Protein 4IAP (pdb70)

Structure (mmCIF, N/CA/C/O backbone):
data_4IAP
#
_entry.id   4IAP
#
_cell.length_a   98.033
_cell.length_b   91.307
_cell.length_c   84.130
_cell.angle_alpha   90.00
_cell.angle_beta   81.42
_cell.angle_gamma   90.00
#
_symmetry.space_group_name_H-M   'C 1 2 1'
#
loop_
_entity.id
_entity.type
_entity.pdbx_description
1 polymer 'Oxysterol-binding protein homolog 3,Endolysin,Oxysterol-binding protein homolog 3'
2 non-polymer 'SULFATE ION'
3 water water
#
loop_
_atom_site.group_PDB
_atom_site.id
_atom_site.type_symbol
_atom_site.label_atom_id
_atom_site.label_alt_id
_atom_site.label_comp_id
_atom_site.label_asym_id
_atom_site.label_entity_id
_atom_site.label_seq_id
_atom_site.pdbx_PDB_ins_code
_atom_site.Cartn_x
_atom_site.Cartn_y
_atom_site.Cartn_z
_atom_site.occupancy
_atom_site.B_iso_or_equiv
_atom_site.auth_seq_id
_atom_site.auth_comp_id
_atom_site.auth_asym_id
_atom_site.auth_atom_id
_atom_site.pdbx_PDB_model_num
ATOM 1 N N . GLY A 1 5 ? 26.687 9.747 41.943 1.00 49.13 221 GLY A N 1
ATOM 2 C CA . GLY A 1 5 ? 26.381 8.282 41.963 1.00 47.49 221 GLY A CA 1
ATOM 3 C C . GLY A 1 5 ? 26.058 7.786 40.567 1.00 46.28 221 GLY A C 1
ATOM 4 O O . GLY A 1 5 ? 24.897 7.766 40.156 1.00 46.96 221 GLY A O 1
ATOM 5 N N . ARG A 1 6 ? 27.088 7.377 39.836 1.00 43.47 222 ARG A N 1
ATOM 6 C CA . ARG A 1 6 ? 26.912 6.907 38.466 1.00 42.09 222 ARG A CA 1
ATOM 7 C C . ARG A 1 6 ? 26.653 5.406 38.348 1.00 39.39 222 ARG A C 1
ATOM 8 O O . ARG A 1 6 ? 25.964 4.957 37.434 1.00 38.58 222 ARG A O 1
ATOM 16 N N . TYR A 1 7 ? 27.196 4.637 39.279 1.00 37.07 223 TYR A N 1
ATOM 17 C CA . TYR A 1 7 ? 27.071 3.187 39.239 1.00 35.95 223 TYR A CA 1
ATOM 18 C C . TYR A 1 7 ? 26.320 2.538 40.390 1.00 35.61 223 TYR A C 1
ATOM 19 O O . TYR A 1 7 ? 26.544 2.868 41.549 1.00 33.62 223 TYR A O 1
ATOM 28 N N . LEU A 1 8 ? 25.425 1.612 40.065 1.00 35.63 224 LEU A N 1
ATOM 29 C CA . LEU A 1 8 ? 24.753 0.835 41.100 1.00 33.61 224 LEU A CA 1
ATOM 30 C C . LEU A 1 8 ? 25.625 -0.413 41.051 1.00 32.57 224 LEU A C 1
ATOM 31 O O . LEU A 1 8 ? 25.843 -0.970 39.979 1.00 33.55 224 LEU A O 1
ATOM 36 N N . GLN A 1 9 ? 26.146 -0.844 42.186 1.00 30.90 225 GLN A N 1
ATOM 37 C CA . GLN A 1 9 ? 27.005 -2.009 42.185 1.00 29.50 225 GLN A CA 1
ATOM 38 C C . GLN A 1 9 ? 26.758 -2.918 43.379 1.00 29.43 225 GLN A C 1
ATOM 39 O O . GLN A 1 9 ? 26.246 -2.492 44.414 1.00 27.98 225 GLN A O 1
ATOM 45 N N . GLY A 1 10 ? 27.140 -4.179 43.224 1.00 29.02 226 GLY A N 1
ATOM 46 C CA . GLY A 1 10 ? 26.955 -5.141 44.292 1.00 28.09 226 GLY A CA 1
ATOM 47 C C 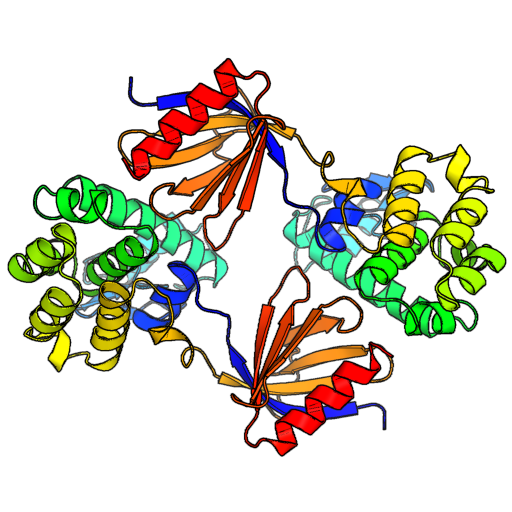. GLY A 1 10 ? 26.999 -6.564 43.773 1.00 25.65 226 GLY A C 1
ATOM 48 O O . GLY A 1 10 ? 27.014 -6.794 42.569 1.00 25.01 226 GLY A O 1
ATOM 49 N N . TYR A 1 11 ? 27.018 -7.510 44.702 1.00 26.96 227 TYR A N 1
ATOM 50 C CA . TYR A 1 11 ? 27.054 -8.933 44.404 1.00 26.75 227 TYR A CA 1
ATOM 51 C C . TYR A 1 11 ? 25.665 -9.492 44.077 1.00 27.79 227 TYR A C 1
ATOM 52 O O . TYR A 1 11 ? 24.660 -9.053 44.631 1.00 24.83 227 TYR A O 1
ATOM 61 N N . LEU A 1 12 ? 25.636 -10.462 43.166 1.00 27.53 228 LEU A N 1
ATOM 62 C CA . LEU A 1 12 ? 24.415 -11.162 42.760 1.00 25.48 228 LEU A CA 1
ATOM 63 C C . LEU A 1 12 ? 24.867 -12.540 42.285 1.00 25.00 228 LEU A C 1
ATOM 64 O O . LEU A 1 12 ? 26.024 -12.721 41.893 1.00 23.09 228 LEU A O 1
ATOM 69 N N . LEU A 1 13 ? 23.959 -13.508 42.345 1.00 23.44 229 LEU A N 1
ATOM 70 C CA . LEU A 1 13 ? 24.247 -14.856 41.888 1.00 21.54 229 LEU A CA 1
ATOM 71 C C . LEU A 1 13 ? 23.874 -14.884 40.401 1.00 21.29 229 LEU A C 1
ATOM 72 O O . LEU A 1 13 ? 22.874 -14.287 39.993 1.00 19.29 229 LEU A O 1
ATOM 77 N N . LYS A 1 14 ? 24.674 -15.567 39.589 1.00 19.93 230 LYS A N 1
ATOM 78 C CA . LYS A 1 14 ? 24.407 -15.631 38.158 1.00 19.68 230 LYS A CA 1
ATOM 79 C C . LYS A 1 14 ? 24.531 -17.054 37.639 1.00 21.82 230 LYS A C 1
ATOM 80 O O . LYS A 1 14 ? 25.331 -17.844 38.137 1.00 22.16 230 LYS A O 1
ATOM 86 N N . LYS A 1 15 ? 23.739 -17.383 36.627 1.00 22.33 231 LYS A N 1
ATOM 87 C CA . LYS A 1 15 ? 23.779 -18.730 36.070 1.00 24.18 231 LYS A CA 1
ATOM 88 C C . LYS A 1 15 ? 23.293 -18.668 34.649 1.00 24.96 231 LYS A C 1
ATOM 89 O O . LYS A 1 15 ? 22.714 -17.667 34.233 1.00 25.29 231 LYS A O 1
ATOM 95 N N . ARG A 1 16 ? 23.530 -19.739 33.902 1.00 29.06 232 ARG A N 1
ATOM 96 C CA . ARG A 1 16 ? 23.008 -19.815 32.548 1.00 31.19 232 ARG A CA 1
ATOM 97 C C . ARG A 1 16 ? 21.844 -20.799 32.650 1.00 30.53 232 ARG A C 1
ATOM 98 O O . ARG A 1 16 ? 21.924 -21.801 33.361 1.00 30.15 232 ARG A O 1
ATOM 106 N N . ARG A 1 17 ? 20.755 -20.488 31.965 1.00 29.34 233 ARG A N 1
ATOM 107 C CA . ARG A 1 17 ? 19.565 -21.325 31.978 1.00 31.03 233 ARG A CA 1
ATOM 108 C C . ARG A 1 17 ? 19.896 -22.754 31.540 1.00 28.58 233 ARG A C 1
ATOM 109 O O . ARG A 1 17 ? 20.524 -22.962 30.507 1.00 26.64 233 ARG A O 1
ATOM 117 N N . VAL A 1 18 ? 19.487 -23.735 32.334 1.00 27.42 1000 VAL A N 1
ATOM 118 C CA . VAL A 1 18 ? 19.762 -25.122 31.997 1.00 27.94 1000 VAL A CA 1
ATOM 119 C C . VAL A 1 18 ? 18.626 -25.695 31.156 1.00 27.86 1000 VAL A C 1
ATOM 120 O O . VAL A 1 18 ? 17.618 -26.159 31.687 1.00 29.67 1000 VAL A O 1
ATOM 124 N N . ASP A 1 19 ? 18.790 -25.636 29.839 1.00 28.22 1001 ASP A N 1
ATOM 125 C CA . ASP A 1 19 ? 17.771 -26.136 28.923 1.00 29.35 1001 ASP A CA 1
ATOM 126 C C . ASP A 1 19 ? 18.306 -26.904 27.715 1.00 28.55 1001 ASP A C 1
ATOM 127 O O . ASP A 1 19 ? 17.703 -26.881 26.642 1.00 27.79 1001 ASP A O 1
ATOM 132 N N . ASN A 1 20 ? 19.456 -27.546 27.883 1.00 27.14 1002 ASN A N 1
ATOM 133 C CA . ASN A 1 20 ? 20.020 -28.390 26.838 1.00 28.01 1002 ASN A CA 1
ATOM 134 C C . ASN A 1 20 ? 21.001 -29.335 27.508 1.00 27.91 1002 ASN A C 1
ATOM 135 O O . ASN A 1 20 ? 21.379 -29.121 28.658 1.00 27.89 1002 ASN A O 1
ATOM 140 N N . ILE A 1 21 ? 21.392 -30.387 26.804 1.00 27.89 1003 ILE A N 1
ATOM 141 C CA . ILE A 1 21 ? 22.272 -31.395 27.372 1.00 28.12 1003 ILE A CA 1
ATOM 142 C C . ILE A 1 21 ? 23.643 -30.890 27.833 1.00 27.05 1003 ILE A C 1
ATOM 143 O O . ILE A 1 21 ? 24.211 -31.420 28.790 1.00 27.25 1003 ILE A O 1
ATOM 148 N N . PHE A 1 22 ? 24.175 -29.865 27.179 1.00 27.69 1004 PHE A N 1
ATOM 149 C CA . PHE A 1 22 ? 25.471 -29.321 27.589 1.00 27.40 1004 PHE A CA 1
ATOM 150 C C . PHE A 1 22 ? 25.391 -28.679 28.983 1.00 26.46 1004 PHE A C 1
ATOM 151 O O . PHE A 1 22 ? 26.200 -29.002 29.870 1.00 27.01 1004 PHE A O 1
ATOM 159 N N . GLU A 1 23 ? 24.423 -27.781 29.185 1.00 23.62 1005 GLU A N 1
ATOM 160 C CA . GLU A 1 23 ? 24.273 -27.125 30.486 1.00 23.21 1005 GLU A CA 1
ATOM 161 C C . GLU A 1 23 ? 23.943 -28.148 31.575 1.00 23.42 1005 GLU A C 1
ATOM 162 O O . GLU A 1 23 ? 24.340 -27.987 32.724 1.00 21.16 1005 GLU A O 1
ATOM 168 N N . MET A 1 24 ? 23.224 -29.206 31.204 1.00 23.87 1006 MET A N 1
ATOM 169 C CA . MET A 1 24 ? 22.850 -30.251 32.156 1.00 24.14 1006 MET A CA 1
ATOM 170 C C . MET A 1 24 ? 24.083 -30.997 32.671 1.00 24.10 1006 MET A C 1
ATOM 171 O O . MET A 1 24 ? 24.318 -31.073 33.879 1.00 24.40 1006 MET A O 1
ATOM 176 N N . LEU A 1 25 ? 24.875 -31.540 31.751 1.00 25.99 1007 LEU A N 1
ATOM 177 C CA . LEU A 1 25 ? 26.079 -32.290 32.115 1.00 24.20 1007 LEU A CA 1
ATOM 178 C C . LEU A 1 25 ? 27.117 -31.382 32.749 1.00 26.48 1007 LEU A C 1
ATOM 179 O O . LEU A 1 25 ? 27.935 -31.828 33.555 1.00 27.77 1007 LEU A O 1
ATOM 184 N N . ARG A 1 26 ? 27.080 -30.105 32.387 1.00 26.63 1008 ARG A N 1
ATOM 185 C CA . ARG A 1 26 ? 28.005 -29.131 32.949 1.00 28.77 1008 ARG A CA 1
ATOM 186 C C . ARG A 1 26 ? 27.658 -29.039 34.432 1.00 26.16 1008 ARG A C 1
ATOM 187 O O . ARG A 1 26 ? 28.534 -28.949 35.280 1.00 26.80 1008 ARG A O 1
ATOM 195 N N . ILE A 1 27 ? 26.370 -29.085 34.746 1.00 24.25 1009 ILE A N 1
ATOM 196 C CA . ILE A 1 27 ? 25.964 -29.046 36.139 1.00 24.03 1009 ILE A CA 1
ATOM 197 C C . ILE A 1 27 ? 26.252 -30.398 36.806 1.00 25.21 1009 ILE A C 1
ATOM 198 O O . ILE A 1 27 ? 26.897 -30.461 37.848 1.00 24.08 1009 ILE A O 1
ATOM 203 N N . ASP A 1 28 ? 25.777 -31.480 36.193 1.00 24.22 1010 ASP A N 1
ATOM 204 C CA . ASP A 1 28 ? 25.948 -32.813 36.761 1.00 27.14 1010 ASP A CA 1
ATOM 205 C C . ASP A 1 28 ? 27.337 -33.478 36.768 1.00 31.09 1010 ASP A C 1
ATOM 206 O O . ASP A 1 28 ? 27.752 -34.061 37.779 1.00 29.89 1010 ASP A O 1
ATOM 211 N N . GLU A 1 29 ? 28.053 -33.397 35.655 1.00 33.31 1011 GLU A N 1
ATOM 212 C CA . GLU A 1 29 ? 29.366 -34.026 35.554 1.00 36.77 1011 GLU A CA 1
ATOM 213 C C . GLU A 1 29 ? 30.443 -33.027 35.951 1.00 37.62 1011 GLU A C 1
ATOM 214 O O . GLU A 1 29 ? 31.307 -33.320 36.772 1.00 39.22 1011 GLU A O 1
ATOM 220 N N . GLY A 1 30 ? 30.368 -31.832 35.384 1.00 38.41 1012 GLY A N 1
ATOM 221 C CA . GLY A 1 30 ? 31.349 -30.816 35.699 1.00 40.53 1012 GLY A CA 1
ATOM 222 C C . GLY A 1 30 ? 32.183 -30.525 34.472 1.00 41.72 1012 GLY A C 1
ATOM 223 O O . GLY A 1 30 ? 32.390 -31.396 33.629 1.00 43.79 1012 GLY A O 1
ATOM 224 N N . LEU A 1 31 ? 32.659 -29.295 34.365 1.00 42.26 1013 LEU A N 1
ATOM 225 C CA . LEU A 1 31 ? 33.462 -28.896 33.226 1.00 42.65 1013 LEU A CA 1
ATOM 226 C C . LEU A 1 31 ? 34.802 -28.396 33.747 1.00 43.09 1013 LEU A C 1
ATOM 227 O O . LEU A 1 31 ? 34.851 -27.384 34.434 1.00 43.89 1013 LEU A O 1
ATOM 232 N N . ARG A 1 32 ? 35.881 -29.114 33.446 1.00 43.88 1014 ARG A N 1
ATOM 233 C CA . ARG A 1 32 ? 37.211 -28.703 33.905 1.00 45.47 1014 ARG A CA 1
ATOM 234 C C . ARG A 1 32 ? 38.060 -28.228 32.734 1.00 45.81 1014 ARG A C 1
ATOM 235 O O . ARG A 1 32 ? 38.059 -28.855 31.672 1.00 44.99 1014 ARG A O 1
ATOM 243 N N . LEU A 1 33 ? 38.783 -27.124 32.933 1.00 48.49 1015 LEU A N 1
ATOM 244 C CA . LEU A 1 33 ? 39.639 -26.548 31.888 1.00 49.80 1015 LEU A CA 1
ATOM 245 C C . LEU A 1 33 ? 41.097 -27.009 31.938 1.00 51.20 1015 LEU A C 1
ATOM 246 O O . LEU A 1 33 ? 41.809 -26.935 30.940 1.00 50.42 1015 LEU A O 1
ATOM 251 N N . LYS A 1 34 ? 41.546 -27.468 33.100 1.00 53.57 1016 LYS A N 1
ATOM 252 C CA . LYS A 1 34 ? 42.919 -27.938 33.247 1.00 55.06 1016 LYS A CA 1
ATOM 253 C C . LYS A 1 34 ? 42.897 -29.455 33.256 1.00 55.29 1016 LYS A C 1
ATOM 254 O O . LYS A 1 34 ? 41.996 -30.064 33.841 1.00 55.41 1016 LYS A O 1
ATOM 260 N N . ILE A 1 35 ? 43.877 -30.069 32.598 1.00 54.56 1017 ILE A N 1
ATOM 261 C CA . ILE A 1 35 ? 43.928 -31.523 32.551 1.00 53.75 1017 ILE A CA 1
ATOM 262 C C . ILE A 1 35 ? 43.938 -32.031 33.977 1.00 52.91 1017 ILE A C 1
ATOM 263 O O . ILE A 1 35 ? 44.766 -31.613 34.785 1.00 53.66 1017 ILE A O 1
ATOM 268 N N . TYR A 1 36 ? 43.007 -32.924 34.281 1.00 51.16 1018 TYR A N 1
ATOM 269 C CA . TYR A 1 36 ? 42.905 -33.490 35.612 1.00 50.22 1018 TYR A CA 1
ATOM 270 C C . TYR A 1 36 ? 42.855 -35.000 35.514 1.00 51.82 1018 TYR A C 1
ATOM 271 O O . TYR A 1 36 ? 42.253 -35.551 34.594 1.00 52.21 1018 TYR A O 1
ATOM 280 N N . LYS A 1 37 ? 43.498 -35.667 36.463 1.00 52.21 1019 LYS A N 1
ATOM 281 C CA . LYS A 1 37 ? 43.478 -37.119 36.498 1.00 53.08 1019 LYS A CA 1
ATOM 282 C C . LYS A 1 37 ? 42.051 -37.492 36.918 1.00 51.56 1019 LYS A C 1
ATOM 283 O O . LYS A 1 37 ? 41.594 -37.056 37.973 1.00 50.73 1019 LYS A O 1
ATOM 289 N N . ASN A 1 38 ? 41.340 -38.263 36.098 1.00 51.29 1020 ASN A N 1
ATOM 290 C CA . ASN A 1 38 ? 39.978 -38.666 36.465 1.00 50.53 1020 ASN A CA 1
ATOM 291 C C . ASN A 1 38 ? 40.044 -39.668 37.607 1.00 52.34 1020 ASN A C 1
ATOM 292 O O . ASN A 1 38 ? 41.099 -39.839 38.222 1.00 50.90 1020 ASN A O 1
ATOM 297 N N . THR A 1 39 ? 38.924 -40.333 37.882 1.00 54.90 1021 THR A N 1
ATOM 298 C CA . THR A 1 39 ? 38.849 -41.311 38.962 1.00 55.37 1021 THR A CA 1
ATOM 299 C C . THR A 1 39 ? 39.823 -42.488 38.799 1.00 56.76 1021 THR A C 1
ATOM 300 O O . THR A 1 39 ? 40.343 -43.017 39.790 1.00 56.63 1021 THR A O 1
ATOM 304 N N . GLU A 1 40 ? 40.073 -42.891 37.554 1.00 55.70 1022 GLU A N 1
ATOM 305 C CA . GLU A 1 40 ? 41.000 -43.982 37.275 1.00 55.75 1022 GLU A CA 1
ATOM 306 C C . GLU A 1 40 ? 42.434 -43.465 37.049 1.00 56.88 1022 GLU A C 1
ATOM 307 O O . GLU A 1 40 ? 43.305 -44.196 36.571 1.00 57.43 1022 GLU A O 1
ATOM 313 N N . GLY A 1 41 ? 42.672 -42.203 37.396 1.00 56.88 1023 GLY A N 1
ATOM 314 C CA . GLY A 1 41 ? 43.999 -41.623 37.249 1.00 57.39 1023 GLY A CA 1
ATOM 315 C C . GLY A 1 41 ? 44.487 -41.377 35.830 1.00 57.97 1023 GLY A C 1
ATOM 316 O O . GLY A 1 41 ? 45.688 -41.210 35.613 1.00 57.25 1023 GLY A O 1
ATOM 317 N N . TYR A 1 42 ? 43.569 -41.362 34.865 1.00 58.47 1024 TYR A N 1
ATOM 318 C CA . TYR A 1 42 ? 43.924 -41.122 33.471 1.00 57.82 1024 TYR A CA 1
ATOM 319 C C . TYR A 1 42 ? 43.635 -39.670 33.147 1.00 57.44 1024 TYR A C 1
ATOM 320 O O . TYR A 1 42 ? 42.567 -39.158 33.486 1.00 56.55 1024 TYR A O 1
ATOM 329 N N . TYR A 1 43 ? 44.578 -39.008 32.487 1.00 55.96 1025 TYR A N 1
ATOM 330 C CA . TYR A 1 43 ? 44.390 -37.614 32.124 1.00 55.88 1025 TYR A CA 1
ATOM 331 C C . TYR A 1 43 ? 43.047 -37.424 31.408 1.00 54.85 1025 TYR A C 1
ATOM 332 O O . TYR A 1 43 ? 42.767 -38.077 30.399 1.00 56.45 1025 TYR A O 1
ATOM 341 N N . THR A 1 44 ? 42.225 -36.530 31.952 1.00 51.75 1026 THR A N 1
ATOM 342 C CA . THR A 1 44 ? 40.899 -36.219 31.418 1.00 47.50 1026 THR A CA 1
ATOM 343 C C . THR A 1 44 ? 40.733 -34.700 31.383 1.00 43.89 1026 THR A C 1
ATOM 344 O O . THR A 1 44 ? 41.547 -33.973 31.956 1.00 41.24 1026 THR A O 1
ATOM 348 N N . ILE A 1 45 ? 39.696 -34.216 30.705 1.00 39.34 1027 ILE A N 1
ATOM 349 C CA . ILE A 1 45 ? 39.463 -32.776 30.651 1.00 37.20 1027 ILE A CA 1
ATOM 350 C C . ILE A 1 45 ? 38.056 -32.464 30.159 1.00 34.64 1027 ILE A C 1
ATOM 351 O O . ILE A 1 45 ? 37.366 -33.341 29.645 1.00 35.07 1027 ILE A O 1
ATOM 356 N N . GLY A 1 46 ? 37.644 -31.211 30.321 1.00 31.71 1028 GLY A N 1
ATOM 357 C CA . GLY A 1 46 ? 36.315 -30.813 29.901 1.00 29.96 1028 GLY A CA 1
ATOM 358 C C . GLY A 1 46 ? 35.274 -31.545 30.725 1.00 27.61 1028 GLY A C 1
ATOM 359 O O . GLY A 1 46 ? 35.372 -31.611 31.949 1.00 26.17 1028 GLY A O 1
ATOM 360 N N . ILE A 1 47 ? 34.292 -32.125 30.049 1.00 28.42 1029 ILE A N 1
ATOM 361 C CA . ILE A 1 47 ? 33.229 -32.852 30.727 1.00 29.68 1029 ILE A CA 1
ATOM 362 C C . ILE A 1 47 ? 33.427 -34.358 30.588 1.00 30.39 1029 ILE A C 1
ATOM 363 O O . ILE A 1 47 ? 32.819 -35.002 29.731 1.00 30.71 1029 ILE A O 1
ATOM 368 N N . GLY A 1 48 ? 34.287 -34.910 31.436 1.00 31.45 1030 GLY A N 1
ATOM 369 C CA . GLY A 1 48 ? 34.571 -36.334 31.386 1.00 33.18 1030 GLY A CA 1
ATOM 370 C C . GLY A 1 48 ? 35.206 -36.787 30.079 1.00 35.69 1030 GLY A C 1
ATOM 371 O O . GLY A 1 48 ? 34.942 -37.904 29.611 1.00 35.24 1030 GLY A O 1
ATOM 372 N N . HIS A 1 49 ? 36.034 -35.940 29.468 1.00 36.27 1031 HIS A N 1
ATOM 373 C CA . HIS A 1 49 ? 36.668 -36.330 28.209 1.00 37.68 1031 HIS A CA 1
ATOM 374 C C . HIS A 1 49 ? 37.990 -37.050 28.431 1.00 38.09 1031 HIS A C 1
ATOM 375 O O . HIS A 1 49 ? 38.998 -36.437 28.793 1.00 36.03 1031 HIS A O 1
ATOM 382 N N . LEU A 1 50 ? 37.974 -38.356 28.204 1.00 40.11 1032 LEU A N 1
ATOM 383 C CA . LEU A 1 50 ? 39.156 -39.188 28.374 1.00 43.78 1032 LEU A CA 1
ATOM 384 C C . LEU A 1 50 ? 40.222 -38.886 27.319 1.00 45.63 1032 LEU A C 1
ATOM 385 O O . LEU A 1 50 ? 39.970 -39.014 26.121 1.00 45.58 1032 LEU A O 1
ATOM 390 N N . LEU A 1 51 ? 41.408 -38.478 27.768 1.00 47.86 1033 LEU A N 1
ATOM 391 C CA . LEU A 1 51 ? 42.499 -38.177 26.851 1.00 51.65 1033 LEU A CA 1
ATOM 392 C C . LEU A 1 51 ? 43.273 -39.445 26.505 1.00 54.87 1033 LEU A C 1
ATOM 393 O O . LEU A 1 51 ? 43.525 -39.727 25.334 1.00 55.92 1033 LEU A O 1
ATOM 398 N N . THR A 1 52 ? 43.639 -40.208 27.529 1.00 58.00 1034 THR A N 1
ATOM 399 C CA . THR A 1 52 ? 44.381 -41.443 27.334 1.00 61.60 1034 THR A CA 1
ATOM 400 C C . THR A 1 52 ? 44.622 -42.128 28.677 1.00 64.32 1034 THR A C 1
ATOM 401 O O . THR A 1 52 ? 43.898 -41.885 29.646 1.00 65.85 1034 THR A O 1
ATOM 405 N N . LYS A 1 53 ? 45.639 -42.981 28.733 1.00 65.09 1035 LYS A N 1
ATOM 406 C CA . LYS A 1 53 ? 45.957 -43.695 29.959 1.00 66.41 1035 LYS A CA 1
ATOM 407 C C . LYS A 1 53 ? 47.444 -43.637 30.319 1.00 67.90 1035 LYS A C 1
ATOM 408 O O . LYS A 1 53 ? 47.826 -43.962 31.445 1.00 66.27 1035 LYS A O 1
ATOM 414 N N . SER A 1 54 ? 48.278 -43.213 29.368 1.00 70.83 1036 SER A N 1
ATOM 415 C CA . SER A 1 54 ? 49.724 -43.110 29.597 1.00 73.12 1036 SER A CA 1
ATOM 416 C C . SER A 1 54 ? 50.038 -42.063 30.669 1.00 74.65 1036 SER A C 1
ATOM 417 O O . SER A 1 54 ? 49.551 -40.932 30.612 1.00 74.45 1036 SER A O 1
ATOM 420 N N . PRO A 1 55 ? 50.866 -42.430 31.659 1.00 75.65 1037 PRO A N 1
ATOM 421 C CA . PRO A 1 55 ? 51.244 -41.522 32.745 1.00 76.61 1037 PRO A CA 1
ATOM 422 C C . PRO A 1 55 ? 52.115 -40.344 32.308 1.00 77.17 1037 PRO A C 1
ATOM 423 O O . PRO A 1 55 ? 52.760 -39.700 33.136 1.00 76.96 1037 PRO A O 1
ATOM 427 N N . SER A 1 56 ? 52.131 -40.063 31.009 1.00 77.78 1038 SER A N 1
ATOM 428 C CA . SER A 1 56 ? 52.922 -38.955 30.489 1.00 79.18 1038 SER A CA 1
ATOM 429 C C . SER A 1 56 ? 52.048 -37.732 30.235 1.00 79.46 1038 SER A C 1
ATOM 430 O O . SER A 1 56 ? 51.222 -37.727 29.323 1.00 78.60 1038 SER A O 1
ATOM 433 N N . LEU A 1 57 ? 52.240 -36.701 31.054 1.00 80.78 1039 LEU A N 1
ATOM 434 C CA . LEU A 1 57 ? 51.486 -35.454 30.940 1.00 82.93 1039 LEU A CA 1
ATOM 435 C C . LEU A 1 57 ? 51.692 -34.863 29.548 1.00 84.17 1039 LEU A C 1
ATOM 436 O O . LEU A 1 57 ? 50.808 -34.196 29.001 1.00 84.09 1039 LEU A O 1
ATOM 441 N N . ASN A 1 58 ? 52.870 -35.114 28.984 1.00 85.64 1040 ASN A N 1
ATOM 442 C CA . ASN A 1 58 ? 53.213 -34.617 27.657 1.00 86.27 1040 ASN A CA 1
ATOM 443 C C . ASN A 1 58 ? 52.424 -35.378 26.596 1.00 86.14 1040 ASN A C 1
ATOM 444 O O . ASN A 1 58 ? 52.063 -34.823 25.557 1.00 85.71 1040 ASN A O 1
ATOM 449 N N . ALA A 1 59 ? 52.162 -36.654 26.869 1.00 86.65 1041 ALA A N 1
ATOM 450 C CA . ALA A 1 59 ? 51.401 -37.503 25.957 1.00 86.83 1041 ALA A CA 1
ATOM 451 C C . ALA A 1 59 ? 49.965 -36.998 25.948 1.00 86.64 1041 ALA A C 1
ATOM 452 O O . ALA A 1 59 ? 49.368 -36.789 24.890 1.00 85.96 1041 ALA A O 1
ATOM 454 N N . ALA A 1 60 ? 49.424 -36.802 27.146 1.00 86.62 1042 ALA A N 1
ATOM 455 C CA . ALA A 1 60 ? 48.067 -36.308 27.311 1.00 85.88 1042 ALA A CA 1
ATOM 456 C C . ALA A 1 60 ? 47.950 -34.931 26.672 1.00 85.91 1042 ALA A C 1
ATOM 457 O O . ALA A 1 60 ? 46.980 -34.647 25.971 1.00 86.14 1042 ALA A O 1
ATOM 459 N N . LYS A 1 61 ? 48.948 -34.084 26.912 1.00 85.71 1043 LYS A N 1
ATOM 460 C CA . LYS A 1 61 ? 48.963 -32.730 26.365 1.00 86.32 1043 LYS A CA 1
ATOM 461 C C . LYS A 1 61 ? 49.004 -32.745 24.838 1.00 86.57 1043 LYS A C 1
ATOM 462 O O . LYS A 1 61 ? 48.502 -31.827 24.184 1.00 86.17 1043 LYS A O 1
ATOM 468 N N . SER A 1 62 ? 49.615 -33.783 24.276 1.00 86.94 1044 SER A N 1
ATOM 469 C CA . SER A 1 62 ? 49.709 -33.916 22.827 1.00 86.98 1044 SER A CA 1
ATOM 470 C C . SER A 1 62 ? 48.430 -34.541 22.277 1.00 86.48 1044 SER A C 1
ATOM 471 O O . SER A 1 62 ? 47.922 -34.112 21.239 1.00 86.23 1044 SER A O 1
ATOM 474 N N . GLU A 1 63 ? 47.912 -35.554 22.968 1.00 85.63 1045 GLU A N 1
ATOM 475 C CA . GLU A 1 63 ? 46.670 -36.187 22.538 1.00 84.46 1045 GLU A CA 1
ATOM 476 C C . GLU A 1 63 ? 45.599 -35.106 22.618 1.00 83.22 1045 GLU A C 1
ATOM 477 O O . GLU A 1 63 ? 44.632 -35.107 21.851 1.00 83.35 1045 GLU A O 1
ATOM 483 N N . LEU A 1 64 ? 45.792 -34.180 23.557 1.00 81.14 1046 LEU A N 1
ATOM 484 C CA . LEU A 1 64 ? 44.881 -33.059 23.749 1.00 79.25 1046 LEU A CA 1
ATOM 485 C C . LEU A 1 64 ? 45.202 -32.023 22.678 1.00 78.66 1046 LEU A C 1
ATOM 486 O O . LEU A 1 64 ? 44.314 -31.324 22.182 1.00 78.84 1046 LEU A O 1
ATOM 491 N N . ASP A 1 65 ? 46.484 -31.934 22.328 1.00 78.13 1047 ASP A N 1
ATOM 492 C CA . ASP A 1 65 ? 46.942 -31.002 21.305 1.00 77.55 1047 ASP A CA 1
ATOM 493 C C . ASP A 1 65 ? 46.503 -31.475 19.926 1.00 77.11 1047 ASP A C 1
ATOM 494 O O . ASP A 1 65 ? 46.336 -30.671 19.013 1.00 77.26 1047 ASP A O 1
ATOM 499 N N . LYS A 1 66 ? 46.319 -32.782 19.778 1.00 77.02 1048 LYS A N 1
ATOM 500 C CA . LYS A 1 66 ? 45.885 -33.345 18.505 1.00 77.52 1048 LYS A CA 1
ATOM 501 C C . LYS A 1 66 ? 44.363 -33.259 18.475 1.00 77.15 1048 LYS A C 1
ATOM 502 O O . LYS A 1 66 ? 43.748 -33.240 17.408 1.00 77.22 1048 LYS A O 1
ATOM 508 N N . ALA A 1 67 ? 43.764 -33.205 19.661 1.00 76.55 1049 ALA A N 1
ATOM 509 C CA . ALA A 1 67 ? 42.318 -33.102 19.785 1.00 76.06 1049 ALA A CA 1
ATOM 510 C C . ALA A 1 67 ? 41.901 -31.723 19.289 1.00 75.73 1049 ALA A C 1
ATOM 511 O O . ALA A 1 67 ? 41.062 -31.601 18.397 1.00 75.09 1049 ALA A O 1
ATOM 513 N N . ILE A 1 68 ? 42.489 -30.683 19.873 1.00 75.63 1050 ILE A N 1
ATOM 514 C CA . ILE A 1 68 ? 42.186 -29.318 19.453 1.00 77.06 1050 ILE A CA 1
ATOM 515 C C . ILE A 1 68 ? 43.284 -28.884 18.480 1.00 77.51 1050 ILE A C 1
ATOM 516 O O . ILE A 1 68 ? 44.437 -29.288 18.619 1.00 77.46 1050 ILE A O 1
ATOM 521 N N . GLY A 1 69 ? 42.928 -28.063 17.497 1.00 78.03 1051 GLY A N 1
ATOM 522 C CA . GLY A 1 69 ? 43.914 -27.622 16.523 1.00 78.78 1051 GLY A CA 1
ATOM 523 C C . GLY A 1 69 ? 44.883 -26.566 17.025 1.00 79.01 1051 GLY A C 1
ATOM 524 O O . GLY A 1 69 ? 45.011 -25.501 16.418 1.00 79.38 1051 GLY A O 1
ATOM 525 N N . ARG A 1 70 ? 45.572 -26.854 18.126 1.00 78.76 1052 ARG A N 1
ATOM 526 C CA . ARG A 1 70 ? 46.528 -25.908 18.695 1.00 78.41 1052 ARG A CA 1
ATOM 527 C C . ARG A 1 70 ? 47.315 -26.558 19.822 1.00 78.13 1052 ARG A C 1
ATOM 528 O O . ARG A 1 70 ? 47.097 -27.722 20.156 1.00 77.41 1052 ARG A O 1
ATOM 536 N N . ASN A 1 71 ? 48.226 -25.792 20.412 1.00 78.79 1053 ASN A N 1
ATOM 537 C CA . ASN A 1 71 ? 49.026 -26.287 21.523 1.00 79.78 1053 ASN A CA 1
ATOM 538 C C . ASN A 1 71 ? 48.426 -25.763 22.821 1.00 79.21 1053 ASN A C 1
ATOM 539 O O . ASN A 1 71 ? 48.871 -24.758 23.377 1.00 79.36 1053 ASN A O 1
ATOM 544 N N . THR A 1 72 ? 47.395 -26.464 23.281 1.00 78.39 1054 THR A N 1
ATOM 545 C CA . THR A 1 72 ? 46.665 -26.134 24.499 1.00 76.50 1054 THR A CA 1
ATOM 546 C C . THR A 1 72 ? 47.573 -25.943 25.706 1.00 75.10 1054 THR A C 1
ATOM 547 O O . THR A 1 72 ? 47.401 -25.002 26.483 1.00 74.96 1054 THR A O 1
ATOM 551 N N . ASN A 1 73 ? 48.530 -26.851 25.860 1.00 72.92 1055 ASN A N 1
ATOM 552 C CA . ASN A 1 73 ? 49.464 -26.807 26.974 1.00 71.36 1055 ASN A CA 1
ATOM 553 C C . ASN A 1 73 ? 48.765 -27.272 28.250 1.00 69.23 1055 ASN A C 1
ATOM 554 O O . ASN A 1 73 ? 48.923 -26.671 29.314 1.00 68.56 1055 ASN A O 1
ATOM 559 N N . GLY A 1 74 ? 47.988 -28.345 28.135 1.00 66.23 1056 GLY A N 1
ATOM 560 C CA . GLY A 1 74 ? 47.286 -28.879 29.290 1.00 61.98 1056 GLY A CA 1
ATOM 561 C C . GLY A 1 74 ? 46.119 -28.038 29.778 1.00 59.09 1056 GLY A C 1
ATOM 562 O O . GLY A 1 74 ? 45.532 -28.334 30.815 1.00 58.60 1056 GLY A O 1
ATOM 563 N N . VAL A 1 75 ? 45.783 -26.988 29.036 1.00 56.13 1057 VAL A N 1
ATOM 564 C CA . VAL A 1 75 ? 44.680 -26.107 29.406 1.00 53.48 1057 VAL A CA 1
ATOM 565 C C . VAL A 1 75 ? 43.832 -25.819 28.175 1.00 52.49 1057 VAL A C 1
ATOM 566 O O . VAL A 1 75 ? 44.363 -25.658 27.076 1.00 51.47 1057 VAL A O 1
ATOM 570 N N . ILE A 1 76 ? 42.515 -25.756 28.354 1.00 50.47 1058 ILE A N 1
ATOM 571 C CA . ILE A 1 76 ? 41.630 -25.476 27.236 1.00 48.78 1058 ILE A CA 1
ATOM 572 C C . ILE A 1 76 ? 40.593 -24.416 27.568 1.00 48.85 1058 ILE A C 1
ATOM 573 O O . ILE A 1 76 ? 40.512 -23.944 28.698 1.00 49.99 1058 ILE A O 1
ATOM 578 N N . THR A 1 77 ? 39.805 -24.048 26.567 1.00 49.13 1059 THR A N 1
ATOM 579 C CA . THR A 1 77 ? 38.755 -23.052 26.726 1.00 50.81 1059 THR A CA 1
ATOM 580 C C . THR A 1 77 ? 37.420 -23.756 26.950 1.00 50.62 1059 THR A C 1
ATOM 581 O O . THR A 1 77 ? 37.292 -24.960 26.695 1.00 48.44 1059 THR A O 1
ATOM 585 N N . LYS A 1 78 ? 36.432 -22.999 27.420 1.00 49.47 1060 LYS A N 1
ATOM 586 C CA . LYS A 1 78 ? 35.103 -23.535 27.662 1.00 49.90 1060 LYS A CA 1
ATOM 587 C C . LYS A 1 78 ? 34.489 -23.900 26.318 1.00 50.80 1060 LYS A C 1
ATOM 588 O O . LYS A 1 78 ? 33.828 -24.934 26.191 1.00 50.59 1060 LYS A O 1
ATOM 594 N N . ASP A 1 79 ? 34.722 -23.058 25.312 1.00 51.12 1061 ASP A N 1
ATOM 595 C CA . ASP A 1 79 ? 34.192 -23.318 23.979 1.00 51.72 1061 ASP A CA 1
ATOM 596 C C . ASP A 1 79 ? 34.847 -24.583 23.441 1.00 50.67 1061 ASP A C 1
ATOM 597 O O . ASP A 1 79 ? 34.248 -25.320 22.652 1.00 51.93 1061 ASP A O 1
ATOM 602 N N . GLU A 1 80 ? 36.075 -24.835 23.881 1.00 48.12 1062 GLU A N 1
ATOM 603 C CA . GLU A 1 80 ? 36.808 -26.019 23.452 1.00 47.96 1062 GLU A CA 1
ATOM 604 C C . GLU A 1 80 ? 36.252 -27.258 24.156 1.00 45.08 1062 GLU A C 1
ATOM 605 O O . GLU A 1 80 ? 36.041 -28.295 23.531 1.00 43.82 1062 GLU A O 1
ATOM 611 N N . ALA A 1 81 ? 36.019 -27.144 25.460 1.00 42.16 1063 ALA A N 1
ATOM 612 C CA . ALA A 1 81 ? 35.472 -28.250 26.234 1.00 39.75 1063 ALA A CA 1
ATOM 613 C C . ALA A 1 81 ? 34.144 -28.692 25.604 1.00 39.49 1063 ALA A C 1
ATOM 614 O O . ALA A 1 81 ? 33.865 -29.888 25.472 1.00 36.98 1063 ALA A O 1
ATOM 616 N N . GLU A 1 82 ? 33.338 -27.715 25.198 1.00 39.50 1064 GLU A N 1
ATOM 617 C CA . GLU A 1 82 ? 32.054 -28.000 24.570 1.00 40.71 1064 GLU A CA 1
ATOM 618 C C . GLU A 1 82 ? 32.256 -28.852 23.311 1.00 40.37 1064 GLU A C 1
ATOM 619 O O . GLU A 1 82 ? 31.575 -29.862 23.119 1.00 42.12 1064 GLU A O 1
ATOM 625 N N . LYS A 1 83 ? 33.202 -28.450 22.467 1.00 40.34 1065 LYS A N 1
ATOM 626 C CA . LYS A 1 83 ? 33.496 -29.184 21.235 1.00 40.13 1065 LYS A CA 1
ATOM 627 C C . LYS A 1 83 ? 33.825 -30.644 21.550 1.00 37.95 1065 LYS A C 1
ATOM 628 O O . LYS A 1 83 ? 33.415 -31.550 20.827 1.00 37.12 1065 LYS A O 1
ATOM 634 N N . LEU A 1 84 ? 34.573 -30.871 22.626 1.00 36.62 1066 LEU A N 1
ATOM 635 C CA . LEU A 1 84 ? 34.909 -32.231 23.031 1.00 35.59 1066 LEU A CA 1
ATOM 636 C C . LEU A 1 84 ? 33.623 -32.886 23.552 1.00 34.93 1066 LEU A C 1
ATOM 637 O O . LEU A 1 84 ? 33.405 -34.090 23.381 1.00 33.40 1066 LEU A O 1
ATOM 642 N N . PHE A 1 85 ? 32.764 -32.077 24.168 1.00 34.80 1067 PHE A N 1
ATOM 643 C CA . PHE A 1 85 ? 31.499 -32.576 24.686 1.00 34.25 1067 PHE A CA 1
ATOM 644 C C . PHE A 1 85 ? 30.635 -33.059 23.531 1.00 34.96 1067 PHE A C 1
ATOM 645 O O . PHE A 1 85 ? 30.137 -34.187 23.561 1.00 32.93 1067 PHE A O 1
ATOM 653 N N . ASN A 1 86 ? 30.452 -32.216 22.514 1.00 35.38 1068 ASN A N 1
ATOM 654 C CA . ASN A 1 86 ? 29.620 -32.605 21.376 1.00 35.82 1068 ASN A CA 1
ATOM 655 C C . ASN A 1 86 ? 30.113 -33.874 20.705 1.00 36.87 1068 ASN A C 1
ATOM 656 O O . ASN A 1 86 ? 29.320 -34.689 20.229 1.00 37.62 1068 ASN A O 1
ATOM 661 N N . GLN A 1 87 ? 31.423 -34.051 20.659 1.00 36.29 1069 GLN A N 1
ATOM 662 C CA . GLN A 1 87 ? 31.954 -35.263 20.064 1.00 38.72 1069 GLN A CA 1
ATOM 663 C C . GLN A 1 87 ? 31.583 -36.439 20.969 1.00 36.55 1069 GLN A C 1
ATOM 664 O O . GLN A 1 87 ? 31.125 -37.472 20.493 1.00 37.78 1069 GLN A O 1
ATOM 670 N N . ASP A 1 88 ? 31.762 -36.276 22.276 1.00 35.91 1070 ASP A N 1
ATOM 671 C CA . ASP A 1 88 ? 31.432 -37.352 23.201 1.00 35.65 1070 ASP A CA 1
ATOM 672 C C . ASP A 1 88 ? 29.944 -37.707 23.203 1.00 35.74 1070 ASP A C 1
ATOM 673 O O . ASP A 1 88 ? 29.581 -38.858 23.453 1.00 35.01 1070 ASP A O 1
ATOM 678 N N . VAL A 1 89 ? 29.088 -36.727 22.920 1.00 35.12 1071 VAL A N 1
ATOM 679 C CA . VAL A 1 89 ? 27.647 -36.967 22.882 1.00 37.02 1071 VAL A CA 1
ATOM 680 C C . VAL A 1 89 ? 27.323 -37.833 21.674 1.00 40.03 1071 VAL A C 1
ATOM 681 O O . VAL A 1 89 ? 26.549 -38.783 21.769 1.00 42.35 1071 VAL A O 1
ATOM 685 N N . ASP A 1 90 ? 27.919 -37.499 20.534 1.00 41.46 1072 ASP A N 1
ATOM 686 C CA . ASP A 1 90 ? 27.699 -38.260 19.317 1.00 41.82 1072 ASP A CA 1
ATOM 687 C C . ASP A 1 90 ? 28.196 -39.688 19.490 1.00 40.67 1072 ASP A C 1
ATOM 688 O O . ASP A 1 90 ? 27.570 -40.630 19.003 1.00 40.87 1072 ASP A O 1
ATOM 693 N N . ALA A 1 91 ? 29.319 -39.856 20.179 1.00 39.02 1073 ALA A N 1
ATOM 694 C CA . ALA A 1 91 ? 29.841 -41.199 20.419 1.00 39.59 1073 ALA A CA 1
ATOM 695 C C . ALA A 1 91 ? 28.868 -41.935 21.347 1.00 38.43 1073 ALA A C 1
ATOM 696 O O . ALA A 1 91 ? 28.582 -43.119 21.154 1.00 39.82 1073 ALA A O 1
ATOM 698 N N . ALA A 1 92 ? 28.351 -41.223 22.344 1.00 37.92 1074 ALA A N 1
ATOM 699 C CA . ALA A 1 92 ? 27.400 -41.806 23.298 1.00 38.05 1074 ALA A CA 1
ATOM 700 C C . ALA A 1 92 ? 26.105 -42.228 22.602 1.00 37.63 1074 ALA A C 1
ATOM 701 O O . ALA A 1 92 ? 25.590 -43.326 22.846 1.00 36.36 1074 ALA A O 1
ATOM 703 N N . VAL A 1 93 ? 25.583 -41.355 21.742 1.00 35.27 1075 VAL A N 1
ATOM 704 C CA . VAL A 1 93 ? 24.354 -41.642 21.010 1.00 35.00 1075 VAL A CA 1
ATOM 705 C C . VAL A 1 93 ? 24.523 -42.853 20.102 1.00 35.68 1075 VAL A C 1
ATOM 706 O O . VAL A 1 93 ? 23.673 -43.743 20.085 1.00 34.50 1075 VAL A O 1
ATOM 710 N N . ARG A 1 94 ? 25.621 -42.886 19.349 1.00 37.46 1076 ARG A N 1
ATOM 711 C CA . ARG A 1 94 ? 25.896 -44.004 18.451 1.00 38.38 1076 ARG A CA 1
ATOM 712 C C . ARG A 1 94 ? 26.044 -45.298 19.252 1.00 38.21 1076 ARG A C 1
ATOM 713 O O . ARG A 1 94 ? 25.516 -46.339 18.861 1.00 37.31 1076 ARG A O 1
ATOM 721 N N . GLY A 1 95 ? 26.751 -45.227 20.380 1.00 36.41 1077 GLY A N 1
ATOM 722 C CA . GLY A 1 95 ? 26.920 -46.407 21.209 1.00 35.64 1077 GLY A CA 1
ATOM 723 C C . GLY A 1 95 ? 25.556 -46.927 21.624 1.00 36.66 1077 GLY A C 1
ATOM 724 O O . GLY A 1 95 ? 25.284 -48.128 21.551 1.00 38.57 1077 GLY A O 1
ATOM 725 N N . ILE A 1 96 ? 24.695 -46.006 22.050 1.00 34.50 1078 ILE A N 1
ATOM 726 C CA . ILE A 1 96 ? 23.336 -46.328 22.470 1.00 32.14 1078 ILE A CA 1
ATOM 727 C C . ILE A 1 96 ? 22.529 -46.970 21.337 1.00 33.59 1078 ILE A C 1
ATOM 728 O O . ILE A 1 96 ? 21.852 -47.974 21.547 1.00 33.11 1078 ILE A O 1
ATOM 733 N N . LEU A 1 97 ? 22.598 -46.395 20.140 1.00 34.61 1079 LEU A N 1
ATOM 734 C CA . LEU A 1 97 ? 21.847 -46.930 19.010 1.00 37.23 1079 LEU A CA 1
ATOM 735 C C . LEU A 1 97 ? 22.375 -48.282 18.518 1.00 38.19 1079 LEU A C 1
ATOM 736 O O . LEU A 1 97 ? 21.690 -48.984 17.781 1.00 39.64 1079 LEU A O 1
ATOM 741 N N . ARG A 1 98 ? 23.586 -48.642 18.931 1.00 40.68 1080 ARG A N 1
ATOM 742 C CA . ARG A 1 98 ? 24.193 -49.911 18.535 1.00 42.98 1080 ARG A CA 1
ATOM 743 C C . ARG A 1 98 ? 24.026 -50.958 19.630 1.00 43.19 1080 ARG A C 1
ATOM 744 O O . ARG A 1 98 ? 24.406 -52.117 19.448 1.00 44.40 1080 ARG A O 1
ATOM 752 N N . ASN A 1 99 ? 23.467 -50.538 20.766 1.00 41.86 1081 ASN A N 1
ATOM 753 C CA . ASN A 1 99 ? 23.249 -51.428 21.906 1.00 40.16 1081 ASN A CA 1
ATOM 754 C C . ASN A 1 99 ? 21.798 -51.893 21.864 1.00 41.83 1081 ASN A C 1
ATOM 755 O O . ASN A 1 99 ? 20.869 -51.093 22.030 1.00 39.85 1081 ASN A O 1
ATOM 760 N N . ALA A 1 100 ? 21.610 -53.190 21.635 1.00 42.31 1082 ALA A N 1
ATOM 761 C CA . ALA A 1 100 ? 20.275 -53.771 21.527 1.00 43.13 1082 ALA A CA 1
ATOM 762 C C . ALA A 1 100 ? 19.369 -53.502 22.719 1.00 42.90 1082 ALA A C 1
ATOM 763 O O . ALA A 1 100 ? 18.147 -53.524 22.584 1.00 43.46 1082 ALA A O 1
ATOM 765 N N . LYS A 1 101 ? 19.958 -53.245 23.883 1.00 42.85 1083 LYS A N 1
ATOM 766 C CA . LYS A 1 101 ? 19.159 -52.996 25.076 1.00 42.46 1083 LYS A CA 1
ATOM 767 C C . LYS A 1 101 ? 18.750 -51.536 25.211 1.00 40.77 1083 LYS A C 1
ATOM 768 O O . LYS A 1 101 ? 17.674 -51.226 25.723 1.00 41.63 1083 LYS A O 1
ATOM 774 N N . LEU A 1 102 ? 19.592 -50.631 24.734 1.00 38.19 1084 LEU A N 1
ATOM 775 C CA . LEU A 1 102 ? 19.283 -49.213 24.865 1.00 35.95 1084 LEU A CA 1
ATOM 776 C C . LEU A 1 102 ? 18.562 -48.575 23.680 1.00 35.48 1084 LEU A C 1
ATOM 777 O O . LEU A 1 102 ? 17.811 -47.619 23.852 1.00 35.35 1084 LEU A O 1
ATOM 782 N N . LYS A 1 103 ? 18.771 -49.108 22.483 1.00 36.27 1085 LYS A N 1
ATOM 783 C CA . LYS A 1 103 ? 18.149 -48.540 21.296 1.00 36.88 1085 LYS A CA 1
ATOM 784 C C . LYS A 1 103 ? 16.641 -48.388 21.405 1.00 37.49 1085 LYS A C 1
ATOM 785 O O . LYS A 1 103 ? 1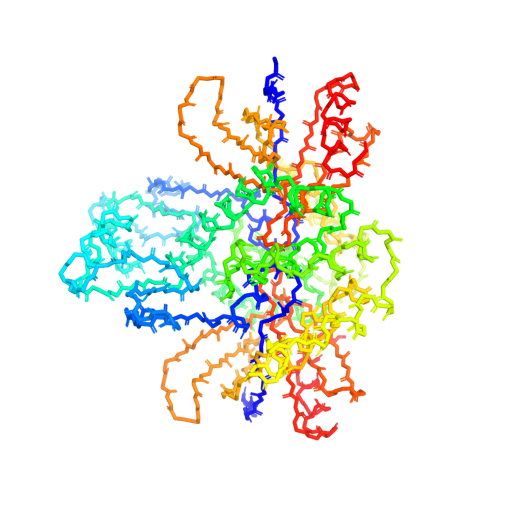6.101 -47.302 21.167 1.00 38.04 1085 LYS A O 1
ATOM 791 N N . PRO A 1 104 ? 15.939 -49.475 21.767 1.00 37.30 1086 PRO A N 1
ATOM 792 C CA . PRO A 1 104 ? 14.481 -49.426 21.891 1.00 36.88 1086 PRO A CA 1
ATOM 793 C C . PRO A 1 104 ? 14.005 -48.258 22.747 1.00 36.35 1086 PRO A C 1
ATOM 794 O O . PRO A 1 104 ? 13.157 -47.473 22.328 1.00 36.89 1086 PRO A O 1
ATOM 798 N N . VAL A 1 105 ? 14.555 -48.142 23.948 1.00 34.33 1087 VAL A N 1
ATOM 799 C CA . VAL A 1 105 ? 14.140 -47.076 24.841 1.00 34.51 1087 VAL A CA 1
ATOM 800 C C . VAL A 1 105 ? 14.493 -45.704 24.298 1.00 33.46 1087 VAL A C 1
ATOM 801 O O . VAL A 1 105 ? 13.698 -44.775 24.379 1.00 34.66 1087 VAL A O 1
ATOM 805 N N . TYR A 1 106 ? 15.682 -45.579 23.733 1.00 32.92 1088 TYR A N 1
ATOM 806 C CA . TYR A 1 106 ? 16.103 -44.307 23.183 1.00 33.24 1088 TYR A CA 1
ATOM 807 C C . TYR A 1 106 ? 15.205 -43.881 22.016 1.00 34.23 1088 TYR A C 1
ATOM 808 O O . TYR A 1 106 ? 14.924 -42.694 21.847 1.00 33.30 1088 TYR A O 1
ATOM 817 N N . ASP A 1 107 ? 14.757 -44.841 21.208 1.00 34.45 1089 ASP A N 1
ATOM 818 C CA . ASP A 1 107 ? 13.893 -44.507 20.077 1.00 35.25 1089 ASP A CA 1
ATOM 819 C C . ASP A 1 107 ? 12.523 -44.024 20.555 1.00 34.29 1089 ASP A C 1
ATOM 820 O O . ASP A 1 107 ? 11.884 -43.206 19.896 1.00 33.39 1089 ASP A O 1
ATOM 825 N N . SER A 1 108 ? 12.078 -44.514 21.706 1.00 33.75 1090 SER A N 1
ATOM 826 C CA . SER A 1 108 ? 10.769 -44.121 22.232 1.00 35.83 1090 SER A CA 1
ATOM 827 C C . SER A 1 108 ? 10.752 -42.812 23.028 1.00 35.69 1090 SER A C 1
ATOM 828 O O . SER A 1 108 ? 9.710 -42.159 23.127 1.00 36.00 1090 SER A O 1
ATOM 831 N N . LEU A 1 109 ? 11.895 -42.421 23.586 1.00 34.16 1091 LEU A N 1
ATOM 832 C CA . LEU A 1 109 ? 11.963 -41.199 24.397 1.00 34.96 1091 LEU A CA 1
ATOM 833 C C . LEU A 1 109 ? 11.918 -39.877 23.638 1.00 33.60 1091 LEU A C 1
ATOM 834 O O . LEU A 1 109 ? 12.177 -39.815 22.441 1.00 35.27 1091 LEU A O 1
ATOM 839 N N . ASP A 1 110 ? 11.581 -38.818 24.361 1.00 32.51 1092 ASP A N 1
ATOM 840 C CA . ASP A 1 110 ? 11.541 -37.474 23.799 1.00 30.49 1092 ASP A CA 1
ATOM 841 C C . ASP A 1 110 ? 12.950 -36.874 23.997 1.00 28.06 1092 ASP A C 1
ATOM 842 O O . ASP A 1 110 ? 13.771 -37.438 24.726 1.00 27.18 1092 ASP A O 1
ATOM 847 N N . ALA A 1 111 ? 13.226 -35.753 23.340 1.00 26.71 1093 ALA A N 1
ATOM 848 C CA . ALA A 1 111 ? 14.528 -35.084 23.416 1.00 26.15 1093 ALA A CA 1
ATOM 849 C C . ALA A 1 111 ? 15.055 -34.878 24.835 1.00 26.62 1093 ALA A C 1
ATOM 850 O O . ALA A 1 111 ? 16.205 -35.207 25.132 1.00 28.42 1093 ALA A O 1
ATOM 852 N N . VAL A 1 112 ? 14.215 -34.340 25.711 1.00 25.13 1094 VAL A N 1
ATOM 853 C CA . VAL A 1 112 ? 14.619 -34.082 27.093 1.00 24.97 1094 VAL A CA 1
ATOM 854 C C . VAL A 1 112 ? 14.937 -35.335 27.892 1.00 25.35 1094 VAL A C 1
ATOM 855 O O . VAL A 1 112 ? 15.926 -35.383 28.622 1.00 27.01 1094 VAL A O 1
ATOM 859 N N . ARG A 1 113 ? 14.088 -36.346 27.784 1.00 25.84 1095 ARG A N 1
ATOM 860 C CA . ARG A 1 113 ? 14.342 -37.574 28.510 1.00 24.17 1095 ARG A CA 1
ATOM 861 C C . ARG A 1 113 ? 15.555 -38.282 27.893 1.00 22.02 1095 ARG A C 1
ATOM 862 O O . ARG A 1 113 ? 16.275 -39.004 28.579 1.00 23.18 1095 ARG A O 1
ATOM 870 N N . ARG A 1 114 ? 15.794 -38.060 26.605 1.00 23.13 1096 ARG A N 1
ATOM 871 C CA . ARG A 1 114 ? 16.945 -38.668 25.935 1.00 23.41 1096 ARG A CA 1
ATOM 872 C C . ARG A 1 114 ? 18.249 -38.107 26.520 1.00 24.24 1096 ARG A C 1
ATOM 873 O O . ARG A 1 114 ? 19.260 -38.820 26.648 1.00 24.81 1096 ARG A O 1
ATOM 881 N N . ALA A 1 115 ? 18.226 -36.829 26.874 1.00 23.20 1097 ALA A N 1
ATOM 882 C CA . ALA A 1 115 ? 19.399 -36.185 27.452 1.00 25.34 1097 ALA A CA 1
ATOM 883 C C . ALA A 1 115 ? 19.638 -36.797 28.821 1.00 25.27 1097 ALA A C 1
ATOM 884 O O . ALA A 1 115 ? 20.776 -36.921 29.275 1.00 25.28 1097 ALA A O 1
ATOM 886 N N . ALA A 1 116 ? 18.552 -37.181 29.479 1.00 24.71 1098 ALA A N 1
ATOM 887 C CA . ALA A 1 116 ? 18.658 -37.778 30.799 1.00 22.95 1098 ALA A CA 1
ATOM 888 C C . ALA A 1 116 ? 19.338 -39.142 30.693 1.00 23.35 1098 ALA A C 1
ATOM 889 O O . ALA A 1 116 ? 20.119 -39.516 31.566 1.00 22.23 1098 ALA A O 1
ATOM 891 N N . LEU A 1 117 ? 19.038 -39.881 29.624 1.00 24.40 1099 LEU A N 1
ATOM 892 C CA . LEU A 1 117 ? 19.631 -41.211 29.412 1.00 24.76 1099 LEU A CA 1
ATOM 893 C C . LEU A 1 117 ? 21.131 -41.084 29.147 1.00 24.58 1099 LEU A C 1
ATOM 894 O O . LEU A 1 117 ? 21.942 -41.806 29.730 1.00 27.16 1099 LEU A O 1
ATOM 899 N N . ILE A 1 118 ? 21.485 -40.160 28.260 1.00 23.75 1100 ILE A N 1
ATOM 900 C CA . ILE A 1 118 ? 22.877 -39.883 27.911 1.00 23.46 1100 ILE A CA 1
ATOM 901 C C . ILE A 1 118 ? 23.630 -39.471 29.179 1.00 24.75 1100 ILE A C 1
ATOM 902 O O . ILE A 1 118 ? 24.775 -39.892 29.414 1.00 24.47 1100 ILE A O 1
ATOM 907 N N . ASN A 1 119 ? 22.973 -38.653 30.000 1.00 21.84 1101 ASN A N 1
ATOM 908 C CA . ASN A 1 119 ? 23.559 -38.195 31.255 1.00 20.19 1101 ASN A CA 1
ATOM 909 C C . ASN A 1 119 ? 23.977 -39.439 32.039 1.00 22.31 1101 ASN A C 1
ATOM 910 O O . ASN A 1 119 ? 25.106 -39.538 32.519 1.00 22.48 1101 ASN A O 1
ATOM 915 N N . MET A 1 120 ? 23.070 -40.406 32.140 1.00 22.49 1102 MET A N 1
ATOM 916 C CA . MET A 1 120 ? 23.360 -41.643 32.859 1.00 23.53 1102 MET A CA 1
ATOM 917 C C . MET A 1 120 ? 24.529 -42.398 32.227 1.00 23.89 1102 MET A C 1
ATOM 918 O O . MET A 1 120 ? 25.351 -42.993 32.930 1.00 23.00 1102 MET A O 1
ATOM 923 N N . VAL A 1 121 ? 24.597 -42.385 30.899 1.00 24.22 1103 VAL A N 1
ATOM 924 C CA . VAL A 1 121 ? 25.680 -43.072 30.199 1.00 26.64 1103 VAL A CA 1
ATOM 925 C C . VAL A 1 121 ? 27.028 -42.450 30.574 1.00 27.83 1103 VAL A C 1
ATOM 926 O O . VAL A 1 121 ? 27.960 -43.169 30.933 1.00 27.78 1103 VAL A O 1
ATOM 930 N N . PHE A 1 122 ? 27.114 -41.121 30.498 1.00 28.54 1104 PHE A N 1
ATOM 931 C CA . PHE A 1 122 ? 28.331 -40.373 30.851 1.00 27.76 1104 PHE A CA 1
ATOM 932 C C . PHE A 1 122 ? 28.805 -40.769 32.243 1.00 28.80 1104 PHE A C 1
ATOM 933 O O . PHE A 1 122 ? 29.993 -41.013 32.472 1.00 28.75 1104 PHE A O 1
ATOM 941 N N . GLN A 1 123 ? 27.870 -40.840 33.181 1.00 28.45 1105 GLN A N 1
ATOM 942 C CA . GLN A 1 123 ? 28.237 -41.162 34.550 1.00 27.23 1105 GLN A CA 1
ATOM 943 C C . GLN A 1 123 ? 28.610 -42.606 34.864 1.00 28.56 1105 GLN A C 1
ATOM 944 O O . GLN A 1 123 ? 29.536 -42.856 35.643 1.00 25.33 1105 GLN A O 1
ATOM 950 N N . MET A 1 124 ? 27.901 -43.564 34.278 1.00 29.23 1106 MET A N 1
ATOM 951 C CA . MET A 1 124 ? 28.171 -44.950 34.626 1.00 30.51 1106 MET A CA 1
ATOM 952 C C . MET A 1 124 ? 28.509 -45.877 33.473 1.00 30.58 1106 MET A C 1
ATOM 953 O O . MET A 1 124 ? 28.684 -47.076 33.672 1.00 32.24 1106 MET A O 1
ATOM 958 N N . GLY A 1 125 ? 28.611 -45.326 32.270 1.00 30.11 1107 GLY A N 1
ATOM 959 C CA . GLY A 1 125 ? 28.951 -46.152 31.126 1.00 29.90 1107 GLY A CA 1
ATOM 960 C C . GLY A 1 125 ? 27.756 -46.877 30.555 1.00 31.31 1107 GLY A C 1
ATOM 961 O O . GLY A 1 125 ? 26.803 -47.194 31.272 1.00 31.04 1107 GLY A O 1
ATOM 962 N N . GLU A 1 126 ? 27.815 -47.143 29.255 1.00 32.65 1108 GLU A N 1
ATOM 963 C CA . GLU A 1 126 ? 26.732 -47.809 28.537 1.00 33.66 1108 GLU A CA 1
ATOM 964 C C . GLU A 1 126 ? 26.266 -49.129 29.160 1.00 33.02 1108 GLU A C 1
ATOM 965 O O . GLU A 1 126 ? 25.067 -49.330 29.370 1.00 33.02 1108 GLU A O 1
ATOM 971 N N . THR A 1 127 ? 27.197 -50.021 29.482 1.00 32.88 1109 THR A N 1
ATOM 972 C CA . THR A 1 127 ? 26.807 -51.301 30.070 1.00 32.96 1109 THR A CA 1
ATOM 973 C C . THR A 1 127 ? 26.167 -51.103 31.447 1.00 31.73 1109 THR A C 1
ATOM 974 O O . THR A 1 127 ? 25.296 -51.872 31.858 1.00 33.47 1109 THR A O 1
ATOM 978 N N . GLY A 1 128 ? 26.596 -50.068 32.159 1.00 30.20 1110 GLY A N 1
ATOM 979 C CA . GLY A 1 128 ? 26.027 -49.792 33.464 1.00 29.36 1110 GLY A CA 1
ATOM 980 C C . GLY A 1 128 ? 24.563 -49.387 33.336 1.00 28.10 1110 GLY A C 1
ATOM 981 O O . GLY A 1 128 ? 23.708 -49.830 34.121 1.00 28.45 1110 GLY A O 1
ATOM 982 N N . VAL A 1 129 ? 24.271 -48.546 32.350 1.00 24.14 1111 VAL A N 1
ATOM 983 C CA . VAL A 1 129 ? 22.907 -48.096 32.127 1.00 25.79 1111 VAL A CA 1
ATOM 984 C C . VAL A 1 129 ? 22.025 -49.263 31.674 1.00 27.17 1111 VAL A C 1
ATOM 985 O O . VAL A 1 129 ? 20.852 -49.318 32.011 1.00 25.57 1111 VAL A O 1
ATOM 989 N N . ALA A 1 130 ? 22.600 -50.205 30.929 1.00 28.77 1112 ALA A N 1
ATOM 990 C CA . ALA A 1 130 ? 21.848 -51.368 30.457 1.00 30.22 1112 ALA A CA 1
ATOM 991 C C . ALA A 1 130 ? 21.460 -52.294 31.615 1.00 31.18 1112 ALA A C 1
ATOM 992 O O . ALA A 1 130 ? 20.701 -53.245 31.435 1.00 34.23 1112 ALA A O 1
ATOM 994 N N . GLY A 1 131 ? 21.974 -52.013 32.807 1.00 31.51 1113 GLY A N 1
ATOM 995 C CA . GLY A 1 131 ? 21.645 -52.838 33.959 1.00 30.87 1113 GLY A CA 1
ATOM 996 C C . GLY A 1 131 ? 20.329 -52.441 34.617 1.00 31.17 1113 GLY A C 1
ATOM 997 O O . GLY A 1 131 ? 19.837 -53.135 35.503 1.00 31.11 1113 GLY A O 1
ATOM 998 N N . PHE A 1 132 ? 19.758 -51.317 34.198 1.00 29.76 1114 PHE A N 1
ATOM 999 C CA . PHE A 1 132 ? 18.486 -50.856 34.758 1.00 30.75 1114 PHE A CA 1
ATOM 1000 C C . PHE A 1 132 ? 17.339 -51.379 33.891 1.00 32.05 1114 PHE A C 1
ATOM 1001 O O . PHE A 1 132 ? 16.359 -50.678 33.662 1.00 31.18 1114 PHE A O 1
ATOM 1009 N N . THR A 1 133 ? 17.464 -52.617 33.418 1.00 35.37 1115 THR A N 1
ATOM 1010 C CA . THR A 1 133 ? 16.458 -53.211 32.535 1.00 36.66 1115 THR A CA 1
ATOM 1011 C C . THR A 1 133 ? 14.992 -52.923 32.885 1.00 35.80 1115 THR A C 1
ATOM 1012 O O . THR A 1 133 ? 14.227 -52.491 32.022 1.00 37.20 1115 THR A O 1
ATOM 1016 N N . ASN A 1 134 ? 14.594 -53.142 34.134 1.00 35.27 1116 ASN A N 1
ATOM 1017 C CA . ASN A 1 134 ? 13.212 -52.879 34.525 1.00 35.86 1116 ASN A CA 1
ATOM 1018 C C . ASN A 1 134 ? 12.824 -51.399 34.388 1.00 33.71 1116 ASN A C 1
ATOM 1019 O O . ASN A 1 134 ? 11.721 -51.083 33.945 1.00 31.60 1116 ASN A O 1
ATOM 1024 N N . SER A 1 135 ? 13.727 -50.491 34.746 1.00 31.28 1117 SER A N 1
ATOM 1025 C CA . SER A 1 135 ? 13.431 -49.069 34.610 1.00 28.63 1117 SER A CA 1
ATOM 1026 C C . SER A 1 135 ? 13.340 -48.710 33.129 1.00 28.19 1117 SER A C 1
ATOM 1027 O O . SER A 1 135 ? 12.437 -47.979 32.709 1.00 28.10 1117 SER A O 1
ATOM 1030 N N . LEU A 1 136 ? 14.268 -49.239 32.337 1.00 29.48 1118 LEU A N 1
ATOM 1031 C CA . LEU A 1 136 ? 14.282 -48.981 30.898 1.00 31.12 1118 LEU A CA 1
ATOM 1032 C C . LEU A 1 136 ? 12.969 -49.411 30.248 1.00 31.02 1118 LEU A C 1
ATOM 1033 O O . LEU A 1 136 ? 12.412 -48.692 29.422 1.00 31.77 1118 LEU A O 1
ATOM 1038 N N . ARG A 1 137 ? 12.470 -50.579 30.629 1.00 31.76 1119 ARG A N 1
ATOM 1039 C CA . ARG A 1 137 ? 11.217 -51.068 30.073 1.00 33.78 1119 ARG A CA 1
ATOM 1040 C C . ARG A 1 137 ? 10.103 -50.091 30.428 1.00 32.30 1119 ARG A C 1
ATOM 1041 O O . ARG A 1 137 ? 9.283 -49.730 29.584 1.00 33.35 1119 ARG A O 1
ATOM 1049 N N . MET A 1 138 ? 10.077 -49.656 31.680 1.00 28.92 1120 MET A N 1
ATOM 1050 C CA . MET A 1 138 ? 9.059 -48.713 32.099 1.00 30.02 1120 MET A CA 1
ATOM 1051 C C . MET A 1 138 ? 9.124 -47.389 31.338 1.00 30.25 1120 MET A C 1
ATOM 1052 O O . MET A 1 138 ? 8.089 -46.848 30.966 1.00 30.94 1120 MET A O 1
ATOM 1057 N N . LEU A 1 139 ? 10.326 -46.869 31.103 1.00 28.64 1121 LEU A N 1
ATOM 1058 C CA . LEU A 1 139 ? 10.466 -45.620 30.363 1.00 30.39 1121 LEU A CA 1
ATOM 1059 C C . LEU A 1 139 ? 9.993 -45.831 28.928 1.00 32.23 1121 LEU A C 1
ATOM 1060 O O . LEU A 1 139 ? 9.368 -44.958 28.328 1.00 33.83 1121 LEU A O 1
ATOM 1065 N N . GLN A 1 140 ? 10.292 -46.996 28.374 1.00 34.59 1122 GLN A N 1
ATOM 1066 C CA . GLN A 1 140 ? 9.872 -47.279 27.010 1.00 37.72 1122 GLN A CA 1
ATOM 1067 C C . GLN A 1 140 ? 8.353 -47.311 26.915 1.00 38.21 1122 GLN A C 1
ATOM 1068 O O . GLN A 1 140 ? 7.778 -46.906 25.903 1.00 37.23 1122 GLN A O 1
ATOM 1074 N N . GLN A 1 141 ? 7.711 -47.793 27.979 1.00 38.78 1123 GLN A N 1
ATOM 1075 C CA . GLN A 1 141 ? 6.255 -47.885 28.024 1.00 38.58 1123 GLN A CA 1
ATOM 1076 C C . GLN A 1 141 ? 5.665 -46.590 28.541 1.00 38.62 1123 GLN A C 1
ATOM 1077 O O . GLN A 1 141 ? 4.466 -46.494 28.788 1.00 38.75 1123 GLN A O 1
ATOM 1083 N N . LYS A 1 142 ? 6.524 -45.593 28.717 1.00 37.68 1124 LYS A N 1
ATOM 1084 C CA . LYS A 1 142 ? 6.090 -44.284 29.188 1.00 37.07 1124 LYS A CA 1
ATOM 1085 C C . LYS A 1 142 ? 5.418 -44.277 30.560 1.00 35.55 1124 LYS A C 1
ATOM 1086 O O . LYS A 1 142 ? 4.532 -43.459 30.829 1.00 35.40 1124 LYS A O 1
ATOM 1092 N N . ARG A 1 143 ? 5.827 -45.194 31.427 1.00 33.04 1125 ARG A N 1
ATOM 1093 C CA . ARG A 1 143 ? 5.292 -45.217 32.777 1.00 32.59 1125 ARG A CA 1
ATOM 1094 C C . ARG A 1 143 ? 6.316 -44.403 33.573 1.00 29.98 1125 ARG A C 1
ATOM 1095 O O . ARG A 1 143 ? 7.183 -44.943 34.265 1.00 30.35 1125 ARG A O 1
ATOM 1103 N N . TRP A 1 144 ? 6.204 -43.086 33.439 1.00 26.36 1126 TRP A N 1
ATOM 1104 C CA . TRP A 1 144 ? 7.125 -42.135 34.066 1.00 27.00 1126 TRP A CA 1
ATOM 1105 C C . TRP A 1 144 ? 7.288 -42.240 35.582 1.00 26.18 1126 TRP A C 1
ATOM 1106 O O . TRP A 1 144 ? 8.412 -42.322 36.084 1.00 24.96 1126 TRP A O 1
ATOM 1117 N N . ASP A 1 145 ? 6.173 -42.229 36.306 1.00 25.48 1127 ASP A N 1
ATOM 1118 C CA . ASP A 1 145 ? 6.193 -42.299 37.766 1.00 25.07 1127 ASP A CA 1
ATOM 1119 C C . ASP A 1 145 ? 6.762 -43.614 38.295 1.00 25.26 1127 ASP A C 1
ATOM 1120 O O . ASP A 1 145 ? 7.470 -43.643 39.305 1.00 24.55 1127 ASP A O 1
ATOM 1125 N N . GLU A 1 146 ? 6.449 -44.702 37.610 1.00 25.06 1128 GLU A N 1
ATOM 1126 C CA . GLU A 1 146 ? 6.911 -46.006 38.034 1.00 25.11 1128 GLU A CA 1
ATOM 1127 C C . GLU A 1 146 ? 8.390 -46.186 37.697 1.00 24.97 1128 GLU A C 1
ATOM 1128 O O . GLU A 1 146 ? 9.144 -46.774 38.467 1.00 24.03 1128 GLU A O 1
ATOM 1134 N N . ALA A 1 147 ? 8.806 -45.670 36.549 1.00 24.91 1129 ALA A N 1
ATOM 1135 C CA . ALA A 1 147 ? 10.212 -45.756 36.162 1.00 25.36 1129 ALA A CA 1
ATOM 1136 C C . ALA A 1 147 ? 11.039 -45.021 37.218 1.00 24.83 1129 ALA A C 1
ATOM 1137 O O . ALA A 1 147 ? 12.111 -45.483 37.635 1.00 24.51 1129 ALA A O 1
ATOM 1139 N N . ALA A 1 148 ? 10.522 -43.880 37.664 1.00 23.00 1130 ALA A N 1
ATOM 1140 C CA . ALA A 1 148 ? 11.215 -43.086 38.664 1.00 23.22 1130 ALA A CA 1
ATOM 1141 C C . ALA A 1 148 ? 11.412 -43.827 39.981 1.00 23.67 1130 ALA A C 1
ATOM 1142 O O . ALA A 1 148 ? 12.495 -43.750 40.549 1.00 23.64 1130 ALA A O 1
ATOM 1144 N N . VAL A 1 149 ? 10.398 -44.537 40.491 1.00 23.18 1131 VAL A N 1
ATOM 1145 C CA . VAL A 1 149 ? 10.625 -45.232 41.760 1.00 23.99 1131 VAL A CA 1
ATOM 1146 C C . VAL A 1 149 ? 11.633 -46.391 41.599 1.00 23.83 1131 VAL A C 1
ATOM 1147 O O . VAL A 1 149 ? 12.405 -46.662 42.516 1.00 24.53 1131 VAL A O 1
ATOM 1151 N N . ASN A 1 150 ? 11.625 -47.069 40.451 1.00 21.14 1132 ASN A N 1
ATOM 1152 C CA . ASN A 1 150 ? 12.552 -48.164 40.230 1.00 25.69 1132 ASN A CA 1
ATOM 1153 C C . ASN A 1 150 ? 13.990 -47.668 40.039 1.00 25.05 1132 ASN A C 1
ATOM 1154 O O . ASN A 1 150 ? 14.923 -48.235 40.615 1.00 23.07 1132 ASN A O 1
ATOM 1159 N N . LEU A 1 151 ? 14.166 -46.613 39.246 1.00 23.44 1133 LEU A N 1
ATOM 1160 C CA . LEU A 1 151 ? 15.491 -46.038 39.031 1.00 23.24 1133 LEU A CA 1
ATOM 1161 C C . LEU A 1 151 ? 16.139 -45.703 40.373 1.00 21.29 1133 LEU A C 1
ATOM 1162 O O . LEU A 1 151 ? 17.362 -45.728 40.500 1.00 22.54 1133 LEU A O 1
ATOM 1167 N N . ALA A 1 152 ? 15.316 -45.389 41.368 1.00 19.52 1134 ALA A N 1
ATOM 1168 C CA . ALA A 1 152 ? 15.812 -45.046 42.700 1.00 20.40 1134 ALA A CA 1
ATOM 1169 C C . ALA A 1 152 ? 16.252 -46.263 43.520 1.00 23.05 1134 ALA A C 1
ATOM 1170 O O . ALA A 1 152 ? 16.905 -46.109 44.555 1.00 22.74 1134 ALA A O 1
ATOM 1172 N N . LYS A 1 153 ? 15.894 -47.466 43.068 1.00 23.61 1135 LYS A N 1
ATOM 1173 C CA . LYS A 1 153 ? 16.276 -48.690 43.779 1.00 26.07 1135 LYS A CA 1
ATOM 1174 C C . LYS A 1 153 ? 17.616 -49.145 43.211 1.00 24.89 1135 LYS A C 1
ATOM 117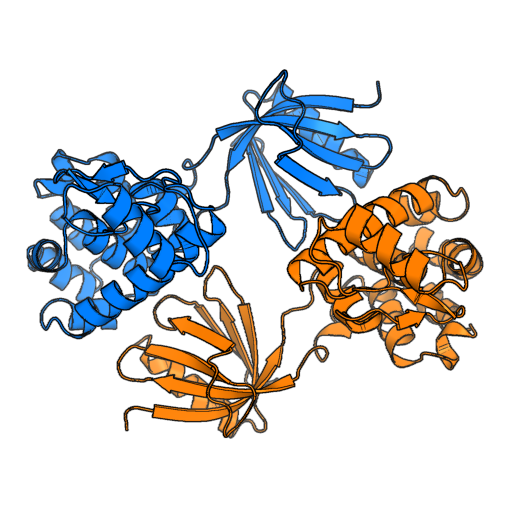5 O O . LYS A 1 153 ? 17.686 -50.117 42.457 1.00 25.32 1135 LYS A O 1
ATOM 1181 N N . SER A 1 154 ? 18.680 -48.443 43.581 1.00 25.28 1136 SER A N 1
ATOM 1182 C CA . SER A 1 154 ? 20.000 -48.744 43.049 1.00 23.64 1136 SER A CA 1
ATOM 1183 C C . SER A 1 154 ? 21.090 -48.048 43.842 1.00 26.11 1136 SER A C 1
ATOM 1184 O O . SER A 1 154 ? 20.824 -47.099 44.578 1.00 26.39 1136 SER A O 1
ATOM 1187 N N . ARG A 1 155 ? 22.322 -48.527 43.678 1.00 26.53 1137 ARG A N 1
ATOM 1188 C CA . ARG A 1 155 ? 23.483 -47.956 44.346 1.00 25.89 1137 ARG A CA 1
ATOM 1189 C C . ARG A 1 155 ? 23.611 -46.488 43.920 1.00 25.28 1137 ARG A C 1
ATOM 1190 O O . ARG A 1 155 ? 23.756 -45.582 44.756 1.00 25.13 1137 ARG A O 1
ATOM 1198 N N . TRP A 1 156 ? 23.549 -46.275 42.611 1.00 22.61 1138 TRP A N 1
ATOM 1199 C CA . TRP A 1 156 ? 23.637 -44.943 42.004 1.00 23.81 1138 TRP A CA 1
ATOM 1200 C C . TRP A 1 156 ? 22.877 -43.906 42.815 1.00 23.71 1138 TRP A C 1
ATOM 1201 O O . TRP A 1 156 ? 23.437 -42.887 43.230 1.00 25.57 1138 TRP A O 1
ATOM 1212 N N . TYR A 1 157 ? 21.595 -44.183 43.044 1.00 24.84 1139 TYR A N 1
ATOM 1213 C CA . TYR A 1 157 ? 20.719 -43.293 43.792 1.00 24.36 1139 TYR A CA 1
ATOM 1214 C C . TYR A 1 157 ? 21.224 -43.039 45.210 1.00 24.80 1139 TYR A C 1
ATOM 1215 O O . TYR A 1 157 ? 21.015 -41.962 45.759 1.00 22.83 1139 TYR A O 1
ATOM 1224 N N . ASN A 1 158 ? 21.879 -44.029 45.812 1.00 24.71 1140 ASN A N 1
ATOM 1225 C CA . ASN A 1 158 ? 22.386 -43.851 47.173 1.00 25.92 1140 ASN A CA 1
ATOM 1226 C C . ASN A 1 158 ? 23.791 -43.228 47.201 1.00 27.10 1140 ASN A C 1
ATOM 1227 O O . ASN A 1 158 ? 24.145 -42.536 48.155 1.00 29.95 1140 ASN A O 1
ATOM 1232 N N . GLN A 1 159 ? 24.587 -43.457 46.156 1.00 26.21 1141 GLN A N 1
ATOM 1233 C CA . GLN A 1 159 ? 25.957 -42.934 46.112 1.00 26.88 1141 GLN A CA 1
ATOM 1234 C C . GLN A 1 159 ? 26.046 -41.481 45.624 1.00 25.78 1141 GLN A C 1
ATOM 1235 O O . GLN A 1 159 ? 26.797 -40.679 46.182 1.00 24.36 1141 GLN A O 1
ATOM 1241 N N . THR A 1 160 ? 25.302 -41.151 44.569 1.00 24.90 1142 THR A N 1
ATOM 1242 C CA . THR A 1 160 ? 25.247 -39.776 44.053 1.00 25.10 1142 THR A CA 1
ATOM 1243 C C . THR A 1 160 ? 23.764 -39.395 44.070 1.00 23.54 1142 THR A C 1
ATOM 1244 O O . THR A 1 160 ? 23.127 -39.316 43.025 1.00 25.32 1142 THR A O 1
ATOM 1248 N N . PRO A 1 161 ? 23.206 -39.150 45.267 1.00 23.26 1143 PRO A N 1
ATOM 1249 C CA . PRO A 1 161 ? 21.803 -38.782 45.514 1.00 22.75 1143 PRO A CA 1
ATOM 1250 C C . PRO A 1 161 ? 21.298 -37.578 44.730 1.00 22.45 1143 PRO A C 1
ATOM 1251 O O . PRO A 1 161 ? 20.302 -37.659 44.007 1.00 22.39 1143 PRO A O 1
ATOM 1255 N N . ASN A 1 162 ? 21.978 -36.451 44.896 1.00 21.09 1144 ASN A N 1
ATOM 1256 C CA . ASN A 1 162 ? 21.557 -35.231 44.234 1.00 22.32 1144 ASN A CA 1
ATOM 1257 C C . ASN A 1 162 ? 21.545 -35.301 42.725 1.00 22.26 1144 ASN A C 1
ATOM 1258 O O . ASN A 1 162 ? 20.600 -34.830 42.097 1.00 22.14 1144 ASN A O 1
ATOM 1263 N N . ARG A 1 163 ? 22.585 -35.878 42.135 1.00 21.65 1145 ARG A N 1
ATOM 1264 C CA . ARG A 1 163 ? 22.623 -35.986 40.687 1.00 22.45 1145 ARG A CA 1
ATOM 1265 C C . ARG A 1 163 ? 21.517 -36.953 40.280 1.00 22.21 1145 ARG A C 1
ATOM 1266 O O . ARG A 1 163 ? 20.743 -36.675 39.362 1.00 21.90 1145 ARG A O 1
ATOM 1274 N N . ALA A 1 164 ? 21.439 -38.084 40.974 1.00 20.19 1146 ALA A N 1
ATOM 1275 C CA . ALA A 1 164 ? 20.416 -39.084 40.671 1.00 21.67 1146 ALA A CA 1
ATOM 1276 C C . ALA A 1 164 ? 18.998 -38.509 40.726 1.00 21.71 1146 ALA A C 1
ATOM 1277 O O . ALA A 1 164 ? 18.189 -38.765 39.832 1.00 21.55 1146 ALA A O 1
ATOM 1279 N N . LYS A 1 165 ? 18.696 -37.729 41.762 1.00 20.65 1147 LYS A N 1
ATOM 1280 C CA . LYS A 1 165 ? 17.361 -37.150 41.883 1.00 21.60 1147 LYS A CA 1
ATOM 1281 C C . LYS A 1 165 ? 17.042 -36.197 40.760 1.00 20.96 1147 LYS A C 1
ATOM 1282 O O . LYS A 1 165 ? 15.903 -36.150 40.316 1.00 21.08 1147 LYS A O 1
ATOM 1288 N N . ARG A 1 166 ? 18.043 -35.452 40.286 1.00 19.92 1148 ARG A N 1
ATOM 1289 C CA . ARG A 1 166 ? 17.824 -34.513 39.190 1.00 20.02 1148 ARG A CA 1
ATOM 1290 C C . ARG A 1 166 ? 17.566 -35.254 37.866 1.00 20.59 1148 ARG A C 1
ATOM 1291 O O . ARG A 1 166 ? 16.716 -34.846 37.076 1.00 21.64 1148 ARG A O 1
ATOM 1299 N N . VAL A 1 167 ? 18.296 -36.340 37.625 1.00 18.99 1149 VAL A N 1
ATOM 1300 C CA . VAL A 1 167 ? 18.107 -37.124 36.409 1.00 17.74 1149 VAL A CA 1
ATOM 1301 C C . VAL A 1 167 ? 16.730 -37.799 36.422 1.00 17.70 1149 VAL A C 1
ATOM 1302 O O . VAL A 1 167 ? 16.001 -37.778 35.427 1.00 20.53 1149 VAL A O 1
ATOM 1306 N N . ILE A 1 168 ? 16.391 -38.393 37.554 1.00 17.61 1150 ILE A N 1
ATOM 1307 C CA . ILE A 1 168 ? 15.115 -39.071 37.741 1.00 20.87 1150 ILE A CA 1
ATOM 1308 C C . ILE A 1 168 ? 13.947 -38.087 37.586 1.00 19.63 1150 ILE A C 1
ATOM 1309 O O . ILE A 1 168 ? 12.948 -38.405 36.955 1.00 22.36 1150 ILE A O 1
ATOM 1314 N N . THR A 1 169 ? 14.073 -36.889 38.145 1.00 18.69 1151 THR A N 1
ATOM 1315 C CA . THR A 1 169 ? 13.007 -35.890 38.013 1.00 20.65 1151 THR A CA 1
ATOM 1316 C C . THR A 1 169 ? 12.826 -35.518 36.542 1.00 21.68 1151 THR A C 1
ATOM 1317 O O . THR A 1 169 ? 11.707 -35.261 36.078 1.00 21.57 1151 THR A O 1
ATOM 1321 N N . THR A 1 170 ? 13.940 -35.497 35.814 1.00 22.34 1152 THR A N 1
ATOM 1322 C CA . THR A 1 170 ? 13.925 -35.177 34.397 1.00 21.45 1152 THR A CA 1
ATOM 1323 C C . THR A 1 170 ? 13.180 -36.293 33.652 1.00 22.66 1152 THR A C 1
ATOM 1324 O O . THR A 1 170 ? 12.424 -36.024 32.721 1.00 23.62 1152 THR A O 1
ATOM 1328 N N . PHE A 1 171 ? 13.390 -37.542 34.065 1.00 23.82 1153 PHE A N 1
ATOM 1329 C CA . PHE A 1 171 ? 12.698 -38.679 33.441 1.00 24.52 1153 PHE A CA 1
ATOM 1330 C C . PHE A 1 171 ? 11.204 -38.644 33.780 1.00 26.07 1153 PHE A C 1
ATOM 1331 O O . PHE A 1 171 ? 10.365 -38.965 32.946 1.00 26.90 1153 PHE A O 1
ATOM 1339 N N . ARG A 1 172 ? 10.879 -38.272 35.014 1.00 26.77 1154 ARG A N 1
ATOM 1340 C CA . ARG A 1 172 ? 9.483 -38.230 35.440 1.00 28.99 1154 ARG A CA 1
ATOM 1341 C C . ARG A 1 172 ? 8.655 -37.183 34.705 1.00 27.43 1154 ARG A C 1
ATOM 1342 O O . ARG A 1 172 ? 7.612 -37.503 34.134 1.00 27.19 1154 ARG A O 1
ATOM 1350 N N . THR A 1 173 ? 9.140 -35.943 34.709 1.00 26.19 1155 THR A N 1
ATOM 1351 C CA . THR A 1 173 ? 8.434 -34.807 34.108 1.00 24.23 1155 THR A CA 1
ATOM 1352 C C . THR A 1 173 ? 8.736 -34.457 32.658 1.00 25.37 1155 THR A C 1
ATOM 1353 O O . THR A 1 173 ? 7.931 -33.804 32.003 1.00 27.30 1155 THR A O 1
ATOM 1357 N N . GLY A 1 174 ? 9.898 -34.845 32.156 1.00 25.14 1156 GLY A N 1
ATOM 1358 C CA . GLY A 1 174 ? 10.224 -34.483 30.793 1.00 26.35 1156 GLY A CA 1
ATOM 1359 C C . GLY A 1 174 ? 10.572 -33.005 30.681 1.00 27.14 1156 GLY A C 1
ATOM 1360 O O . GLY A 1 174 ? 10.597 -32.450 29.579 1.00 26.33 1156 GLY A O 1
ATOM 1361 N N . THR A 1 175 ? 10.834 -32.361 31.821 1.00 27.56 1157 THR A N 1
ATOM 1362 C CA . THR A 1 175 ? 11.205 -30.944 31.841 1.00 28.59 1157 THR A CA 1
ATOM 1363 C C . THR A 1 175 ? 12.613 -30.787 32.422 1.00 28.96 1157 THR A C 1
ATOM 1364 O O . THR A 1 175 ? 13.218 -31.760 32.863 1.00 29.31 1157 THR A O 1
ATOM 1368 N N . TRP A 1 176 ? 13.128 -29.559 32.412 1.00 29.21 1158 TRP A N 1
ATOM 1369 C CA . TRP A 1 176 ? 14.458 -29.265 32.949 1.00 26.85 1158 TRP A CA 1
ATOM 1370 C C . TRP A 1 176 ? 14.299 -28.620 34.331 1.00 27.92 1158 TRP A C 1
ATOM 1371 O O . TRP A 1 176 ? 15.211 -27.958 34.828 1.00 27.40 1158 TRP A O 1
ATOM 1382 N N . ASP A 1 177 ? 13.138 -28.823 34.944 1.00 24.98 1159 ASP A N 1
ATOM 1383 C CA . ASP A 1 177 ? 12.832 -28.239 36.236 1.00 26.42 1159 ASP A CA 1
ATOM 1384 C C . ASP A 1 177 ? 13.760 -28.590 37.379 1.00 26.05 1159 ASP A C 1
ATOM 1385 O O . ASP A 1 177 ? 13.928 -27.793 38.296 1.00 25.27 1159 ASP A O 1
ATOM 1390 N N . ALA A 1 178 ? 14.359 -29.774 37.348 1.00 25.42 1160 ALA A N 1
ATOM 1391 C CA . ALA A 1 178 ? 15.250 -30.160 38.441 1.00 22.49 1160 ALA A CA 1
ATOM 1392 C C . ALA A 1 178 ? 16.511 -29.293 38.489 1.00 22.16 1160 ALA A C 1
ATOM 1393 O O . ALA A 1 178 ? 17.224 -29.273 39.498 1.00 20.73 1160 ALA A O 1
ATOM 1395 N N . TYR A 1 179 ? 16.778 -28.562 37.413 1.00 19.49 1161 TYR A N 1
ATOM 1396 C CA . TYR A 1 179 ? 17.977 -27.728 37.362 1.00 22.16 1161 TYR A CA 1
ATOM 1397 C C . TYR A 1 179 ? 17.752 -26.225 37.530 1.00 23.36 1161 TYR A C 1
ATOM 1398 O O . TYR A 1 179 ? 18.700 -25.451 37.385 1.00 22.22 1161 TYR A O 1
ATOM 1407 N N . VAL A 1 180 ? 16.529 -25.795 37.844 1.00 24.27 1162 VAL A N 1
ATOM 1408 C CA . VAL A 1 180 ? 16.289 -24.360 37.972 1.00 26.15 1162 VAL A CA 1
ATOM 1409 C C . VAL A 1 180 ? 17.130 -23.695 39.057 1.00 24.10 1162 VAL A C 1
ATOM 1410 O O . VAL A 1 180 ? 17.582 -22.561 38.882 1.00 24.44 1162 VAL A O 1
ATOM 1414 N N . ASP A 1 181 ? 17.365 -24.395 40.159 1.00 22.60 1163 ASP A N 1
ATOM 1415 C CA . ASP A 1 181 ? 18.163 -23.836 41.245 1.00 23.86 1163 ASP A CA 1
ATOM 1416 C C . ASP A 1 181 ? 19.652 -24.175 41.140 1.00 23.65 1163 ASP A C 1
ATOM 1417 O O . ASP A 1 181 ? 20.411 -23.926 42.076 1.00 24.28 1163 ASP A O 1
ATOM 1422 N N . GLN A 1 182 ? 20.072 -24.719 40.002 1.00 21.60 1237 GLN A N 1
ATOM 1423 C CA . GLN A 1 182 ? 21.471 -25.104 39.795 1.00 23.92 1237 GLN A CA 1
ATOM 1424 C C . GLN A 1 182 ? 22.295 -24.147 38.947 1.00 22.54 1237 GLN A C 1
ATOM 1425 O O . GLN A 1 182 ? 21.760 -23.377 38.151 1.00 22.65 1237 GLN A O 1
ATOM 1431 N N . GLY A 1 183 ? 23.607 -24.213 39.126 1.00 24.51 1238 GLY A N 1
ATOM 1432 C CA . GLY A 1 183 ? 24.516 -23.403 38.333 1.00 25.51 1238 GLY A CA 1
ATOM 1433 C C . GLY A 1 183 ? 24.764 -21.966 38.746 1.00 26.07 1238 GLY A C 1
ATOM 1434 O O . GLY A 1 183 ? 25.378 -21.222 37.985 1.00 28.63 1238 GLY A O 1
ATOM 1435 N N . PHE A 1 184 ? 24.303 -21.562 39.925 1.00 25.35 1239 PHE A N 1
ATOM 1436 C CA . PHE A 1 184 ? 24.517 -20.183 40.384 1.00 25.17 1239 PHE A CA 1
ATOM 1437 C C . PHE A 1 184 ? 25.923 -19.942 40.933 1.00 25.94 1239 PHE A C 1
ATOM 1438 O O . PHE A 1 184 ? 26.459 -20.755 41.687 1.00 26.19 1239 PHE A O 1
ATOM 1446 N N . LYS A 1 185 ? 26.515 -18.815 40.555 1.00 26.47 1240 LYS A N 1
ATOM 1447 C CA . LYS A 1 185 ? 27.833 -18.445 41.055 1.00 26.80 1240 LYS A CA 1
ATOM 1448 C C . LYS A 1 185 ? 27.807 -16.976 41.454 1.00 25.57 1240 LYS A C 1
ATOM 1449 O O . LYS A 1 185 ? 27.185 -16.154 40.787 1.00 24.12 1240 LYS A O 1
ATOM 1455 N N . LYS A 1 186 ? 28.460 -16.658 42.563 1.00 25.14 1241 LYS A N 1
ATOM 1456 C CA . LYS A 1 186 ? 28.511 -15.294 43.053 1.00 24.66 1241 LYS A CA 1
ATOM 1457 C C . LYS A 1 186 ? 29.433 -14.440 42.194 1.00 23.84 1241 LYS A C 1
ATOM 1458 O O . LYS A 1 186 ? 30.595 -14.775 42.006 1.00 25.09 1241 LYS A O 1
ATOM 1464 N N . ARG A 1 187 ? 28.900 -13.340 41.671 1.00 20.89 1242 ARG A N 1
ATOM 1465 C CA . ARG A 1 187 ? 29.664 -12.429 40.839 1.00 22.76 1242 ARG A CA 1
ATOM 1466 C C . ARG A 1 187 ? 29.342 -11.000 41.245 1.00 24.22 1242 ARG A C 1
ATOM 1467 O O . ARG A 1 187 ? 28.321 -10.748 41.872 1.00 25.64 1242 ARG A O 1
ATOM 1475 N N . PHE A 1 188 ? 30.211 -10.062 40.880 1.00 26.20 1243 PHE A N 1
ATOM 1476 C CA . PHE A 1 188 ? 30.013 -8.662 41.243 1.00 24.08 1243 PHE A CA 1
ATOM 1477 C C . PHE A 1 188 ? 29.524 -7.864 40.045 1.00 24.03 1243 PHE A C 1
ATOM 1478 O O . PHE A 1 188 ? 30.160 -7.867 38.991 1.00 22.51 1243 PHE A O 1
ATOM 1486 N N . PHE A 1 189 ? 28.394 -7.179 40.211 1.00 25.09 1244 PHE A N 1
ATOM 1487 C CA . PHE A 1 189 ? 27.806 -6.400 39.120 1.00 24.13 1244 PHE A CA 1
ATOM 1488 C C . PHE A 1 189 ? 27.918 -4.897 39.248 1.00 25.27 1244 PHE A C 1
ATOM 1489 O O . PHE A 1 189 ? 27.952 -4.340 40.345 1.00 27.12 1244 PHE A O 1
ATOM 1497 N N . THR A 1 190 ? 27.969 -4.254 38.095 1.00 25.41 1245 THR A N 1
ATOM 1498 C CA . THR A 1 190 ? 28.074 -2.808 37.989 1.00 27.11 1245 THR A CA 1
ATOM 1499 C C . THR A 1 190 ? 27.134 -2.349 36.880 1.00 26.11 1245 THR A C 1
ATOM 1500 O O . THR A 1 190 ? 27.267 -2.785 35.728 1.00 26.47 1245 THR A O 1
ATOM 1504 N N . LEU A 1 191 ? 26.176 -1.498 37.226 1.00 24.13 1246 LEU A N 1
ATOM 1505 C CA . LEU A 1 191 ? 25.249 -0.965 36.236 1.00 26.47 1246 LEU A CA 1
ATOM 1506 C C . LEU A 1 191 ? 25.603 0.500 36.058 1.00 28.09 1246 LEU A C 1
ATOM 1507 O O . LEU A 1 191 ? 25.623 1.257 37.024 1.00 28.83 1246 LEU A O 1
ATOM 1512 N N . ASP A 1 192 ? 25.897 0.892 34.826 1.00 29.84 1247 ASP A N 1
ATOM 1513 C CA . ASP A 1 192 ? 26.239 2.271 34.552 1.00 31.21 1247 ASP A CA 1
ATOM 1514 C C . ASP A 1 192 ? 24.987 3.031 34.147 1.00 33.06 1247 ASP A C 1
ATOM 1515 O O . ASP A 1 192 ? 24.478 2.860 33.036 1.00 32.30 1247 ASP A O 1
ATOM 1520 N N . PHE A 1 193 ? 24.492 3.863 35.058 1.00 32.73 1248 PHE A N 1
ATOM 1521 C CA . PHE A 1 193 ? 23.290 4.654 34.811 1.00 35.23 1248 PHE A CA 1
ATOM 1522 C C . PHE A 1 193 ? 23.437 5.608 33.631 1.00 35.78 1248 PHE A C 1
ATOM 1523 O O . PHE A 1 193 ? 22.457 5.931 32.963 1.00 36.41 1248 PHE A O 1
ATOM 1531 N N . ARG A 1 194 ? 24.657 6.067 33.378 1.00 36.03 1249 ARG A N 1
ATOM 1532 C CA . ARG A 1 194 ? 24.868 7.006 32.292 1.00 37.31 1249 ARG A CA 1
ATOM 1533 C C . ARG A 1 194 ? 24.643 6.415 30.913 1.00 37.32 1249 ARG A C 1
ATOM 1534 O O . ARG A 1 194 ? 23.953 7.013 30.090 1.00 38.71 1249 ARG A O 1
ATOM 1542 N N . TYR A 1 195 ? 25.211 5.246 30.646 1.00 36.55 1250 TYR A N 1
ATOM 1543 C CA . TYR A 1 195 ? 25.035 4.652 29.332 1.00 37.18 1250 TYR A CA 1
ATOM 1544 C C . TYR A 1 195 ? 24.225 3.358 29.303 1.00 36.31 1250 TYR A C 1
ATOM 1545 O O . TYR A 1 195 ? 23.979 2.802 28.234 1.00 35.92 1250 TYR A O 1
ATOM 1554 N N . GLY A 1 196 ? 23.814 2.891 30.482 1.00 34.89 1251 GLY A N 1
ATOM 1555 C CA . GLY A 1 196 ? 22.985 1.697 30.582 1.00 33.17 1251 GLY A CA 1
ATOM 1556 C C . GLY A 1 196 ? 23.605 0.340 30.309 1.00 33.00 1251 GLY A C 1
ATOM 1557 O O . GLY A 1 196 ? 22.917 -0.590 29.885 1.00 33.25 1251 GLY A O 1
ATOM 1558 N N . THR A 1 197 ? 24.898 0.207 30.551 1.00 32.60 1252 THR A N 1
ATOM 1559 C CA . THR A 1 197 ? 25.557 -1.063 30.318 1.00 31.97 1252 THR A CA 1
ATOM 1560 C C . THR A 1 197 ? 25.779 -1.752 31.652 1.00 30.21 1252 THR A C 1
ATOM 1561 O O . THR A 1 197 ? 26.202 -1.117 32.626 1.00 30.14 1252 THR A O 1
ATOM 1565 N N . LEU A 1 198 ? 25.453 -3.043 31.699 1.00 25.52 1253 LEU A N 1
ATOM 1566 C CA . LEU A 1 198 ? 25.610 -3.853 32.907 1.00 24.63 1253 LEU A CA 1
ATOM 1567 C C . LEU A 1 198 ? 26.802 -4.795 32.753 1.00 23.31 1253 LEU A C 1
ATOM 1568 O O . LEU A 1 198 ? 26.827 -5.622 31.845 1.00 21.49 1253 LEU A O 1
ATOM 1573 N N . SER A 1 199 ? 27.772 -4.679 33.656 1.00 22.07 1254 SER A N 1
ATOM 1574 C CA . SER A 1 199 ? 28.971 -5.509 33.614 1.00 23.23 1254 SER A CA 1
ATOM 1575 C C . SER A 1 199 ? 29.116 -6.308 34.902 1.00 22.09 1254 SER A C 1
ATOM 1576 O O . SER A 1 199 ? 28.609 -5.906 35.946 1.00 22.51 1254 SER A O 1
ATOM 1579 N N . TYR A 1 200 ? 29.834 -7.421 34.842 1.00 19.84 1255 TYR A N 1
ATOM 1580 C CA . TYR A 1 200 ? 30.058 -8.198 36.051 1.00 22.13 1255 TYR A CA 1
ATOM 1581 C C . TYR A 1 200 ? 31.511 -8.612 36.115 1.00 22.85 1255 TYR A C 1
ATOM 1582 O O . TYR A 1 200 ? 32.207 -8.657 35.102 1.00 23.34 1255 TYR A O 1
ATOM 1591 N N . TYR A 1 201 ? 31.958 -8.903 37.326 1.00 23.89 1256 TYR A N 1
ATOM 1592 C CA . TYR A 1 201 ? 33.337 -9.263 37.585 1.00 25.03 1256 TYR A CA 1
ATOM 1593 C C . TYR A 1 201 ? 33.352 -10.448 38.538 1.00 27.39 1256 TYR A C 1
ATOM 1594 O O . TYR A 1 201 ? 32.343 -10.747 39.202 1.00 26.72 1256 TYR A O 1
ATOM 1603 N N . LEU A 1 202 ? 34.493 -11.119 38.602 1.00 26.45 1257 LEU A N 1
ATOM 1604 C CA . LEU A 1 202 ? 34.641 -12.274 39.468 1.00 29.01 1257 LEU A CA 1
ATOM 1605 C C . LEU A 1 202 ? 34.377 -11.890 40.917 1.00 29.89 1257 LEU A C 1
ATOM 1606 O O . LEU A 1 202 ? 33.853 -12.689 41.685 1.00 31.99 1257 LEU A O 1
ATOM 1611 N N . ASN A 1 203 ? 34.719 -10.662 41.298 1.00 29.96 1258 ASN A N 1
ATOM 1612 C CA . ASN A 1 203 ? 34.481 -10.245 42.669 1.00 31.28 1258 ASN A CA 1
ATOM 1613 C C . ASN A 1 203 ? 34.562 -8.740 42.905 1.00 32.10 1258 ASN A C 1
ATOM 1614 O O . ASN A 1 203 ? 34.570 -7.939 41.979 1.00 32.40 1258 ASN A O 1
ATOM 1619 N N . ASP A 1 204 ? 34.600 -8.400 44.184 1.00 33.06 1259 ASP A N 1
ATOM 1620 C CA . ASP A 1 204 ? 34.712 -7.043 44.715 1.00 35.27 1259 ASP A CA 1
ATOM 1621 C C . ASP A 1 204 ? 35.848 -6.237 44.086 1.00 34.25 1259 ASP A C 1
ATOM 1622 O O . ASP A 1 204 ? 35.718 -5.047 43.776 1.00 30.78 1259 ASP A O 1
ATOM 1627 N N . HIS A 1 205 ? 36.975 -6.926 43.951 1.00 32.89 1260 HIS A N 1
ATOM 1628 C CA . HIS A 1 205 ? 38.229 -6.345 43.510 1.00 32.81 1260 HIS A CA 1
ATOM 1629 C C . HIS A 1 205 ? 38.717 -6.439 42.069 1.00 32.39 1260 HIS A C 1
ATOM 1630 O O . HIS A 1 205 ? 38.990 -5.410 41.442 1.00 29.79 1260 HIS A O 1
ATOM 1637 N N . ASN A 1 206 ? 38.849 -7.667 41.568 1.00 32.27 1261 ASN A N 1
ATOM 1638 C CA . ASN A 1 206 ? 39.358 -7.932 40.230 1.00 30.12 1261 ASN A CA 1
ATOM 1639 C C . ASN A 1 206 ? 38.892 -6.950 39.164 1.00 30.14 1261 ASN A C 1
ATOM 1640 O O . ASN A 1 206 ? 37.717 -6.594 39.088 1.00 27.49 1261 ASN A O 1
ATOM 1645 N N . GLN A 1 207 ? 39.828 -6.561 38.309 1.00 29.60 1262 GLN A N 1
ATOM 1646 C CA . GLN A 1 207 ? 39.578 -5.600 37.256 1.00 30.60 1262 GLN A CA 1
ATOM 1647 C C . GLN A 1 207 ? 39.002 -6.160 35.961 1.00 31.21 1262 GLN A C 1
ATOM 1648 O O . GLN A 1 207 ? 38.351 -5.437 35.212 1.00 29.62 1262 GLN A O 1
ATOM 1654 N N . THR A 1 208 ? 39.219 -7.441 35.700 1.00 31.80 1263 THR A N 1
ATOM 1655 C CA . THR A 1 208 ? 38.774 -8.018 34.437 1.00 33.43 1263 THR A CA 1
ATOM 1656 C C . THR A 1 208 ? 37.265 -8.189 34.256 1.00 33.36 1263 THR A C 1
ATOM 1657 O O . THR A 1 208 ? 36.621 -8.962 34.972 1.00 32.61 1263 THR A O 1
ATOM 1661 N N . CYS A 1 209 ? 36.712 -7.450 33.294 1.00 32.76 1264 CYS A N 1
ATOM 1662 C CA . CYS A 1 209 ? 35.288 -7.505 32.980 1.00 34.65 1264 CYS A CA 1
ATOM 1663 C C . CYS A 1 209 ? 34.974 -8.868 32.371 1.00 35.52 1264 CYS A C 1
ATOM 1664 O O . CYS A 1 209 ? 35.525 -9.224 31.326 1.00 36.00 1264 CYS A O 1
ATOM 1667 N N . ARG A 1 210 ? 34.088 -9.627 33.014 1.00 33.07 1265 ARG A N 1
ATOM 1668 C CA . ARG A 1 210 ? 33.762 -10.957 32.516 1.00 33.33 1265 ARG A CA 1
ATOM 1669 C C . ARG A 1 210 ? 32.563 -11.037 31.600 1.00 30.82 1265 ARG A C 1
ATOM 1670 O O . ARG A 1 210 ? 32.321 -12.067 30.988 1.00 31.98 1265 ARG A O 1
ATOM 1678 N N . GLY A 1 211 ? 31.817 -9.949 31.492 1.00 28.07 1266 GLY A N 1
ATOM 1679 C CA . GLY A 1 211 ? 30.654 -9.961 30.633 1.00 26.08 1266 GLY A CA 1
ATOM 1680 C C . GLY A 1 211 ? 29.998 -8.612 30.703 1.00 24.47 1266 GLY A C 1
ATOM 1681 O O . GLY A 1 211 ? 30.270 -7.846 31.617 1.00 23.59 1266 GLY A O 1
ATOM 1682 N N . GLU A 1 212 ? 29.111 -8.328 29.761 1.00 26.57 1267 GLU A N 1
ATOM 1683 C CA . GLU A 1 212 ? 28.470 -7.031 29.727 1.00 28.86 1267 GLU A CA 1
ATOM 1684 C C . GLU A 1 212 ? 27.262 -7.016 28.791 1.00 28.41 1267 GLU A C 1
ATOM 1685 O O . GLU A 1 212 ? 27.314 -7.562 27.686 1.00 28.55 1267 GLU A O 1
ATOM 1691 N N . ILE A 1 213 ? 26.177 -6.388 29.235 1.00 25.56 1268 ILE A N 1
ATOM 1692 C CA . ILE A 1 213 ? 24.968 -6.306 28.422 1.00 25.96 1268 ILE A CA 1
ATOM 1693 C C . ILE A 1 213 ? 24.471 -4.870 28.387 1.00 25.55 1268 ILE A C 1
ATOM 1694 O O . ILE A 1 213 ? 24.475 -4.188 29.413 1.00 23.68 1268 ILE A O 1
ATOM 1699 N N . VAL A 1 214 ? 24.040 -4.412 27.216 1.00 24.97 1269 VAL A N 1
ATOM 1700 C CA . VAL A 1 214 ? 23.499 -3.062 27.101 1.00 26.66 1269 VAL A CA 1
ATOM 1701 C C . VAL A 1 214 ? 22.021 -3.218 27.483 1.00 26.44 1269 VAL A C 1
ATOM 1702 O O . VAL A 1 214 ? 21.221 -3.745 26.711 1.00 27.63 1269 VAL A O 1
ATOM 1706 N N . ILE A 1 215 ? 21.661 -2.767 28.676 1.00 25.27 1270 ILE A N 1
ATOM 1707 C CA . ILE A 1 215 ? 20.287 -2.924 29.149 1.00 27.23 1270 ILE A CA 1
ATOM 1708 C C . ILE A 1 215 ? 19.209 -2.324 28.257 1.00 28.27 1270 ILE A C 1
ATOM 1709 O O . ILE A 1 215 ? 18.146 -2.926 28.090 1.00 27.06 1270 ILE A O 1
ATOM 1714 N N . SER A 1 216 ? 19.479 -1.152 27.683 1.00 28.43 1271 SER A N 1
ATOM 1715 C CA . SER A 1 216 ? 18.499 -0.489 26.824 1.00 30.52 1271 SER A CA 1
ATOM 1716 C C . SER A 1 216 ? 18.113 -1.300 25.586 1.00 30.19 1271 SER A C 1
ATOM 1717 O O . SER A 1 216 ? 17.138 -0.971 24.911 1.00 29.18 1271 SER A O 1
ATOM 1720 N N . LEU A 1 217 ? 18.859 -2.360 25.291 1.00 30.07 1272 LEU A N 1
ATOM 1721 C CA . LEU A 1 217 ? 18.558 -3.175 24.108 1.00 31.54 1272 LEU A CA 1
ATOM 1722 C C . LEU A 1 217 ? 18.124 -4.586 24.484 1.00 31.96 1272 LEU A C 1
ATOM 1723 O O . LEU A 1 217 ? 18.018 -5.466 23.638 1.00 34.06 1272 LEU A O 1
ATOM 1728 N N . SER A 1 218 ? 17.841 -4.788 25.761 1.00 33.27 1273 SER A N 1
ATOM 1729 C CA . SER A 1 218 ? 17.442 -6.099 26.233 1.00 33.04 1273 SER A CA 1
ATOM 1730 C C . SER A 1 218 ? 16.026 -6.119 26.787 1.00 32.91 1273 SER A C 1
ATOM 1731 O O . SER A 1 218 ? 15.311 -5.115 26.754 1.00 32.90 1273 SER A O 1
ATOM 1734 N N . SER A 1 219 ? 15.626 -7.290 27.269 1.00 32.75 1274 SER A N 1
ATOM 1735 C CA . SER A 1 219 ? 14.320 -7.487 27.889 1.00 31.32 1274 SER A CA 1
ATOM 1736 C C . SER A 1 219 ? 14.637 -7.850 29.332 1.00 29.59 1274 SER A C 1
ATOM 1737 O O . SER A 1 219 ? 15.457 -8.735 29.593 1.00 29.24 1274 SER A O 1
ATOM 1740 N N . VAL A 1 220 ? 14.004 -7.161 30.266 1.00 28.55 1275 VAL A N 1
ATOM 1741 C CA . VAL A 1 220 ? 14.221 -7.439 31.669 1.00 28.92 1275 VAL A CA 1
ATOM 1742 C C . VAL A 1 220 ? 12.949 -7.993 32.284 1.00 31.19 1275 VAL A C 1
ATOM 1743 O O . VAL A 1 220 ? 11.905 -7.335 32.298 1.00 30.85 1275 VAL A O 1
ATOM 1747 N N . SER A 1 221 ? 13.066 -9.210 32.800 1.00 30.53 1276 SER A N 1
ATOM 1748 C CA . SER A 1 221 ? 11.970 -9.913 33.432 1.00 32.63 1276 SER A CA 1
ATOM 1749 C C . SER A 1 221 ? 12.399 -10.154 34.879 1.00 31.57 1276 SER A C 1
ATOM 1750 O O . SER A 1 221 ? 13.576 -10.430 35.141 1.00 32.85 1276 SER A O 1
ATOM 1753 N N . ALA A 1 222 ? 11.460 -10.051 35.816 1.00 28.64 1277 ALA A N 1
ATOM 1754 C CA . ALA A 1 222 ? 11.789 -10.224 37.228 1.00 27.10 1277 ALA A CA 1
ATOM 1755 C C . ALA A 1 222 ? 10.690 -10.929 38.017 1.00 26.36 1277 ALA A C 1
ATOM 1756 O O . ALA A 1 222 ? 9.509 -10.774 37.719 1.00 24.33 1277 ALA A O 1
ATOM 1758 N N . ASN A 1 223 ? 11.097 -11.695 39.029 1.00 27.02 1278 ASN A N 1
ATOM 1759 C CA . ASN A 1 223 ? 10.173 -12.439 39.893 1.00 29.09 1278 ASN A CA 1
ATOM 1760 C C . ASN A 1 223 ? 10.596 -12.214 41.354 1.00 29.57 1278 ASN A C 1
ATOM 1761 O O . ASN A 1 223 ? 11.633 -12.717 41.790 1.00 27.37 1278 ASN A O 1
ATOM 1766 N N . LYS A 1 224 ? 9.801 -11.449 42.101 1.00 29.31 1279 LYS A N 1
ATOM 1767 C CA . LYS A 1 224 ? 10.115 -11.133 43.495 1.00 30.49 1279 LYS A CA 1
ATOM 1768 C C . LYS A 1 224 ? 10.168 -12.320 44.445 1.00 31.34 1279 LYS A C 1
ATOM 1769 O O . LYS A 1 224 ? 11.047 -12.398 45.303 1.00 31.23 1279 LYS A O 1
ATOM 1775 N N . LYS A 1 225 ? 9.218 -13.232 44.300 1.00 32.09 1280 LYS A N 1
ATOM 1776 C CA . LYS A 1 225 ? 9.152 -14.411 45.143 1.00 32.65 1280 LYS A CA 1
ATOM 1777 C C . LYS A 1 225 ? 10.480 -15.192 45.122 1.00 30.50 1280 LYS A C 1
ATOM 1778 O O . LYS A 1 225 ? 11.021 -15.536 46.170 1.00 30.44 1280 LYS A O 1
ATOM 1784 N N . ASP A 1 226 ? 10.994 -15.466 43.928 1.00 28.06 1281 ASP A N 1
ATOM 1785 C CA . ASP A 1 226 ? 12.250 -16.204 43.756 1.00 27.90 1281 ASP A CA 1
ATOM 1786 C C . ASP A 1 226 ? 13.475 -15.277 43.819 1.00 27.94 1281 ASP A C 1
ATOM 1787 O O . ASP A 1 226 ? 14.617 -15.743 43.802 1.00 24.50 1281 ASP A O 1
ATOM 1792 N N . LYS A 1 227 ? 13.227 -13.969 43.881 1.00 26.52 1282 LYS A N 1
ATOM 1793 C CA . LYS A 1 227 ? 14.297 -12.975 43.912 1.00 28.13 1282 LYS A CA 1
ATOM 1794 C C . LYS A 1 227 ? 15.174 -13.119 42.666 1.00 26.86 1282 LYS A C 1
ATOM 1795 O O . LYS A 1 227 ? 16.393 -12.933 42.720 1.00 26.54 1282 LYS A O 1
ATOM 1801 N N . ILE A 1 228 ? 14.524 -13.453 41.553 1.00 24.08 1283 ILE 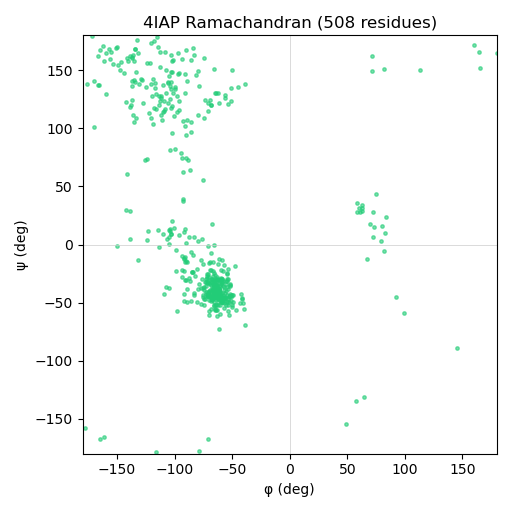A N 1
ATOM 1802 C CA . ILE A 1 228 ? 15.162 -13.649 40.262 1.00 25.04 1283 ILE A CA 1
ATOM 1803 C C . ILE A 1 228 ? 14.955 -12.440 39.347 1.00 26.42 1283 ILE A C 1
ATOM 1804 O O . ILE A 1 228 ? 13.934 -11.745 39.418 1.00 24.81 1283 ILE A O 1
ATOM 1809 N N . ILE A 1 229 ? 15.941 -12.202 38.491 1.00 25.45 1284 ILE A N 1
ATOM 1810 C CA . ILE A 1 229 ? 15.887 -11.130 37.515 1.00 25.70 1284 ILE A CA 1
ATOM 1811 C C . ILE A 1 229 ? 16.541 -11.729 36.278 1.00 26.56 1284 ILE A C 1
ATOM 1812 O O . ILE A 1 229 ? 17.677 -12.197 36.334 1.00 25.33 1284 ILE A O 1
ATOM 1817 N N . ILE A 1 230 ? 15.809 -11.748 35.173 1.00 27.52 1285 ILE A N 1
ATOM 1818 C CA . ILE A 1 230 ? 16.318 -12.314 33.930 1.00 27.67 1285 ILE A CA 1
ATOM 1819 C C . ILE A 1 230 ? 16.519 -11.208 32.896 1.00 28.69 1285 ILE A C 1
ATOM 1820 O O . ILE A 1 230 ? 15.598 -10.430 32.603 1.00 27.99 1285 ILE A O 1
ATOM 1825 N N . ILE A 1 231 ? 17.734 -11.135 32.358 1.00 27.14 1286 ILE A N 1
ATOM 1826 C CA . ILE A 1 231 ? 18.082 -10.122 31.372 1.00 25.62 1286 ILE A CA 1
ATOM 1827 C C . ILE A 1 231 ? 18.414 -10.797 30.056 1.00 25.51 1286 ILE A C 1
ATOM 1828 O O . ILE A 1 231 ? 19.372 -11.554 29.965 1.00 26.34 1286 ILE A O 1
ATOM 1833 N N . ASP A 1 232 ? 17.607 -10.513 29.040 1.00 26.01 1287 ASP A N 1
ATOM 1834 C CA . ASP A 1 232 ? 17.767 -11.109 27.720 1.00 26.29 1287 ASP A CA 1
ATOM 1835 C C . ASP A 1 232 ? 18.202 -10.058 26.704 1.00 27.95 1287 ASP A C 1
ATOM 1836 O O . ASP A 1 232 ? 17.428 -9.160 26.353 1.00 26.95 1287 ASP A O 1
ATOM 1841 N N . SER A 1 233 ? 19.437 -10.178 26.227 1.00 30.33 1288 SER A N 1
ATOM 1842 C CA . SER A 1 233 ? 19.974 -9.237 25.245 1.00 32.30 1288 SER A CA 1
ATOM 1843 C C . SER A 1 233 ? 19.693 -9.701 23.824 1.00 33.63 1288 SER A C 1
ATOM 1844 O O . SER A 1 233 ? 20.085 -9.049 22.864 1.00 37.27 1288 SER A O 1
ATOM 1847 N N . GLY A 1 234 ? 19.008 -10.826 23.685 1.00 34.23 1289 GLY A N 1
ATOM 1848 C CA . GLY A 1 234 ? 18.734 -11.338 22.359 1.00 34.59 1289 GLY A CA 1
ATOM 1849 C C . GLY A 1 234 ? 19.760 -12.415 22.085 1.00 36.78 1289 GLY A C 1
ATOM 1850 O O . GLY A 1 234 ? 19.406 -13.571 21.850 1.00 39.70 1289 GLY A O 1
ATOM 1851 N N . MET A 1 235 ? 21.038 -12.060 22.137 1.00 36.25 1290 MET A N 1
ATOM 1852 C CA . MET A 1 235 ? 22.075 -13.051 21.891 1.00 39.44 1290 MET A CA 1
ATOM 1853 C C . MET A 1 235 ? 22.719 -13.595 23.171 1.00 39.56 1290 MET A C 1
ATOM 1854 O O . MET A 1 235 ? 23.766 -14.240 23.121 1.00 40.05 1290 MET A O 1
ATOM 1859 N N . GLU A 1 236 ? 22.084 -13.344 24.311 1.00 37.78 1291 GLU A N 1
ATOM 1860 C CA . GLU A 1 236 ? 22.604 -13.806 25.592 1.00 36.23 1291 GLU A CA 1
ATOM 1861 C C . GLU A 1 236 ? 21.553 -13.598 26.686 1.00 32.69 1291 GLU A C 1
ATOM 1862 O O . GLU A 1 236 ? 20.850 -12.588 26.699 1.00 32.03 1291 GLU A O 1
ATOM 1868 N N . VAL A 1 237 ? 21.439 -14.555 27.599 1.00 31.07 1292 VAL A N 1
ATOM 1869 C CA . VAL A 1 237 ? 20.470 -14.454 28.685 1.00 27.48 1292 VAL A CA 1
ATOM 1870 C C . VAL A 1 237 ? 21.124 -14.671 30.045 1.00 26.43 1292 VAL A C 1
ATOM 1871 O O . VAL A 1 237 ? 21.734 -15.704 30.278 1.00 25.18 1292 VAL A O 1
ATOM 1875 N N . TRP A 1 238 ? 21.005 -13.687 30.932 1.00 23.84 1293 TRP A N 1
ATOM 1876 C CA . TRP A 1 238 ? 21.575 -13.801 32.271 1.00 24.41 1293 TRP A CA 1
ATOM 1877 C C . TRP A 1 238 ? 20.439 -13.987 33.254 1.00 25.28 1293 TRP A C 1
ATOM 1878 O O . TRP A 1 238 ? 19.457 -13.243 33.234 1.00 23.07 1293 TRP A O 1
ATOM 1889 N N . VAL A 1 239 ? 20.575 -14.994 34.105 1.00 24.45 1294 VAL A N 1
ATOM 1890 C CA . VAL A 1 239 ? 19.582 -15.265 35.123 1.00 23.90 1294 VAL A CA 1
ATOM 1891 C C . VAL A 1 239 ? 20.290 -14.889 36.413 1.00 22.92 1294 VAL A C 1
ATOM 1892 O O . VAL A 1 239 ? 21.279 -15.528 36.782 1.00 22.80 1294 VAL A O 1
ATOM 1896 N N . LEU A 1 240 ? 19.796 -13.848 37.077 1.00 22.08 1295 LEU A N 1
ATOM 1897 C CA . LEU A 1 240 ? 20.395 -13.363 38.316 1.00 23.77 1295 LEU A CA 1
ATOM 1898 C C . LEU A 1 240 ? 19.493 -13.569 39.521 1.00 25.62 1295 LEU A C 1
ATOM 1899 O O . LEU A 1 240 ? 18.263 -13.591 39.403 1.00 27.04 1295 LEU A O 1
ATOM 1904 N N . LYS A 1 241 ? 20.107 -13.699 40.692 1.00 27.26 1296 LYS A N 1
ATOM 1905 C CA . LYS A 1 241 ? 19.352 -13.892 41.917 1.00 27.94 1296 LYS A CA 1
ATOM 1906 C C . LYS A 1 241 ? 19.925 -13.043 43.043 1.00 28.33 1296 LYS A C 1
ATOM 1907 O O . LYS A 1 241 ? 21.109 -13.136 43.347 1.00 27.61 1296 LYS A O 1
ATOM 1913 N N . ALA A 1 242 ? 19.073 -12.215 43.647 1.00 29.13 1297 ALA A N 1
ATOM 1914 C CA . ALA A 1 242 ? 19.464 -11.350 44.758 1.00 30.46 1297 ALA A CA 1
ATOM 1915 C C . ALA A 1 242 ? 19.414 -12.118 46.082 1.00 32.25 1297 ALA A C 1
ATOM 1916 O O . ALA A 1 242 ? 18.790 -13.173 46.171 1.00 33.13 1297 ALA A O 1
ATOM 1918 N N . THR A 1 243 ? 20.066 -11.584 47.109 1.00 36.60 1298 THR A N 1
ATOM 1919 C CA . THR A 1 243 ? 20.115 -12.239 48.416 1.00 40.17 1298 THR A CA 1
ATOM 1920 C C . THR A 1 243 ? 18.980 -11.816 49.340 1.00 42.64 1298 THR A C 1
ATOM 1921 O O . THR A 1 243 ? 18.719 -12.476 50.344 1.00 46.95 1298 THR A O 1
ATOM 1925 N N . THR A 1 244 ? 18.301 -10.726 49.002 1.00 43.41 1299 THR A N 1
ATOM 1926 C CA . THR A 1 244 ? 17.198 -10.216 49.819 1.00 44.40 1299 THR A CA 1
ATOM 1927 C C . THR A 1 244 ? 16.180 -9.473 48.964 1.00 44.68 1299 THR A C 1
ATOM 1928 O O . THR A 1 244 ? 16.442 -9.187 47.792 1.00 44.86 1299 THR A O 1
ATOM 1932 N N . LYS A 1 245 ? 15.024 -9.159 49.544 1.00 44.51 1300 LYS A N 1
ATOM 1933 C CA . LYS A 1 245 ? 13.991 -8.426 48.813 1.00 45.88 1300 LYS A CA 1
ATOM 1934 C C . LYS A 1 245 ? 14.398 -6.968 48.590 1.00 45.46 1300 LYS A C 1
ATOM 1935 O O . LYS A 1 245 ? 14.025 -6.367 47.588 1.00 46.50 1300 LYS A O 1
ATOM 1941 N N . GLU A 1 246 ? 15.155 -6.399 49.523 1.00 44.98 1301 GLU A N 1
ATOM 1942 C CA . GLU A 1 246 ? 15.605 -5.012 49.392 1.00 45.43 1301 GLU A CA 1
ATOM 1943 C C . GLU A 1 246 ? 16.607 -4.906 48.253 1.00 43.13 1301 GLU A C 1
ATOM 1944 O O . GLU A 1 246 ? 16.524 -4.011 47.411 1.00 40.34 1301 GLU A O 1
ATOM 1950 N N . ASN A 1 247 ? 17.562 -5.828 48.258 1.00 40.60 1302 ASN A N 1
ATOM 1951 C CA . ASN A 1 247 ? 18.602 -5.893 47.247 1.00 39.64 1302 ASN A CA 1
ATOM 1952 C C . ASN A 1 247 ? 17.939 -6.105 45.885 1.00 37.74 1302 ASN A C 1
ATOM 1953 O O . ASN A 1 247 ? 18.233 -5.394 44.926 1.00 35.49 1302 ASN A O 1
ATOM 1958 N N . TRP A 1 248 ? 17.019 -7.066 45.822 1.00 33.73 1303 TRP A N 1
ATOM 1959 C CA . TRP A 1 248 ? 16.301 -7.371 44.594 1.00 30.44 1303 TRP A CA 1
ATOM 1960 C C . TRP A 1 248 ? 15.558 -6.158 44.030 1.00 31.27 1303 TRP A C 1
ATOM 1961 O O . TRP A 1 248 ? 15.619 -5.892 42.825 1.00 28.34 1303 TRP A O 1
ATOM 1972 N N . GLN A 1 249 ? 14.848 -5.438 44.901 1.00 30.85 1304 GLN A N 1
ATOM 1973 C CA . GLN A 1 249 ? 14.079 -4.263 44.484 1.00 31.25 1304 GLN A CA 1
ATOM 1974 C C . GLN A 1 249 ? 14.992 -3.156 43.957 1.00 31.13 1304 GLN A C 1
ATOM 1975 O O . GLN A 1 249 ? 14.665 -2.468 42.982 1.00 30.17 1304 GLN A O 1
ATOM 1981 N N . SER A 1 250 ? 16.137 -2.980 44.603 1.00 30.76 1305 SER A N 1
ATOM 1982 C CA . SER A 1 250 ? 17.081 -1.955 44.175 1.00 33.00 1305 SER A CA 1
ATOM 1983 C C . SER A 1 250 ? 17.537 -2.179 42.719 1.00 31.75 1305 SER A C 1
ATOM 1984 O O . SER A 1 250 ? 17.563 -1.244 41.922 1.00 31.50 1305 SER A O 1
ATOM 1987 N N . TRP A 1 251 ? 17.883 -3.415 42.368 1.00 29.03 1306 TRP A N 1
ATOM 1988 C CA . TRP A 1 251 ? 18.313 -3.691 40.999 1.00 29.60 1306 TRP A CA 1
ATOM 1989 C C . TRP A 1 251 ? 17.176 -3.608 39.989 1.00 28.96 1306 TRP A C 1
ATOM 1990 O O . TRP A 1 251 ? 17.373 -3.090 38.894 1.00 29.60 1306 TRP A O 1
ATOM 2001 N N . VAL A 1 252 ? 15.995 -4.114 40.342 1.00 27.30 1307 VAL A N 1
ATOM 2002 C CA . VAL A 1 252 ? 14.871 -4.058 39.419 1.00 31.09 1307 VAL A CA 1
ATOM 2003 C C . VAL A 1 252 ? 14.489 -2.610 39.111 1.00 30.58 1307 VAL A C 1
ATOM 2004 O O . VAL A 1 252 ? 14.217 -2.281 37.960 1.00 31.31 1307 VAL A O 1
ATOM 2008 N N . ASP A 1 253 ? 14.467 -1.749 40.125 1.00 31.70 1308 ASP A N 1
ATOM 2009 C CA . ASP A 1 253 ? 14.143 -0.335 39.904 1.00 32.89 1308 ASP A CA 1
ATOM 2010 C C . ASP A 1 253 ? 15.223 0.331 39.039 1.00 33.26 1308 ASP A C 1
ATOM 2011 O O . ASP A 1 253 ? 14.916 1.125 38.143 1.00 32.87 1308 ASP A O 1
ATOM 2016 N N . ALA A 1 254 ? 16.489 0.009 39.303 1.00 32.78 1309 ALA A N 1
ATOM 2017 C CA . ALA A 1 254 ? 17.583 0.591 38.524 1.00 32.28 1309 ALA A CA 1
ATOM 2018 C C . ALA A 1 254 ? 17.549 0.136 37.064 1.00 33.40 1309 ALA A C 1
ATOM 2019 O O . ALA A 1 254 ? 17.780 0.926 36.161 1.00 33.54 1309 ALA A O 1
ATOM 2021 N N . LEU A 1 255 ? 17.275 -1.138 36.822 1.00 35.23 1310 LEU A N 1
ATOM 2022 C CA . LEU A 1 255 ? 17.217 -1.618 35.446 1.00 36.13 1310 LEU A CA 1
ATOM 2023 C C . LEU A 1 255 ? 15.969 -1.083 34.759 1.00 37.58 1310 LEU A C 1
ATOM 2024 O O . LEU A 1 255 ? 15.954 -0.894 33.543 1.00 38.52 1310 LEU A O 1
ATOM 2029 N N . GLN A 1 256 ? 14.926 -0.829 35.542 1.00 37.53 1311 GLN A N 1
ATOM 2030 C CA . GLN A 1 256 ? 13.675 -0.324 34.993 1.00 39.13 1311 GLN A CA 1
ATOM 2031 C C . GLN A 1 256 ? 13.819 1.107 34.478 1.00 39.28 1311 GLN A C 1
ATOM 2032 O O . GLN A 1 256 ? 13.035 1.558 33.645 1.00 39.69 1311 GLN A O 1
ATOM 2038 N N . THR A 1 257 ? 14.820 1.822 34.974 1.00 39.38 1312 THR A N 1
ATOM 2039 C CA . THR A 1 257 ? 15.035 3.189 34.532 1.00 41.67 1312 THR A CA 1
ATOM 2040 C C . THR A 1 257 ? 15.377 3.236 33.036 1.00 43.03 1312 THR A C 1
ATOM 2041 O O . THR A 1 257 ? 15.087 4.227 32.366 1.00 42.10 1312 THR A O 1
ATOM 2045 N N . CYS A 1 258 ? 15.979 2.167 32.513 1.00 43.10 1313 CYS A N 1
ATOM 2046 C CA . CYS A 1 258 ? 16.335 2.119 31.096 1.00 44.86 1313 CYS A CA 1
ATOM 2047 C C . CYS A 1 258 ? 15.110 2.118 30.175 1.00 46.75 1313 CYS A C 1
ATOM 2048 O O . CYS A 1 258 ? 15.245 2.100 28.955 1.00 46.26 1313 CYS A O 1
ATOM 2051 N N . PHE A 1 259 ? 13.916 2.146 30.760 1.00 49.62 1314 PHE A N 1
ATOM 2052 C CA . PHE A 1 259 ? 12.682 2.170 29.978 1.00 53.68 1314 PHE A CA 1
ATOM 2053 C C . PHE A 1 25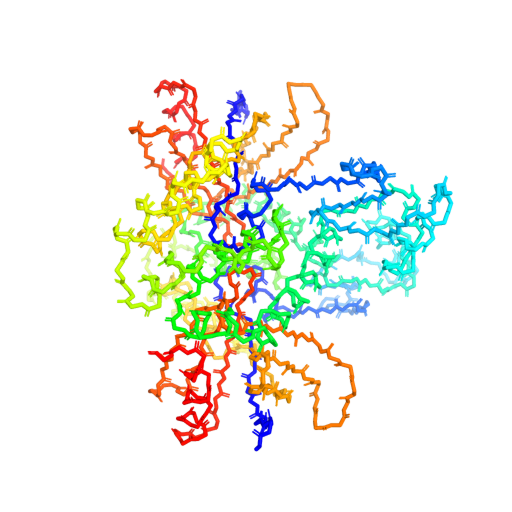9 ? 11.694 3.150 30.617 1.00 57.02 1314 PHE A C 1
ATOM 2054 O O . PHE A 1 259 ? 10.547 3.268 30.179 1.00 57.63 1314 PHE A O 1
ATOM 2062 N N . ASP A 1 260 ? 12.168 3.844 31.653 1.00 60.96 1315 ASP A N 1
ATOM 2063 C CA . ASP A 1 260 ? 11.405 4.826 32.435 1.00 63.65 1315 ASP A CA 1
ATOM 2064 C C . ASP A 1 260 ? 10.897 4.211 33.741 1.00 64.71 1315 ASP A C 1
ATOM 2065 O O . ASP A 1 260 ? 11.344 4.661 34.823 1.00 64.37 1315 ASP A O 1
ATOM 2071 N N . GLY B 1 5 ? 17.840 -47.534 2.826 1.00 52.30 221 GLY B N 1
ATOM 2072 C CA . GLY B 1 5 ? 18.283 -46.152 2.483 1.00 53.98 221 GLY B CA 1
ATOM 2073 C C . GLY B 1 5 ? 18.757 -45.405 3.716 1.00 54.76 221 GLY B C 1
ATOM 2074 O O . GLY B 1 5 ? 17.946 -44.848 4.460 1.00 53.84 221 GLY B O 1
ATOM 2075 N N . ARG B 1 6 ? 20.072 -45.388 3.929 1.00 54.02 222 ARG B N 1
ATOM 2076 C CA . ARG B 1 6 ? 20.654 -44.725 5.089 1.00 54.44 222 ARG B CA 1
ATOM 2077 C C . ARG B 1 6 ? 20.588 -43.204 5.045 1.00 54.47 222 ARG B C 1
ATOM 2078 O O . ARG B 1 6 ? 20.593 -42.550 6.088 1.00 54.96 222 ARG B O 1
ATOM 2086 N N . TYR B 1 7 ? 20.515 -42.639 3.847 1.00 53.73 223 TYR B N 1
ATOM 2087 C CA . TYR B 1 7 ? 20.494 -41.191 3.715 1.00 53.22 223 TYR B CA 1
ATOM 2088 C C . TYR B 1 7 ? 19.321 -40.580 2.957 1.00 53.44 223 TYR B C 1
ATOM 2089 O O . TYR B 1 7 ? 18.667 -41.224 2.132 1.00 53.87 223 TYR B O 1
ATOM 2098 N N . LEU B 1 8 ? 19.074 -39.314 3.274 1.00 52.62 224 LEU B N 1
ATOM 2099 C CA . LEU B 1 8 ? 18.060 -38.493 2.630 1.00 50.31 224 LEU B CA 1
ATOM 2100 C C . LEU B 1 8 ? 18.810 -37.180 2.498 1.00 49.78 224 LEU B C 1
ATOM 2101 O O . LEU B 1 8 ? 19.228 -36.598 3.498 1.00 50.18 224 LEU B O 1
ATOM 2106 N N . GLN B 1 9 ? 19.006 -36.736 1.265 1.00 49.72 225 GLN B N 1
ATOM 2107 C CA . GLN B 1 9 ? 19.734 -35.505 1.002 1.00 50.02 225 GLN B CA 1
ATOM 2108 C C . GLN B 1 9 ? 19.051 -34.662 -0.064 1.00 50.80 225 GLN B C 1
ATOM 2109 O O . GLN B 1 9 ? 18.231 -35.155 -0.838 1.00 52.23 225 GLN B O 1
ATOM 2115 N N . GLY B 1 10 ? 19.405 -33.385 -0.095 1.00 51.31 226 GLY B N 1
ATOM 2116 C CA . GLY B 1 10 ? 18.829 -32.467 -1.055 1.00 50.27 226 GLY B CA 1
ATOM 2117 C C . GLY B 1 10 ? 19.110 -31.043 -0.615 1.00 51.06 226 GLY B C 1
ATOM 2118 O O . GLY B 1 10 ? 19.505 -30.798 0.530 1.00 51.94 226 GLY B O 1
ATOM 2119 N N . TYR B 1 11 ? 18.912 -30.101 -1.526 1.00 49.02 227 TYR B N 1
ATOM 2120 C CA . TYR B 1 11 ? 19.140 -28.699 -1.232 1.00 47.65 227 TYR B CA 1
ATOM 2121 C C . TYR B 1 11 ? 17.972 -28.092 -0.468 1.00 47.04 227 TYR B C 1
ATOM 2122 O O . TYR B 1 11 ? 16.827 -28.515 -0.621 1.00 47.14 227 TYR B O 1
ATOM 2131 N N . LEU B 1 12 ? 18.286 -27.103 0.366 1.00 45.97 228 LEU B N 1
ATOM 2132 C CA . LEU B 1 12 ? 17.299 -26.367 1.157 1.00 43.65 228 LEU B CA 1
ATOM 2133 C C . LEU B 1 12 ? 17.921 -25.021 1.477 1.00 41.80 228 LEU B C 1
ATOM 2134 O O . LEU B 1 12 ? 19.145 -24.869 1.414 1.00 40.51 228 LEU B O 1
ATOM 2139 N N . LEU B 1 13 ? 17.080 -24.045 1.805 1.00 40.77 229 LEU B N 1
ATOM 2140 C CA . LEU B 1 13 ? 17.562 -22.715 2.158 1.00 41.33 229 LEU B CA 1
ATOM 2141 C C . LEU B 1 13 ? 17.766 -22.673 3.671 1.00 41.22 229 LEU B C 1
ATOM 2142 O O . LEU B 1 13 ? 16.879 -23.061 4.430 1.00 39.17 229 LEU B O 1
ATOM 2147 N N . LYS B 1 14 ? 18.934 -22.206 4.103 1.00 42.98 230 LYS B N 1
ATOM 2148 C CA . LYS B 1 14 ? 19.244 -22.110 5.526 1.00 43.13 230 LYS B CA 1
ATOM 2149 C C . LYS B 1 14 ? 19.559 -20.678 5.929 1.00 44.31 230 LYS B C 1
ATOM 2150 O O . LYS B 1 14 ? 20.269 -19.968 5.212 1.00 45.42 230 LYS B O 1
ATOM 2156 N N . LYS B 1 15 ? 19.036 -20.261 7.080 1.00 44.31 231 LYS B N 1
ATOM 2157 C CA . LYS B 1 15 ? 19.274 -18.910 7.591 1.00 44.77 231 LYS B CA 1
ATOM 2158 C C . LYS B 1 15 ? 19.328 -18.907 9.111 1.00 45.65 231 LYS B C 1
ATOM 2159 O O . LYS B 1 15 ? 18.791 -19.800 9.763 1.00 46.05 231 LYS B O 1
ATOM 2165 N N . ARG B 1 16 ? 19.980 -17.891 9.665 1.00 47.98 232 ARG B N 1
ATOM 2166 C CA . ARG B 1 16 ? 20.084 -17.719 11.111 1.00 48.74 232 ARG B CA 1
ATOM 2167 C C . ARG B 1 16 ? 18.960 -16.742 11.475 1.00 47.43 232 ARG B C 1
ATOM 2168 O O . ARG B 1 16 ? 18.891 -15.651 10.920 1.00 47.81 232 ARG B O 1
ATOM 2176 N N . ARG B 1 17 ? 18.071 -17.142 12.383 1.00 45.32 233 ARG B N 1
ATOM 2177 C CA . ARG B 1 17 ? 16.942 -16.299 12.791 1.00 43.82 233 ARG B CA 1
ATOM 2178 C C . ARG B 1 17 ? 17.329 -14.878 13.193 1.00 41.83 233 ARG B C 1
ATOM 2179 O O . ARG B 1 17 ? 18.277 -14.677 13.949 1.00 38.83 233 ARG B O 1
ATOM 2187 N N . VAL B 1 18 ? 16.568 -13.899 12.702 1.00 40.46 1000 VAL B N 1
ATOM 2188 C CA . VAL B 1 18 ? 16.840 -12.491 12.982 1.00 39.57 1000 VAL B CA 1
ATOM 2189 C C . VAL B 1 18 ? 15.928 -11.886 14.043 1.00 39.32 1000 VAL B C 1
ATOM 2190 O O . VAL B 1 18 ? 14.820 -11.439 13.744 1.00 37.59 1000 VAL B O 1
ATOM 2194 N N . ASP B 1 19 ? 16.407 -11.863 15.283 1.00 39.36 1001 ASP B N 1
ATOM 2195 C CA . ASP B 1 19 ? 15.631 -11.307 16.383 1.00 40.04 1001 ASP B CA 1
ATOM 2196 C C . ASP B 1 19 ? 16.479 -10.529 17.389 1.00 39.43 1001 ASP B C 1
ATOM 2197 O O . ASP B 1 19 ? 16.165 -10.486 18.575 1.00 40.31 1001 ASP B O 1
ATOM 2202 N N . ASN B 1 20 ? 17.571 -9.944 16.910 1.00 38.02 1002 ASN B N 1
ATOM 2203 C CA . ASN B 1 20 ? 18.420 -9.107 17.741 1.00 36.93 1002 ASN B CA 1
ATOM 2204 C C . ASN B 1 20 ? 19.276 -8.232 16.830 1.00 37.05 1002 ASN B C 1
ATOM 2205 O O . ASN B 1 20 ? 19.478 -8.553 15.659 1.00 37.86 1002 ASN B O 1
ATOM 2210 N N . ILE B 1 21 ? 19.752 -7.118 17.372 1.00 36.92 1003 ILE B N 1
ATOM 2211 C CA . ILE B 1 21 ? 20.534 -6.139 16.630 1.00 36.94 1003 ILE B CA 1
ATOM 2212 C C . ILE B 1 21 ? 21.746 -6.670 15.863 1.00 38.30 1003 ILE B C 1
ATOM 2213 O O . ILE B 1 21 ? 22.078 -6.155 14.788 1.00 39.14 1003 ILE B O 1
ATOM 2218 N N . PHE B 1 22 ? 22.409 -7.691 16.396 1.00 37.73 1004 PHE B N 1
ATOM 2219 C CA . PHE B 1 22 ? 23.567 -8.261 15.706 1.00 37.23 1004 PHE B CA 1
ATOM 2220 C C . PHE B 1 22 ? 23.140 -8.925 14.394 1.00 35.92 1004 PHE B C 1
ATOM 2221 O O . PHE B 1 22 ? 23.723 -8.673 13.345 1.00 33.61 1004 PHE B O 1
ATOM 2229 N N . GLU B 1 23 ? 22.119 -9.777 14.459 1.00 36.23 1005 GLU B N 1
ATOM 2230 C CA . GLU B 1 23 ? 21.633 -10.473 13.270 1.00 35.75 1005 GLU B CA 1
ATOM 2231 C C . GLU B 1 23 ? 21.059 -9.472 12.274 1.00 38.19 1005 GLU B C 1
ATOM 2232 O O . GLU B 1 23 ? 21.143 -9.665 11.055 1.00 37.15 1005 GLU B O 1
ATOM 2238 N N . MET B 1 24 ? 20.482 -8.395 12.801 1.00 38.01 1006 MET B N 1
ATOM 2239 C CA . MET B 1 24 ? 19.891 -7.360 11.964 1.00 38.23 1006 MET B CA 1
ATOM 2240 C C . MET B 1 24 ? 20.957 -6.646 11.126 1.00 37.94 1006 MET B C 1
ATOM 2241 O O . MET B 1 24 ? 20.864 -6.594 9.898 1.00 37.08 1006 MET B O 1
ATOM 2246 N N . LEU B 1 25 ? 21.963 -6.095 11.794 1.00 39.24 1007 LEU B N 1
ATOM 2247 C CA . LEU B 1 25 ? 23.042 -5.392 11.101 1.00 40.07 1007 LEU B CA 1
ATOM 2248 C C . LEU B 1 25 ? 23.888 -6.320 10.247 1.00 41.81 1007 LEU B C 1
ATOM 2249 O O . LEU B 1 25 ? 24.550 -5.869 9.315 1.00 42.40 1007 LEU B O 1
ATOM 2254 N N . ARG B 1 26 ? 23.881 -7.613 10.564 1.00 43.65 1008 ARG B N 1
ATOM 2255 C CA . ARG B 1 26 ? 24.654 -8.563 9.773 1.00 46.13 1008 ARG B CA 1
ATOM 2256 C C . ARG B 1 26 ? 24.000 -8.607 8.394 1.00 45.38 1008 ARG B C 1
ATOM 2257 O O . ARG B 1 26 ? 24.678 -8.753 7.384 1.00 46.89 1008 ARG B O 1
ATOM 2265 N N . ILE B 1 27 ? 22.678 -8.462 8.367 1.00 44.20 1009 ILE B N 1
ATOM 2266 C CA . ILE B 1 27 ? 21.920 -8.471 7.125 1.00 43.71 1009 ILE B CA 1
ATOM 2267 C C . ILE B 1 27 ? 21.952 -7.138 6.376 1.00 46.43 1009 ILE B C 1
ATOM 2268 O O . ILE B 1 27 ? 22.221 -7.107 5.176 1.00 47.55 1009 ILE B O 1
ATOM 2273 N N . ASP B 1 28 ? 21.671 -6.040 7.073 1.00 47.68 1010 ASP B N 1
ATOM 2274 C CA . ASP B 1 28 ? 21.655 -4.729 6.431 1.00 49.45 1010 ASP B CA 1
ATOM 2275 C C . ASP B 1 28 ? 23.029 -4.129 6.101 1.00 51.70 1010 ASP B C 1
ATOM 2276 O O . ASP B 1 28 ? 23.241 -3.636 4.990 1.00 52.69 1010 ASP B O 1
ATOM 2281 N N . GLU B 1 29 ? 23.951 -4.163 7.057 1.00 52.79 1011 GLU B N 1
ATOM 2282 C CA . GLU B 1 29 ? 25.287 -3.615 6.842 1.00 55.03 1011 GLU B CA 1
ATOM 2283 C C . GLU B 1 29 ? 26.234 -4.683 6.297 1.00 55.54 1011 GLU B C 1
ATOM 2284 O O . GLU B 1 29 ? 27.323 -4.371 5.814 1.00 55.53 1011 GLU B O 1
ATOM 2290 N N . GLY B 1 30 ? 25.816 -5.942 6.377 1.00 55.24 1012 GLY B N 1
ATOM 2291 C CA . GLY B 1 30 ? 26.643 -7.028 5.885 1.00 55.75 1012 GLY B CA 1
ATOM 2292 C C . GLY B 1 30 ? 27.865 -7.291 6.746 1.00 57.20 1012 GLY B C 1
ATOM 2293 O O . GLY B 1 30 ? 28.417 -6.371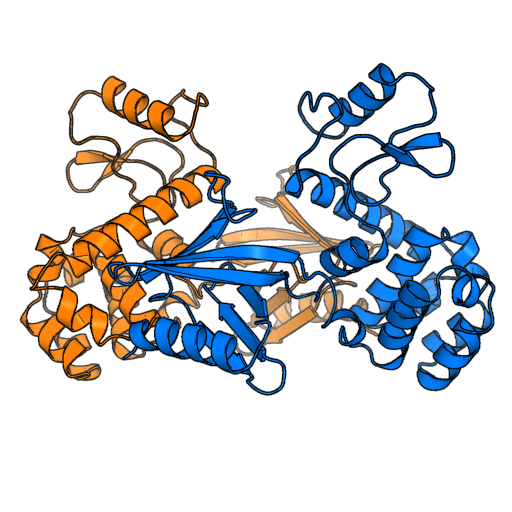 7.354 1.00 57.77 1012 GLY B O 1
ATOM 2294 N N . LEU B 1 31 ? 28.297 -8.548 6.794 1.00 56.99 1013 LEU B N 1
ATOM 2295 C CA . LEU B 1 31 ? 29.458 -8.923 7.594 1.00 58.77 1013 LEU B CA 1
ATOM 2296 C C . LEU B 1 31 ? 30.643 -9.325 6.702 1.00 60.09 1013 LEU B C 1
ATOM 2297 O O . LEU B 1 31 ? 30.644 -10.399 6.094 1.00 59.59 1013 LEU B O 1
ATOM 2302 N N . ARG B 1 32 ? 31.647 -8.451 6.640 1.00 61.63 1014 ARG B N 1
ATOM 2303 C CA . ARG B 1 32 ? 32.847 -8.679 5.833 1.00 63.11 1014 ARG B CA 1
ATOM 2304 C C . ARG B 1 32 ? 34.052 -9.051 6.705 1.00 63.20 1014 ARG B C 1
ATOM 2305 O O . ARG B 1 32 ? 34.252 -8.483 7.779 1.00 62.76 1014 ARG B O 1
ATOM 2313 N N . LEU B 1 33 ? 34.858 -9.999 6.235 1.00 63.30 1015 LEU B N 1
ATOM 2314 C CA . LEU B 1 33 ? 36.037 -10.430 6.979 1.00 63.66 1015 LEU B CA 1
ATOM 2315 C C . LEU B 1 33 ? 37.326 -9.778 6.481 1.00 64.30 1015 LEU B C 1
ATOM 2316 O O . LEU B 1 33 ? 38.309 -9.703 7.220 1.00 65.45 1015 LEU B O 1
ATOM 2321 N N . LYS B 1 34 ? 37.323 -9.310 5.233 1.00 63.72 1016 LYS B N 1
ATOM 2322 C CA . LYS B 1 34 ? 38.491 -8.643 4.654 1.00 63.18 1016 LYS B CA 1
ATOM 2323 C C . LYS B 1 34 ? 38.270 -7.133 4.586 1.00 62.92 1016 LYS B C 1
ATOM 2324 O O . LYS B 1 34 ? 37.153 -6.671 4.346 1.00 63.52 1016 LYS B O 1
ATOM 2330 N N . ILE B 1 35 ? 39.337 -6.367 4.790 1.00 62.15 1017 ILE B N 1
ATOM 2331 C CA . ILE B 1 35 ? 39.261 -4.909 4.747 1.00 61.57 1017 ILE B CA 1
ATOM 2332 C C . ILE B 1 35 ? 38.557 -4.447 3.472 1.00 60.73 1017 ILE B C 1
ATOM 2333 O O . ILE B 1 35 ? 38.615 -5.121 2.444 1.00 61.11 1017 ILE B O 1
ATOM 2338 N N . TYR B 1 36 ? 37.886 -3.302 3.547 1.00 59.35 1018 TYR B N 1
ATOM 2339 C CA . TYR B 1 36 ? 37.190 -2.735 2.391 1.00 58.17 1018 TYR B CA 1
ATOM 2340 C C . TYR B 1 36 ? 36.900 -1.256 2.644 1.00 57.08 1018 TYR B C 1
ATOM 2341 O O . TYR B 1 36 ? 37.111 -0.760 3.750 1.00 56.88 1018 TYR B O 1
ATOM 2350 N N . LYS B 1 37 ? 36.443 -0.547 1.617 1.00 55.54 1019 LYS B N 1
ATOM 2351 C CA . LYS B 1 37 ? 36.142 0.873 1.760 1.00 54.34 1019 LYS B CA 1
ATOM 2352 C C . LYS B 1 37 ? 34.649 1.123 1.906 1.00 52.88 1019 LYS B C 1
ATOM 2353 O O . LYS B 1 37 ? 33.852 0.623 1.111 1.00 52.82 1019 LYS B O 1
ATOM 2359 N N . ASN B 1 38 ? 34.266 1.900 2.916 1.00 50.70 1020 ASN B N 1
ATOM 2360 C CA . ASN B 1 38 ? 32.853 2.195 3.109 1.00 50.12 1020 ASN B CA 1
ATOM 2361 C C . ASN B 1 38 ? 32.380 3.271 2.140 1.00 49.60 1020 ASN B C 1
ATOM 2362 O O . ASN B 1 38 ? 33.140 3.756 1.295 1.00 48.37 1020 ASN B O 1
ATOM 2367 N N . THR B 1 39 ? 31.114 3.637 2.282 1.00 49.72 1021 THR B N 1
ATOM 2368 C CA . THR B 1 39 ? 30.475 4.632 1.440 1.00 49.63 1021 THR B CA 1
ATOM 2369 C C . THR B 1 39 ? 31.184 5.990 1.445 1.00 49.08 1021 THR B C 1
ATOM 2370 O O . THR B 1 39 ? 30.944 6.811 0.561 1.00 48.71 1021 THR B O 1
ATOM 2374 N N . GLU B 1 40 ? 32.045 6.233 2.434 1.00 48.42 1022 GLU B N 1
ATOM 2375 C CA . GLU B 1 40 ? 32.793 7.494 2.491 1.00 47.92 1022 GLU B CA 1
ATOM 2376 C C . GLU B 1 40 ? 34.247 7.288 2.038 1.00 47.16 1022 GLU B C 1
ATOM 2377 O O . GLU B 1 40 ? 35.078 8.181 2.183 1.00 46.36 1022 GLU B O 1
ATOM 2383 N N . GLY B 1 41 ? 34.546 6.105 1.505 1.00 47.08 1023 GLY B N 1
ATOM 2384 C CA . GLY B 1 41 ? 35.888 5.815 1.024 1.00 49.27 1023 GLY B CA 1
ATOM 2385 C C . GLY B 1 41 ? 36.953 5.439 2.047 1.00 50.62 1023 GLY B C 1
ATOM 2386 O O . GLY B 1 41 ? 38.105 5.243 1.676 1.00 51.31 1023 GLY B O 1
ATOM 2387 N N . TYR B 1 42 ? 36.583 5.331 3.321 1.00 50.91 1024 TYR B N 1
ATOM 2388 C CA . TYR B 1 42 ? 37.539 4.980 4.378 1.00 51.36 1024 TYR B CA 1
ATOM 2389 C C . TYR B 1 42 ? 37.593 3.470 4.602 1.00 50.39 1024 TYR B C 1
ATOM 2390 O O . TYR B 1 42 ? 36.574 2.785 4.473 1.00 50.05 1024 TYR B O 1
ATOM 2399 N N . TYR B 1 43 ? 38.770 2.952 4.952 1.00 49.94 1025 TYR B N 1
ATOM 2400 C CA . TYR B 1 43 ? 38.922 1.513 5.191 1.00 50.15 1025 TYR B CA 1
ATOM 2401 C C . TYR B 1 43 ? 38.064 1.026 6.362 1.00 48.94 1025 TYR B C 1
ATOM 2402 O O . TYR B 1 43 ? 38.094 1.596 7.453 1.00 47.98 1025 TYR B O 1
ATOM 2411 N N . THR B 1 44 ? 37.318 -0.047 6.121 1.00 48.24 1026 THR B N 1
ATOM 2412 C CA . THR B 1 44 ? 36.411 -0.614 7.109 1.00 47.88 1026 THR B CA 1
ATOM 2413 C C . THR B 1 44 ? 36.464 -2.143 7.105 1.00 47.12 1026 THR B C 1
ATOM 2414 O O . THR B 1 44 ? 36.948 -2.745 6.153 1.00 46.72 1026 THR B O 1
ATOM 2418 N N . ILE B 1 45 ? 35.980 -2.768 8.177 1.00 46.98 1027 ILE B N 1
ATOM 2419 C CA . ILE B 1 45 ? 35.962 -4.228 8.254 1.00 46.13 1027 ILE B CA 1
ATOM 2420 C C . ILE B 1 45 ? 34.792 -4.734 9.100 1.00 45.28 1027 ILE B C 1
ATOM 2421 O O . ILE B 1 45 ? 34.111 -3.954 9.763 1.00 45.57 1027 ILE B O 1
ATOM 2426 N N . GLY B 1 46 ? 34.558 -6.040 9.062 1.00 44.98 1028 GLY B N 1
ATOM 2427 C CA . GLY B 1 46 ? 33.469 -6.617 9.826 1.00 44.75 1028 GLY B CA 1
ATOM 2428 C C . GLY B 1 46 ? 32.132 -6.003 9.458 1.00 45.40 1028 GLY B C 1
ATOM 2429 O O . GLY B 1 46 ? 31.820 -5.838 8.273 1.00 44.47 1028 GLY B O 1
ATOM 2430 N N . ILE B 1 47 ? 31.340 -5.670 10.476 1.00 44.63 1029 ILE B N 1
ATOM 2431 C CA . ILE B 1 47 ? 30.029 -5.068 10.274 1.00 43.88 1029 ILE B CA 1
ATOM 2432 C C . ILE B 1 47 ? 30.145 -3.552 10.317 1.00 43.79 1029 ILE B C 1
ATOM 2433 O O . ILE B 1 47 ? 29.768 -2.913 11.294 1.00 43.36 1029 ILE B O 1
ATOM 2438 N N . GLY B 1 48 ? 30.683 -2.986 9.244 1.00 44.91 1030 GLY B N 1
ATOM 2439 C CA . GLY B 1 48 ? 30.834 -1.548 9.159 1.00 44.37 1030 GLY B CA 1
ATOM 2440 C C . GLY B 1 48 ? 31.754 -0.955 10.205 1.00 45.69 1030 GLY B C 1
ATOM 2441 O O . GLY B 1 48 ? 31.581 0.207 10.593 1.00 45.24 1030 GLY B O 1
ATOM 2442 N N . HIS B 1 49 ? 32.730 -1.733 10.670 1.00 45.39 1031 HIS B N 1
ATOM 2443 C CA . HIS B 1 49 ? 33.659 -1.217 11.665 1.00 45.17 1031 HIS B CA 1
ATOM 2444 C C . HIS B 1 49 ? 34.740 -0.349 11.027 1.00 45.94 1031 HIS B C 1
ATOM 2445 O O . HIS B 1 49 ? 35.603 -0.839 10.290 1.00 44.66 1031 HIS B O 1
ATOM 2452 N N . LEU B 1 50 ? 34.673 0.946 11.318 1.00 47.20 1032 LEU B N 1
ATOM 2453 C CA . LEU B 1 50 ? 35.625 1.923 10.807 1.00 48.09 1032 LEU B CA 1
ATOM 2454 C C . LEU B 1 50 ? 36.990 1.707 11.455 1.00 50.39 1032 LEU B C 1
ATOM 2455 O O . LEU B 1 50 ? 37.111 1.713 12.688 1.00 51.19 1032 LEU B O 1
ATOM 2460 N N . LEU B 1 51 ? 38.013 1.517 10.625 1.00 51.05 1033 LEU B N 1
ATOM 2461 C CA . LEU B 1 51 ? 39.371 1.300 11.116 1.00 52.67 1033 LEU B CA 1
ATOM 2462 C C . LEU B 1 51 ? 40.157 2.598 11.228 1.00 53.95 1033 LEU B C 1
ATOM 2463 O O . LEU B 1 51 ? 40.864 2.821 12.211 1.00 54.67 1033 LEU B O 1
ATOM 2468 N N . THR B 1 52 ? 40.027 3.453 10.218 1.00 55.75 1034 THR B N 1
ATOM 2469 C CA . THR B 1 52 ? 40.723 4.736 10.204 1.00 56.58 1034 THR B CA 1
ATOM 2470 C C . THR B 1 52 ? 40.340 5.560 8.987 1.00 58.61 1034 THR B C 1
ATOM 2471 O O . THR B 1 52 ? 40.236 5.027 7.882 1.00 57.63 1034 THR B O 1
ATOM 2475 N N . LYS B 1 53 ? 40.126 6.858 9.187 1.00 61.36 1035 LYS B N 1
ATOM 2476 C CA . LYS B 1 53 ? 39.785 7.724 8.069 1.00 63.99 1035 LYS B CA 1
ATOM 2477 C C . LYS B 1 53 ? 41.076 8.329 7.534 1.00 65.38 1035 LYS B C 1
ATOM 2478 O O . LYS B 1 53 ? 41.279 9.542 7.565 1.00 66.42 1035 LYS B O 1
ATOM 2484 N N . SER B 1 54 ? 41.950 7.447 7.056 1.00 67.15 1036 SER B N 1
ATOM 2485 C CA . SER B 1 54 ? 43.241 7.824 6.489 1.00 69.21 1036 SER B CA 1
ATOM 2486 C C . SER B 1 54 ? 43.492 7.012 5.218 1.00 69.53 1036 SER B C 1
ATOM 2487 O O . SER B 1 54 ? 43.174 5.823 5.159 1.00 68.94 1036 SER B O 1
ATOM 2490 N N . PRO B 1 55 ? 44.067 7.647 4.182 1.00 70.13 1037 PRO B N 1
ATOM 2491 C CA . PRO B 1 55 ? 44.354 6.971 2.911 1.00 70.35 1037 PRO B CA 1
ATOM 2492 C C . PRO B 1 55 ? 45.244 5.742 3.081 1.00 70.48 1037 PRO B C 1
ATOM 2493 O O . PRO B 1 55 ? 45.074 4.739 2.386 1.00 70.51 1037 PRO B O 1
ATOM 2497 N N . SER B 1 56 ? 46.189 5.833 4.012 1.00 70.51 1038 SER B N 1
ATOM 2498 C CA . SER B 1 56 ? 47.128 4.750 4.279 1.00 71.07 1038 SER B CA 1
ATOM 2499 C C . SER B 1 56 ? 46.455 3.415 4.570 1.00 71.33 1038 SER B C 1
ATOM 2500 O O . SER B 1 56 ? 45.676 3.291 5.515 1.00 70.95 1038 SER B O 1
ATOM 2503 N N . LEU B 1 57 ? 46.767 2.417 3.749 1.00 71.03 1039 LEU B N 1
ATOM 2504 C CA . LEU B 1 57 ? 46.215 1.081 3.917 1.00 71.14 1039 LEU B CA 1
ATOM 2505 C C . LEU B 1 57 ? 47.007 0.343 5.005 1.00 72.06 1039 LEU B C 1
ATOM 2506 O O . LEU B 1 57 ? 46.521 -0.625 5.597 1.00 72.40 1039 LEU B O 1
ATOM 2511 N N . ASN B 1 58 ? 48.227 0.810 5.261 1.00 72.19 1040 ASN B N 1
ATOM 2512 C CA . ASN B 1 58 ? 49.082 0.213 6.284 1.00 72.91 1040 ASN B CA 1
ATOM 2513 C C . ASN B 1 58 ? 48.537 0.643 7.638 1.00 72.59 1040 ASN B C 1
ATOM 2514 O O . ASN B 1 58 ? 48.550 -0.123 8.603 1.00 71.93 1040 ASN B O 1
ATOM 2519 N N . ALA B 1 59 ? 48.062 1.885 7.690 1.00 71.93 1041 ALA B N 1
ATOM 2520 C CA . ALA B 1 59 ? 47.500 2.460 8.905 1.00 72.16 1041 ALA B CA 1
ATOM 2521 C C . ALA B 1 59 ? 46.215 1.740 9.289 1.00 72.10 1041 ALA B C 1
ATOM 2522 O O . ALA B 1 59 ? 45.913 1.581 10.472 1.00 72.79 1041 ALA B O 1
ATOM 2524 N N . ALA B 1 60 ? 45.457 1.313 8.284 1.00 71.51 1042 ALA B N 1
ATOM 2525 C CA . ALA B 1 60 ? 44.209 0.605 8.522 1.00 71.35 1042 ALA B CA 1
ATOM 2526 C C . ALA B 1 60 ? 44.534 -0.701 9.225 1.00 71.52 1042 ALA B C 1
ATOM 2527 O O . ALA B 1 60 ? 43.910 -1.057 10.223 1.00 71.46 1042 ALA B O 1
ATOM 2529 N N . LYS B 1 61 ? 45.529 -1.406 8.697 1.00 71.70 1043 LYS B N 1
ATOM 2530 C CA . LYS B 1 61 ? 45.960 -2.676 9.259 1.00 71.97 1043 LYS B CA 1
ATOM 2531 C C . LYS B 1 61 ? 46.484 -2.552 10.692 1.00 72.76 1043 LYS B C 1
ATOM 2532 O O . LYS B 1 61 ? 46.238 -3.427 11.522 1.00 72.84 1043 LYS B O 1
ATOM 2538 N N . SER B 1 62 ? 47.207 -1.471 10.980 1.00 73.35 1044 SER B N 1
ATOM 2539 C CA . SER B 1 62 ? 47.752 -1.252 12.320 1.00 74.12 1044 SER B CA 1
ATOM 2540 C C . SER B 1 62 ? 46.629 -1.170 13.344 1.00 74.19 1044 SER B C 1
ATOM 2541 O O . SER B 1 62 ? 46.578 -1.960 14.287 1.00 74.37 1044 SER B O 1
ATOM 2544 N N . GLU B 1 63 ? 45.735 -0.203 13.150 1.00 73.69 1045 GLU B N 1
ATOM 2545 C CA . GLU B 1 63 ? 44.606 -0.006 14.048 1.00 72.86 1045 GLU B CA 1
ATOM 2546 C C . GLU B 1 63 ? 43.873 -1.324 14.225 1.00 72.30 1045 GLU B C 1
ATOM 2547 O O . GLU B 1 63 ? 43.365 -1.621 15.306 1.00 73.50 1045 GLU B O 1
ATOM 2553 N N . LEU B 1 64 ? 43.829 -2.112 13.155 1.00 71.01 1046 LEU B N 1
ATOM 2554 C CA . LEU B 1 64 ? 43.157 -3.405 13.176 1.00 71.28 1046 LEU B CA 1
ATOM 2555 C C . LEU B 1 64 ? 43.798 -4.380 14.153 1.00 72.26 1046 LEU B C 1
ATOM 2556 O O . LEU B 1 64 ? 43.155 -4.834 15.100 1.00 72.62 1046 LEU B O 1
ATOM 2561 N N . ASP B 1 65 ? 45.065 -4.703 13.912 1.00 73.85 1047 ASP B N 1
ATOM 2562 C CA . ASP B 1 65 ? 45.795 -5.634 14.763 1.00 75.05 1047 ASP B CA 1
ATOM 2563 C C . ASP B 1 65 ? 45.875 -5.101 16.187 1.00 75.59 1047 ASP B C 1
ATOM 2564 O O . ASP B 1 65 ? 45.833 -5.865 17.150 1.00 75.91 1047 ASP B O 1
ATOM 2569 N N . LYS B 1 66 ? 45.981 -3.782 16.310 1.00 76.32 1048 LYS B N 1
ATOM 2570 C CA . LYS B 1 66 ? 46.055 -3.125 17.609 1.00 77.44 1048 LYS B CA 1
ATOM 2571 C C . LYS B 1 66 ? 44.754 -3.399 18.366 1.00 78.11 1048 LYS B C 1
ATOM 2572 O O . LYS B 1 66 ? 44.681 -3.227 19.583 1.00 77.91 1048 LYS B O 1
ATOM 2578 N N . ALA B 1 67 ? 43.732 -3.839 17.636 1.00 78.82 1049 ALA B N 1
ATOM 2579 C CA . ALA B 1 67 ? 42.429 -4.120 18.230 1.00 79.76 1049 ALA B CA 1
ATOM 2580 C C . ALA B 1 67 ? 42.119 -5.606 18.409 1.00 80.57 1049 ALA B C 1
ATOM 2581 O O . ALA B 1 67 ? 41.510 -5.996 19.405 1.00 80.29 1049 ALA B O 1
ATOM 2583 N N . ILE B 1 68 ? 42.533 -6.433 17.454 1.00 81.71 1050 ILE B N 1
ATOM 2584 C CA . ILE B 1 68 ? 42.267 -7.868 17.523 1.00 83.66 1050 ILE B CA 1
ATOM 2585 C C . ILE B 1 68 ? 43.339 -8.679 18.249 1.00 84.74 1050 ILE B C 1
ATOM 2586 O O . ILE B 1 68 ? 43.021 -9.626 18.971 1.00 84.47 1050 ILE B O 1
ATOM 2591 N N . GLY B 1 69 ? 44.603 -8.312 18.055 1.00 85.98 1051 GLY B N 1
ATOM 2592 C CA . GLY B 1 69 ? 45.689 -9.031 18.700 1.00 87.13 1051 GLY B CA 1
ATOM 2593 C C . GLY B 1 69 ? 46.934 -9.105 17.834 1.00 88.37 1051 GLY B C 1
ATOM 2594 O O . GLY B 1 69 ? 47.808 -8.240 17.916 1.00 88.22 1051 GLY B O 1
ATOM 2595 N N . ARG B 1 70 ? 47.022 -10.137 17.002 1.00 89.24 1052 ARG B N 1
ATOM 2596 C CA . ARG B 1 70 ? 48.177 -10.292 16.127 1.00 90.26 1052 ARG B CA 1
ATOM 2597 C C . ARG B 1 70 ? 47.830 -11.005 14.825 1.00 90.24 1052 ARG B C 1
ATOM 2598 O O . ARG B 1 70 ? 48.699 -11.201 13.973 1.00 90.02 1052 ARG B O 1
ATOM 2606 N N . ASN B 1 71 ? 46.564 -11.398 14.677 1.00 90.20 1053 ASN B N 1
ATOM 2607 C CA . ASN B 1 71 ? 46.109 -12.079 13.465 1.00 89.62 1053 ASN B CA 1
ATOM 2608 C C . ASN B 1 71 ? 46.723 -11.403 12.255 1.00 89.78 1053 ASN B C 1
ATOM 2609 O O . ASN B 1 71 ? 47.228 -12.066 11.350 1.00 89.86 1053 ASN B O 1
ATOM 2614 N N . THR B 1 72 ? 46.668 -10.074 12.256 1.00 90.03 1054 THR B N 1
ATOM 2615 C CA . THR B 1 72 ? 47.216 -9.262 11.179 1.00 89.66 1054 THR B CA 1
ATOM 2616 C C . THR B 1 72 ? 46.757 -9.748 9.810 1.00 88.72 1054 THR B C 1
ATOM 2617 O O . THR B 1 72 ? 45.692 -10.356 9.681 1.00 88.43 1054 THR B O 1
ATOM 2621 N N . ASN B 1 73 ? 47.565 -9.465 8.791 1.00 87.86 1055 ASN B N 1
ATOM 2622 C CA . ASN B 1 73 ? 47.267 -9.866 7.419 1.00 86.12 1055 ASN B CA 1
ATOM 2623 C C . ASN B 1 73 ? 46.048 -9.135 6.879 1.00 84.34 1055 ASN B C 1
ATOM 2624 O O . ASN B 1 73 ? 45.777 -9.167 5.680 1.00 84.45 1055 ASN B O 1
ATOM 2629 N N . GLY B 1 74 ? 45.316 -8.473 7.770 1.00 82.53 1056 GLY B N 1
ATOM 2630 C CA . GLY B 1 74 ? 44.126 -7.751 7.359 1.00 79.46 1056 GLY B CA 1
ATOM 2631 C C . GLY B 1 74 ? 42.911 -8.658 7.276 1.00 77.13 1056 GLY B C 1
ATOM 2632 O O . GLY B 1 74 ? 41.948 -8.359 6.565 1.00 76.59 1056 GLY B O 1
ATOM 2633 N N . VAL B 1 75 ? 42.956 -9.770 8.006 1.00 74.62 1057 VAL B N 1
ATOM 2634 C CA . VAL B 1 75 ? 41.855 -10.727 8.017 1.00 71.78 1057 VAL B CA 1
ATOM 2635 C C . VAL B 1 75 ? 41.439 -11.041 9.454 1.00 69.76 1057 VAL B C 1
ATOM 2636 O O . VAL B 1 75 ? 42.287 -11.151 10.344 1.00 68.49 1057 VAL B O 1
ATOM 2640 N N . ILE B 1 76 ? 40.133 -11.178 9.675 1.00 67.14 1058 ILE B N 1
ATOM 2641 C CA . ILE B 1 76 ? 39.612 -11.481 11.003 1.00 65.21 1058 ILE B CA 1
ATOM 2642 C C . ILE B 1 76 ? 38.561 -12.591 10.957 1.00 64.84 1058 ILE B C 1
ATOM 2643 O O . ILE B 1 76 ? 38.087 -12.964 9.884 1.00 64.55 1058 ILE B O 1
ATOM 2648 N N . THR B 1 77 ? 38.207 -13.112 12.131 1.00 64.94 1059 THR B N 1
ATOM 2649 C CA . THR B 1 77 ? 37.218 -14.185 12.259 1.00 64.84 1059 THR B CA 1
ATOM 2650 C C . THR B 1 77 ? 35.828 -13.607 12.522 1.00 64.94 1059 THR B C 1
ATOM 2651 O O . THR B 1 77 ? 35.702 -12.463 12.967 1.00 64.36 1059 THR B O 1
ATOM 2655 N N . LYS B 1 78 ? 34.789 -14.399 12.255 1.00 63.76 1060 LYS B N 1
ATOM 2656 C CA . LYS B 1 78 ? 33.426 -13.941 12.481 1.00 63.25 1060 LYS B CA 1
ATOM 2657 C C . LYS B 1 78 ? 33.251 -13.511 13.935 1.00 62.60 1060 LYS B C 1
ATOM 2658 O O . LYS B 1 78 ? 32.687 -12.451 14.212 1.00 62.04 1060 LYS B O 1
ATOM 2664 N N . ASP B 1 79 ? 33.738 -14.332 14.859 1.00 61.73 1061 ASP B N 1
ATOM 2665 C CA . ASP B 1 79 ? 33.636 -14.016 16.278 1.00 60.71 1061 ASP B CA 1
ATOM 2666 C C . ASP B 1 79 ? 34.389 -12.725 16.573 1.00 58.08 1061 ASP B C 1
ATOM 2667 O O . ASP B 1 79 ? 34.010 -11.965 17.465 1.00 57.16 1061 ASP B O 1
ATOM 2672 N N . GLU B 1 80 ? 35.456 -12.481 15.821 1.00 55.71 1062 GLU B N 1
ATOM 2673 C CA . GLU B 1 80 ? 36.233 -11.266 16.001 1.00 54.39 1062 GLU B CA 1
ATOM 2674 C C . GLU B 1 80 ? 35.433 -10.083 15.462 1.00 51.77 1062 GLU B C 1
ATOM 2675 O O . GLU B 1 80 ? 35.571 -8.959 15.942 1.00 51.07 1062 GLU B O 1
ATOM 2681 N N . ALA B 1 81 ? 34.593 -10.348 14.467 1.00 49.63 1063 ALA B N 1
ATOM 2682 C CA . ALA B 1 81 ? 33.753 -9.315 13.871 1.00 49.06 1063 ALA B CA 1
ATOM 2683 C C . ALA B 1 81 ? 32.663 -8.911 14.869 1.00 48.60 1063 ALA B C 1
ATOM 2684 O O . ALA B 1 81 ? 32.349 -7.725 15.014 1.00 47.10 1063 ALA B O 1
ATOM 2686 N N . GLU B 1 82 ? 32.101 -9.903 15.559 1.00 47.92 1064 GLU B N 1
ATOM 2687 C CA . GLU B 1 82 ? 31.057 -9.661 16.552 1.00 48.52 1064 GLU B CA 1
ATOM 2688 C C . GLU B 1 82 ? 31.634 -8.835 17.692 1.00 48.32 1064 GLU B C 1
ATOM 2689 O O . GLU B 1 82 ? 30.987 -7.925 18.203 1.00 48.63 1064 GLU B O 1
ATOM 2695 N N . LYS B 1 83 ? 32.863 -9.154 18.077 1.00 49.25 1065 LYS B N 1
ATOM 2696 C CA . LYS B 1 83 ? 33.543 -8.432 19.145 1.00 49.42 1065 LYS B CA 1
ATOM 2697 C C . LYS B 1 83 ? 33.622 -6.952 18.767 1.00 47.80 1065 LYS B C 1
ATOM 2698 O O . LYS B 1 83 ? 33.274 -6.076 19.566 1.00 47.25 1065 LYS B O 1
ATOM 2704 N N . LEU B 1 84 ? 34.079 -6.677 17.547 1.00 44.36 1066 LEU B N 1
ATOM 2705 C CA . LEU B 1 84 ? 34.190 -5.299 17.074 1.00 42.82 1066 LEU B CA 1
ATOM 2706 C C . LEU B 1 84 ? 32.802 -4.669 17.001 1.00 41.73 1066 LEU B C 1
ATOM 2707 O O . LEU B 1 84 ? 32.635 -3.478 17.261 1.00 40.14 1066 LEU B O 1
ATOM 2712 N N . PHE B 1 85 ? 31.811 -5.483 16.647 1.00 40.29 1067 PHE B N 1
ATOM 2713 C CA . PHE B 1 85 ? 30.439 -5.022 16.552 1.00 39.96 1067 PHE B CA 1
ATOM 2714 C C . PHE B 1 85 ? 29.889 -4.554 17.909 1.00 40.83 1067 PHE B C 1
ATOM 2715 O O . PHE B 1 85 ? 29.270 -3.490 17.988 1.00 41.20 1067 PHE B O 1
ATOM 2723 N N . ASN B 1 86 ? 30.104 -5.330 18.972 1.00 39.54 1068 ASN B N 1
ATOM 2724 C CA . ASN B 1 86 ? 29.595 -4.929 20.283 1.00 38.80 1068 ASN B CA 1
ATOM 2725 C C . ASN B 1 86 ? 30.270 -3.658 20.756 1.00 38.18 1068 ASN B C 1
ATOM 2726 O O . ASN B 1 86 ? 29.695 -2.899 21.532 1.00 39.33 1068 ASN B O 1
ATOM 2731 N N . GLN B 1 87 ? 31.491 -3.421 20.285 1.00 38.78 1069 GLN B N 1
ATOM 2732 C CA . GLN B 1 87 ? 32.215 -2.213 20.665 1.00 38.43 1069 GLN B CA 1
ATOM 2733 C C . GLN B 1 87 ? 31.535 -1.050 19.962 1.00 37.59 1069 GLN B C 1
ATOM 2734 O O . GLN B 1 87 ? 31.295 0.003 20.561 1.00 36.05 1069 GLN B O 1
ATOM 2740 N N . ASP B 1 88 ? 31.223 -1.259 18.686 1.00 36.06 1070 ASP B N 1
ATOM 2741 C CA . ASP B 1 88 ? 30.569 -0.244 17.879 1.00 36.72 1070 ASP B CA 1
ATOM 2742 C C . ASP B 1 88 ? 29.147 0.016 18.365 1.00 36.39 1070 ASP B C 1
ATOM 2743 O O . ASP B 1 88 ? 28.639 1.133 18.231 1.00 35.10 1070 ASP B O 1
ATOM 2748 N N . VAL B 1 89 ? 28.502 -1.007 18.925 1.00 35.64 1071 VAL B N 1
ATOM 2749 C CA . VAL B 1 89 ? 27.149 -0.828 19.443 1.00 37.44 1071 VAL B CA 1
ATOM 2750 C C . VAL B 1 89 ? 27.238 0.027 20.700 1.00 39.40 1071 VAL B C 1
ATOM 2751 O O . VAL B 1 89 ? 26.436 0.935 20.901 1.00 40.29 1071 VAL B O 1
ATOM 2755 N N . ASP B 1 90 ? 28.223 -0.266 21.541 1.00 41.84 1072 ASP B N 1
ATOM 2756 C CA . ASP B 1 90 ? 28.416 0.496 22.761 1.00 44.98 1072 ASP B CA 1
ATOM 2757 C C . ASP B 1 90 ? 28.821 1.913 22.380 1.00 46.12 1072 ASP B C 1
ATOM 2758 O O . ASP B 1 90 ? 28.502 2.869 23.086 1.00 46.74 1072 ASP B O 1
ATOM 2763 N N . ALA B 1 91 ? 29.513 2.048 21.252 1.00 45.58 1073 ALA B N 1
ATOM 2764 C CA . ALA B 1 91 ? 29.951 3.359 20.790 1.00 45.74 1073 ALA B CA 1
ATOM 2765 C C . ALA B 1 91 ? 28.776 4.171 20.252 1.00 45.46 1073 ALA B C 1
ATOM 2766 O O . ALA B 1 91 ? 28.666 5.370 20.522 1.00 44.81 1073 ALA B O 1
ATOM 2768 N N . ALA B 1 92 ? 27.902 3.516 19.492 1.00 44.91 1074 ALA B N 1
ATOM 2769 C CA . ALA B 1 92 ? 26.740 4.188 18.917 1.00 44.86 1074 ALA B CA 1
ATOM 2770 C C . ALA B 1 92 ? 25.809 4.665 20.022 1.00 46.01 1074 ALA B C 1
ATOM 2771 O O . ALA B 1 92 ? 25.234 5.753 19.940 1.00 45.76 1074 ALA B O 1
ATOM 2773 N N . VAL B 1 93 ? 25.664 3.841 21.054 1.00 46.46 1075 VAL B N 1
ATOM 2774 C CA . VAL B 1 93 ? 24.807 4.181 22.179 1.00 46.62 1075 VAL B CA 1
ATOM 2775 C C . VAL B 1 93 ? 25.363 5.373 22.945 1.00 47.48 1075 VAL B C 1
ATOM 2776 O O . VAL B 1 93 ? 24.617 6.293 23.273 1.00 48.17 1075 VAL B O 1
ATOM 2780 N N . ARG B 1 94 ? 26.660 5.368 23.235 1.00 48.86 1076 ARG B N 1
ATOM 2781 C CA . ARG B 1 94 ? 27.253 6.505 23.937 1.00 52.26 1076 ARG B CA 1
ATOM 2782 C C . ARG B 1 94 ? 26.972 7.752 23.110 1.00 52.20 1076 ARG B C 1
ATOM 2783 O O . ARG B 1 94 ? 26.537 8.775 23.634 1.00 53.15 1076 ARG B O 1
ATOM 2791 N N . GLY B 1 95 ? 27.211 7.646 21.807 1.00 52.08 1077 GLY B N 1
ATOM 2792 C CA . GLY B 1 95 ? 26.992 8.765 20.914 1.00 51.46 1077 GLY B CA 1
ATOM 2793 C C . GLY B 1 95 ? 25.553 9.233 20.904 1.00 51.56 1077 GLY B C 1
ATOM 2794 O O . GLY B 1 95 ? 25.286 10.418 21.086 1.00 52.19 1077 GLY B O 1
ATOM 2795 N N . ILE B 1 96 ? 24.627 8.303 20.689 1.00 50.60 1078 ILE B N 1
ATOM 2796 C CA . ILE B 1 96 ? 23.210 8.629 20.651 1.00 48.12 1078 ILE B CA 1
ATOM 2797 C C . ILE B 1 96 ? 22.804 9.391 21.906 1.00 48.47 1078 ILE B C 1
ATOM 2798 O O . ILE B 1 96 ? 22.077 10.379 21.839 1.00 48.69 1078 ILE B O 1
ATOM 2803 N N . LEU B 1 97 ? 23.279 8.921 23.052 1.00 48.37 1079 LEU B N 1
ATOM 2804 C CA . LEU B 1 97 ? 22.937 9.532 24.328 1.00 48.91 1079 LEU B CA 1
ATOM 2805 C C . LEU B 1 97 ? 23.656 10.847 24.599 1.00 49.30 1079 LEU B C 1
ATOM 2806 O O . LEU B 1 97 ? 23.242 11.617 25.462 1.00 50.17 1079 LEU B O 1
ATOM 2811 N N . ARG B 1 98 ? 24.727 11.109 23.864 1.00 49.86 1080 ARG B N 1
ATOM 2812 C CA . ARG B 1 98 ? 25.475 12.346 24.048 1.00 49.80 1080 ARG B CA 1
ATOM 2813 C C . ARG B 1 98 ? 25.010 13.393 23.035 1.00 48.42 1080 ARG B C 1
ATOM 2814 O O . ARG B 1 98 ? 25.590 14.468 22.927 1.00 49.48 1080 ARG B O 1
ATOM 2822 N N . ASN B 1 99 ? 23.938 13.084 22.317 1.00 47.86 1081 ASN B N 1
ATOM 2823 C CA . ASN B 1 99 ? 23.415 13.984 21.301 1.00 47.87 1081 ASN B CA 1
ATOM 2824 C C . ASN B 1 99 ? 21.974 14.398 21.603 1.00 49.32 1081 ASN B C 1
ATOM 2825 O O . ASN B 1 99 ? 21.042 13.597 21.483 1.00 49.10 1081 ASN B O 1
ATOM 2830 N N . ALA B 1 100 ? 21.798 15.662 21.980 1.00 49.38 1082 ALA B N 1
ATOM 2831 C CA . ALA B 1 100 ? 20.482 16.193 22.326 1.00 48.88 1082 ALA B CA 1
ATOM 2832 C C . ALA B 1 100 ? 19.428 15.964 21.249 1.00 48.24 1082 ALA B C 1
ATOM 2833 O O . ALA B 1 100 ? 18.230 15.989 21.536 1.00 47.04 1082 ALA B O 1
ATOM 2835 N N . LYS B 1 101 ? 19.875 15.739 20.018 1.00 48.15 1083 LYS B N 1
ATOM 2836 C CA . LYS B 1 101 ? 18.967 15.508 18.895 1.00 49.36 1083 LYS B CA 1
ATOM 2837 C C . LYS B 1 101 ? 18.487 14.058 18.841 1.00 49.14 1083 LYS B C 1
ATOM 2838 O O . LYS B 1 101 ? 17.399 13.770 18.328 1.00 49.37 1083 LYS B O 1
ATOM 2844 N N . LEU B 1 102 ? 19.299 13.150 19.376 1.00 47.44 1084 LEU B N 1
ATOM 2845 C CA . LEU B 1 102 ? 18.966 11.730 19.355 1.00 45.14 1084 LEU B CA 1
ATOM 2846 C C . LEU B 1 102 ? 18.547 11.149 20.709 1.00 44.09 1084 LEU B C 1
ATOM 2847 O O . LEU B 1 102 ? 17.666 10.289 20.773 1.00 43.45 1084 LEU B O 1
ATOM 2852 N N . LYS B 1 103 ? 19.172 11.615 21.785 1.00 43.06 1085 LYS B N 1
ATOM 2853 C CA . LYS B 1 103 ? 18.865 11.101 23.113 1.00 43.09 1085 LYS B CA 1
ATOM 2854 C C . LYS B 1 103 ? 17.379 10.977 23.448 1.00 44.23 1085 LYS B C 1
ATOM 2855 O O . LYS B 1 103 ? 16.911 9.891 23.799 1.00 44.41 1085 LYS B O 1
ATOM 2861 N N . PRO B 1 104 ? 16.616 12.081 23.348 1.00 44.43 1086 PRO B N 1
ATOM 2862 C CA . PRO B 1 104 ? 15.188 12.013 23.662 1.00 43.94 1086 PRO B CA 1
ATOM 2863 C C . PRO B 1 104 ? 14.452 10.881 22.953 1.00 44.53 1086 PRO B C 1
ATOM 2864 O O . PRO B 1 104 ? 13.786 10.072 23.600 1.00 44.85 1086 PRO B O 1
ATOM 2868 N N . VAL B 1 105 ? 14.575 10.823 21.627 1.00 43.32 1087 VAL B N 1
ATOM 2869 C CA . VAL B 1 105 ? 13.902 9.790 20.848 1.00 42.68 1087 VAL B CA 1
ATOM 2870 C C . VAL B 1 105 ? 14.291 8.394 21.332 1.00 42.24 1087 VAL B C 1
ATOM 2871 O O . VAL B 1 105 ? 13.434 7.525 21.508 1.00 40.82 1087 VAL B O 1
ATOM 2875 N N . TYR B 1 106 ? 15.590 8.187 21.534 1.00 40.99 1088 TYR B N 1
ATOM 2876 C CA . TYR B 1 106 ? 16.106 6.905 21.994 1.00 40.46 1088 TYR B CA 1
ATOM 2877 C C . TYR B 1 106 ? 15.453 6.500 23.325 1.00 40.04 1088 TYR B C 1
ATOM 2878 O O . TYR B 1 106 ? 14.875 5.416 23.442 1.00 37.98 1088 TYR B O 1
ATOM 2887 N N . ASP B 1 107 ? 15.540 7.381 24.319 1.00 40.53 1089 ASP B N 1
ATOM 2888 C CA . ASP B 1 107 ? 14.966 7.104 25.637 1.00 41.32 1089 ASP B CA 1
ATOM 2889 C C . ASP B 1 107 ? 13.493 6.729 25.591 1.00 40.82 1089 ASP B C 1
ATOM 2890 O O . ASP B 1 107 ? 13.011 6.028 26.475 1.00 42.95 1089 ASP B O 1
ATOM 2895 N N . SER B 1 108 ? 12.783 7.174 24.560 1.00 39.88 1090 SER B N 1
ATOM 2896 C CA . SER B 1 108 ? 11.357 6.884 24.448 1.00 38.09 1090 SER B CA 1
ATOM 2897 C C . SER B 1 108 ? 11.044 5.628 23.651 1.00 38.63 1090 SER B C 1
ATOM 2898 O O . SER B 1 108 ? 9.907 5.147 23.673 1.00 36.52 1090 SER B O 1
ATOM 2901 N N . LEU B 1 109 ? 12.038 5.097 22.944 1.00 37.59 1091 LEU B N 1
ATOM 2902 C CA . LEU B 1 109 ? 11.812 3.907 22.130 1.00 38.67 1091 LEU B CA 1
ATOM 2903 C C . LEU B 1 109 ? 11.952 2.597 22.903 1.00 39.22 1091 LEU B C 1
ATOM 2904 O O . LEU B 1 109 ? 12.577 2.554 23.966 1.00 37.24 1091 LEU B O 1
ATOM 2909 N N . ASP B 1 110 ? 11.346 1.539 22.367 1.00 38.51 1092 ASP B N 1
ATOM 2910 C CA . ASP B 1 110 ? 11.438 0.214 22.968 1.00 38.80 1092 ASP B CA 1
ATOM 2911 C C . ASP B 1 110 ? 12.743 -0.398 22.453 1.00 37.72 1092 ASP B C 1
ATOM 2912 O O . ASP B 1 110 ? 13.354 0.145 21.534 1.00 38.98 1092 ASP B O 1
ATOM 2917 N N . ALA B 1 111 ? 13.170 -1.517 23.031 1.00 34.79 1093 ALA B N 1
ATOM 2918 C CA . ALA B 1 111 ? 14.425 -2.146 22.621 1.00 33.60 1093 ALA B CA 1
ATOM 2919 C C . ALA B 1 111 ? 14.546 -2.426 21.120 1.00 32.63 1093 ALA B C 1
ATOM 2920 O O . ALA B 1 111 ? 15.620 -2.275 20.535 1.00 31.37 1093 ALA B O 1
ATOM 2922 N N . VAL B 1 112 ? 13.449 -2.832 20.495 1.00 31.89 1094 VAL B N 1
ATOM 2923 C CA . VAL B 1 112 ? 13.469 -3.138 19.076 1.00 33.90 1094 VAL B CA 1
ATOM 2924 C C . VAL B 1 112 ? 13.612 -1.907 18.173 1.00 35.46 1094 VAL B C 1
ATOM 2925 O O . VAL B 1 112 ? 14.384 -1.926 17.213 1.00 34.85 1094 VAL B O 1
ATOM 2929 N N . ARG B 1 113 ? 12.873 -0.843 18.472 1.00 36.03 1095 ARG B N 1
ATOM 2930 C CA . ARG B 1 113 ? 12.961 0.375 17.670 1.00 35.93 1095 ARG B CA 1
ATOM 2931 C C . ARG B 1 113 ? 14.295 1.065 17.945 1.00 34.98 1095 ARG B C 1
ATOM 2932 O O . ARG B 1 113 ? 14.800 1.807 17.103 1.00 33.33 1095 ARG B O 1
ATOM 2940 N N . ARG B 1 114 ? 14.864 0.817 19.122 1.00 33.98 1096 ARG B N 1
ATOM 2941 C CA . ARG B 1 114 ? 16.158 1.397 19.464 1.00 34.20 1096 ARG B CA 1
ATOM 2942 C C . ARG B 1 114 ? 17.200 0.771 18.542 1.00 35.62 1096 ARG B C 1
ATOM 2943 O O . ARG B 1 114 ? 18.125 1.441 18.084 1.00 37.19 1096 ARG B O 1
ATOM 2951 N N . ALA B 1 115 ? 17.042 -0.520 18.266 1.00 34.09 1097 ALA B N 1
ATOM 2952 C CA . ALA B 1 115 ? 17.960 -1.209 17.376 1.00 34.02 1097 ALA B CA 1
ATOM 2953 C C . ALA B 1 115 ? 17.815 -0.606 15.977 1.00 34.10 1097 ALA B C 1
ATOM 2954 O O . ALA B 1 115 ? 18.793 -0.486 15.240 1.00 34.33 1097 ALA B O 1
ATOM 2956 N N . ALA B 1 116 ? 16.594 -0.222 15.615 1.00 33.50 1098 ALA B N 1
ATOM 2957 C CA . ALA B 1 116 ? 16.348 0.370 14.301 1.00 35.51 1098 ALA B CA 1
ATOM 2958 C C . ALA B 1 116 ? 17.090 1.695 14.147 1.00 35.90 1098 ALA B C 1
ATOM 2959 O O . ALA B 1 116 ? 17.612 1.999 13.078 1.00 37.28 1098 ALA B O 1
ATOM 2961 N N . LEU B 1 117 ? 17.140 2.477 15.223 1.00 35.50 1099 LEU B N 1
ATOM 2962 C CA . LEU B 1 117 ? 17.809 3.770 15.190 1.00 34.28 1099 LEU B CA 1
ATOM 2963 C C . LEU B 1 117 ? 19.313 3.593 15.151 1.00 32.35 1099 LEU B C 1
ATOM 2964 O O . LEU B 1 117 ? 20.034 4.405 14.571 1.00 32.96 1099 LEU B O 1
ATOM 2969 N N . ILE B 1 118 ? 19.790 2.537 15.792 1.00 31.90 1100 ILE B N 1
ATOM 2970 C CA . ILE B 1 118 ? 21.220 2.260 15.824 1.00 31.88 1100 ILE B CA 1
ATOM 2971 C C . ILE B 1 118 ? 21.611 1.765 14.429 1.00 31.32 1100 ILE B C 1
ATOM 2972 O O . ILE B 1 118 ? 22.692 2.065 13.926 1.00 32.57 1100 ILE B O 1
ATOM 2977 N N . ASN B 1 119 ? 20.705 1.026 13.801 1.00 30.78 1101 ASN B N 1
ATOM 2978 C CA . ASN B 1 119 ? 20.943 0.514 12.460 1.00 34.15 1101 ASN B CA 1
ATOM 2979 C C . ASN B 1 119 ? 21.239 1.715 11.554 1.00 36.03 1101 ASN B C 1
ATOM 2980 O O . ASN B 1 119 ? 22.188 1.694 10.772 1.00 36.99 1101 ASN B O 1
ATOM 2985 N N . MET B 1 120 ? 20.422 2.761 11.679 1.00 37.16 1102 MET B N 1
ATOM 2986 C CA . MET B 1 120 ? 20.583 3.975 10.883 1.00 37.36 1102 MET B CA 1
ATOM 2987 C C . MET B 1 120 ? 21.890 4.686 11.177 1.00 37.43 1102 MET B C 1
ATOM 2988 O O . MET B 1 120 ? 22.550 5.176 10.261 1.00 38.03 1102 MET B O 1
ATOM 2993 N N . VAL B 1 121 ? 22.261 4.762 12.450 1.00 36.94 1103 VAL B N 1
ATOM 2994 C CA . VAL B 1 121 ? 23.506 5.423 12.819 1.00 36.83 1103 VAL B CA 1
ATOM 2995 C C . VAL B 1 121 ? 24.691 4.708 12.159 1.00 39.26 1103 VAL B C 1
ATOM 2996 O O . VAL B 1 121 ? 25.623 5.358 11.675 1.00 40.28 1103 VAL B O 1
ATOM 3000 N N . PHE B 1 122 ? 24.649 3.375 12.141 1.00 38.84 1104 PHE B N 1
ATOM 3001 C CA . PHE B 1 122 ? 25.712 2.571 11.530 1.00 39.06 1104 PHE B CA 1
ATOM 3002 C C . PHE B 1 122 ? 25.872 2.913 10.048 1.00 40.55 1104 PHE B C 1
ATOM 3003 O O . PHE B 1 122 ? 26.989 3.048 9.542 1.00 40.52 1104 PHE B O 1
ATOM 3011 N N . GLN B 1 123 ? 24.741 3.047 9.361 1.00 41.39 1105 GLN B N 1
ATOM 3012 C CA . GLN B 1 123 ? 24.725 3.345 7.938 1.00 41.57 1105 GLN B CA 1
ATOM 3013 C C . GLN B 1 123 ? 25.048 4.779 7.531 1.00 42.51 1105 GLN B C 1
ATOM 3014 O O . GLN B 1 123 ? 25.798 4.993 6.576 1.00 43.22 1105 GLN B O 1
ATOM 3020 N N . MET B 1 124 ? 24.497 5.754 8.246 1.00 42.02 1106 MET B N 1
ATOM 3021 C CA . MET B 1 124 ? 24.699 7.152 7.883 1.00 43.46 1106 MET B CA 1
ATOM 3022 C C . MET B 1 124 ? 25.299 8.075 8.932 1.00 43.94 1106 MET B C 1
ATOM 3023 O O . MET B 1 124 ? 25.293 9.291 8.749 1.00 46.32 1106 MET B O 1
ATOM 3028 N N . GLY B 1 125 ? 25.815 7.516 10.022 1.00 44.95 1107 GLY B N 1
ATOM 3029 C CA . GLY B 1 125 ? 26.407 8.342 11.064 1.00 44.04 1107 GLY B CA 1
ATOM 3030 C C . GLY B 1 125 ? 25.398 9.143 11.875 1.00 45.03 1107 GLY B C 1
ATOM 3031 O O . GLY B 1 125 ? 24.261 9.346 11.449 1.00 44.18 1107 GLY B O 1
ATOM 3032 N N . GLU B 1 126 ? 25.824 9.607 13.047 1.00 46.39 1108 GLU B N 1
ATOM 3033 C CA . GLU B 1 126 ? 24.973 10.390 13.939 1.00 46.15 1108 GLU B CA 1
ATOM 3034 C C . GLU B 1 126 ? 24.332 11.592 13.270 1.00 47.17 1108 GLU B C 1
ATOM 3035 O O . GLU B 1 126 ? 23.103 11.708 13.225 1.00 46.44 1108 GLU B O 1
ATOM 3041 N N . THR B 1 127 ? 25.171 12.498 12.774 1.00 47.03 1109 THR B N 1
ATOM 3042 C CA . THR B 1 127 ? 24.681 13.704 12.127 1.00 46.83 1109 THR B CA 1
ATOM 3043 C C . THR B 1 127 ? 23.722 13.306 11.023 1.00 44.91 1109 THR B C 1
ATOM 3044 O O . THR B 1 127 ? 22.765 14.022 10.721 1.00 45.68 1109 THR B O 1
ATOM 3048 N N . GLY B 1 128 ? 23.971 12.145 10.432 1.00 43.44 1110 GLY B N 1
ATOM 3049 C CA . GLY B 1 128 ? 23.099 11.666 9.377 1.00 41.08 1110 GLY B CA 1
ATOM 3050 C C . GLY B 1 128 ? 21.692 11.444 9.903 1.00 38.91 1110 GLY B C 1
ATOM 3051 O O . GLY B 1 128 ? 20.725 11.954 9.336 1.00 39.80 1110 GLY B O 1
ATOM 3052 N N . VAL B 1 129 ? 21.576 10.696 10.998 1.00 37.00 1111 VAL B N 1
ATOM 3053 C CA . VAL B 1 129 ? 20.272 10.404 11.589 1.00 35.63 1111 VAL B CA 1
ATOM 3054 C C . VAL B 1 129 ? 19.655 11.637 12.262 1.00 35.24 1111 VAL B C 1
ATOM 3055 O O . VAL B 1 129 ? 18.433 11.795 12.290 1.00 32.93 1111 VAL B O 1
ATOM 3059 N N . ALA B 1 130 ? 20.500 12.511 12.792 1.00 35.36 1112 ALA B N 1
ATOM 3060 C CA . ALA B 1 130 ? 20.017 13.716 13.449 1.00 38.86 1112 ALA B CA 1
ATOM 3061 C C . ALA B 1 130 ? 19.449 14.698 12.420 1.00 41.38 1112 ALA B C 1
ATOM 3062 O O . ALA B 1 130 ? 18.971 15.780 12.775 1.00 42.34 1112 ALA B O 1
ATOM 3064 N N . GLY B 1 131 ? 19.505 14.312 11.146 1.00 42.09 1113 GLY B N 1
ATOM 3065 C CA . GLY B 1 131 ? 18.971 15.151 10.090 1.00 42.06 1113 GLY B CA 1
ATOM 3066 C C . GLY B 1 131 ? 17.517 14.815 9.808 1.00 44.02 1113 GLY B C 1
ATOM 3067 O O . GLY B 1 131 ? 16.837 15.536 9.079 1.00 44.74 1113 GLY B O 1
ATOM 3068 N N . PHE B 1 132 ? 17.038 13.713 10.382 1.00 43.74 1114 PHE B N 1
ATOM 3069 C CA . PHE B 1 132 ? 15.653 13.277 10.196 1.00 44.94 1114 PHE B CA 1
ATOM 3070 C C . PHE B 1 132 ? 14.780 13.832 11.317 1.00 46.76 1114 PHE B C 1
ATOM 3071 O O . PHE B 1 132 ? 13.868 13.152 11.794 1.00 44.72 1114 PHE B O 1
ATOM 3079 N N . THR B 1 133 ? 15.065 15.064 11.730 1.00 48.65 1115 THR B N 1
ATOM 3080 C CA . THR B 1 133 ? 14.327 15.709 12.812 1.00 49.66 1115 THR B CA 1
ATOM 3081 C C . THR B 1 133 ? 12.804 15.483 12.791 1.00 49.39 1115 THR B C 1
ATOM 3082 O O . THR B 1 133 ? 12.213 15.138 13.821 1.00 47.35 1115 THR B O 1
ATOM 3086 N N . ASN B 1 134 ? 12.170 15.653 11.631 1.00 48.28 1116 ASN B N 1
ATOM 3087 C CA . ASN B 1 134 ? 10.722 15.464 11.539 1.00 48.67 1116 ASN B CA 1
ATOM 3088 C C . ASN B 1 134 ? 10.305 14.019 11.795 1.00 48.53 1116 ASN B C 1
ATOM 3089 O O . ASN B 1 134 ? 9.244 13.763 12.373 1.00 48.07 1116 ASN B O 1
ATOM 3094 N N . SER B 1 135 ? 11.132 13.076 11.354 1.00 47.29 1117 SER B N 1
ATOM 3095 C CA . SER B 1 135 ? 10.837 11.663 11.551 1.00 46.77 1117 SER B CA 1
ATOM 3096 C C . SER B 1 135 ? 11.026 11.271 13.015 1.00 46.29 1117 SER B C 1
ATOM 3097 O O . SER B 1 135 ? 10.230 10.514 13.573 1.00 44.86 1117 SER B O 1
ATOM 3100 N N . LEU B 1 136 ? 12.083 11.794 13.630 1.00 46.20 1118 LEU B N 1
ATOM 3101 C CA . LEU B 1 136 ? 12.389 11.502 15.025 1.00 46.83 1118 LEU B CA 1
ATOM 3102 C C . LEU B 1 136 ? 11.286 12.014 15.944 1.00 48.48 1118 LEU B C 1
ATOM 3103 O O . LEU B 1 136 ? 10.932 11.360 16.928 1.00 49.22 1118 LEU B O 1
ATOM 3108 N N . ARG B 1 137 ? 10.745 13.187 15.621 1.00 50.47 1119 ARG B N 1
ATOM 3109 C CA . ARG B 1 137 ? 9.685 13.782 16.426 1.00 51.46 1119 ARG B CA 1
ATOM 3110 C C . ARG B 1 137 ? 8.493 12.841 16.485 1.00 50.76 1119 ARG B C 1
ATOM 3111 O O . ARG B 1 137 ? 7.973 12.552 17.560 1.00 51.51 1119 ARG B O 1
ATOM 3119 N N . MET B 1 138 ? 8.077 12.356 15.321 1.00 49.12 1120 MET B N 1
ATOM 3120 C CA . MET B 1 138 ? 6.940 11.458 15.218 1.00 49.31 1120 MET B CA 1
ATOM 3121 C C . MET B 1 138 ? 7.166 10.126 15.928 1.00 49.67 1120 MET B C 1
ATOM 3122 O O . MET B 1 138 ? 6.231 9.560 16.497 1.00 49.68 1120 MET B O 1
ATOM 3127 N N . LEU B 1 139 ? 8.399 9.623 15.897 1.00 48.45 1121 LEU B N 1
ATOM 3128 C CA . LEU B 1 139 ? 8.710 8.359 16.561 1.00 47.34 1121 LEU B CA 1
ATOM 3129 C C . LEU B 1 139 ? 8.647 8.549 18.070 1.00 48.19 1121 LEU B C 1
ATOM 3130 O O . LEU B 1 139 ? 8.111 7.708 18.798 1.00 47.25 1121 LEU B O 1
ATOM 3135 N N . GLN B 1 140 ? 9.210 9.658 18.537 1.00 48.15 1122 GLN B N 1
ATOM 3136 C CA . GLN B 1 140 ? 9.212 9.957 19.957 1.00 48.67 1122 GLN B CA 1
ATOM 3137 C C . GLN B 1 140 ? 7.775 10.089 20.462 1.00 50.20 1122 GLN B C 1
ATOM 3138 O O . GLN B 1 140 ? 7.452 9.644 21.563 1.00 49.31 1122 GLN B O 1
ATOM 3144 N N . GLN B 1 141 ? 6.922 10.699 19.642 1.00 51.01 1123 GLN B N 1
ATOM 3145 C CA . GLN B 1 141 ? 5.520 10.892 19.985 1.00 52.20 1123 GLN B CA 1
ATOM 3146 C C . GLN B 1 141 ? 4.735 9.633 19.654 1.00 52.96 1123 GLN B C 1
ATOM 3147 O O . GLN B 1 141 ? 3.510 9.612 19.738 1.00 52.66 1123 GLN B O 1
ATOM 3153 N N . LYS B 1 142 ? 5.458 8.591 19.261 1.00 54.60 1124 LYS B N 1
ATOM 3154 C CA . LYS B 1 142 ? 4.865 7.300 18.927 1.00 55.80 1124 LYS B CA 1
ATOM 3155 C C . LYS B 1 142 ? 3.876 7.293 17.763 1.00 56.25 1124 LYS B C 1
ATOM 3156 O O . LYS B 1 142 ? 2.974 6.456 17.717 1.00 56.06 1124 LYS B O 1
ATOM 3162 N N . ARG B 1 143 ? 4.044 8.219 16.824 1.00 56.58 1125 ARG B N 1
ATOM 3163 C CA . ARG B 1 143 ? 3.172 8.282 15.651 1.00 57.25 1125 ARG B CA 1
ATOM 3164 C C . ARG B 1 143 ? 3.758 7.350 14.583 1.00 55.71 1125 ARG B C 1
ATOM 3165 O O . ARG B 1 143 ? 4.174 7.785 13.508 1.00 55.79 1125 ARG B O 1
ATOM 3173 N N . TRP B 1 144 ? 3.782 6.061 14.899 1.00 54.52 1126 TRP B N 1
ATOM 3174 C CA . TRP B 1 144 ? 4.332 5.036 14.015 1.00 53.10 1126 TRP B CA 1
ATOM 3175 C C . TRP B 1 144 ? 4.051 5.220 12.520 1.00 52.36 1126 TRP B C 1
ATOM 3176 O O . TRP B 1 144 ? 4.971 5.499 11.749 1.00 51.83 1126 TRP B O 1
ATOM 3187 N N . ASP B 1 145 ? 2.793 5.060 12.112 1.00 51.45 1127 ASP B N 1
ATOM 3188 C CA . ASP B 1 145 ? 2.417 5.193 10.702 1.00 51.14 1127 ASP B CA 1
ATOM 3189 C C . ASP B 1 145 ? 2.927 6.487 10.068 1.00 50.19 1127 ASP B C 1
ATOM 3190 O O . ASP B 1 145 ? 3.428 6.484 8.942 1.00 49.02 1127 ASP B O 1
ATOM 3195 N N . GLU B 1 146 ? 2.798 7.594 10.787 1.00 48.75 1128 GLU B N 1
ATOM 3196 C CA . GLU B 1 146 ? 3.260 8.864 10.255 1.00 49.72 1128 GLU B CA 1
ATOM 3197 C C . GLU B 1 146 ? 4.762 8.819 10.033 1.00 48.08 1128 GLU B C 1
ATOM 3198 O O . GLU B 1 146 ? 5.235 9.043 8.920 1.00 47.62 1128 GLU B O 1
ATOM 3204 N N . ALA B 1 147 ? 5.506 8.511 11.090 1.00 46.64 1129 ALA B N 1
ATOM 3205 C CA . ALA B 1 147 ? 6.960 8.433 11.000 1.00 44.99 1129 ALA B CA 1
ATOM 3206 C C . ALA B 1 147 ? 7.398 7.482 9.882 1.00 43.95 1129 ALA B C 1
ATOM 3207 O O . ALA B 1 147 ? 8.385 7.737 9.205 1.00 44.38 1129 ALA B O 1
ATOM 3209 N N . ALA B 1 148 ? 6.669 6.387 9.689 1.00 44.27 1130 ALA B N 1
ATOM 3210 C CA . ALA B 1 148 ? 7.009 5.440 8.633 1.00 45.59 1130 ALA B CA 1
ATOM 3211 C C . ALA B 1 148 ? 6.910 6.158 7.295 1.00 47.37 1130 ALA B C 1
ATOM 3212 O O . ALA B 1 148 ? 7.781 6.020 6.435 1.00 47.34 1130 ALA B O 1
ATOM 3214 N N . VAL B 1 149 ? 5.837 6.929 7.132 1.00 48.52 1131 VAL B N 1
ATOM 3215 C CA . VAL B 1 149 ? 5.600 7.687 5.911 1.00 48.56 1131 VAL B CA 1
ATOM 3216 C C . VAL B 1 149 ? 6.589 8.837 5.733 1.00 48.62 1131 VAL B C 1
ATOM 3217 O O . VAL B 1 149 ? 6.961 9.156 4.607 1.00 49.84 1131 VAL B O 1
ATOM 3221 N N . ASN B 1 150 ? 7.017 9.454 6.833 1.00 47.79 1132 ASN B N 1
ATOM 3222 C CA . ASN B 1 150 ? 7.958 10.574 6.757 1.00 46.89 1132 ASN B CA 1
ATOM 3223 C C . ASN B 1 150 ? 9.369 10.109 6.403 1.00 46.31 1132 ASN B C 1
ATOM 3224 O O . ASN B 1 150 ? 10.035 10.697 5.540 1.00 45.29 1132 ASN B O 1
ATOM 3229 N N . LEU B 1 151 ? 9.819 9.058 7.084 1.00 44.11 1133 LEU B N 1
ATOM 3230 C CA . LEU B 1 151 ? 11.146 8.487 6.869 1.00 43.65 1133 LEU B CA 1
ATOM 3231 C C . LEU B 1 151 ? 11.390 8.107 5.408 1.00 44.97 1133 LEU B C 1
ATOM 3232 O O . LEU B 1 151 ? 12.516 8.201 4.919 1.00 46.35 1133 LEU B O 1
ATOM 3237 N N . ALA B 1 152 ? 10.333 7.671 4.725 1.00 44.76 1134 ALA B N 1
ATOM 3238 C CA . ALA B 1 152 ? 10.416 7.282 3.322 1.00 46.18 1134 ALA B CA 1
ATOM 3239 C C . ALA B 1 152 ? 10.742 8.482 2.422 1.00 46.84 1134 ALA B C 1
ATOM 3240 O O . ALA B 1 152 ? 11.278 8.316 1.328 1.00 46.54 1134 ALA B O 1
ATOM 3242 N N . LYS B 1 153 ? 10.414 9.685 2.887 1.00 47.29 1135 LYS B N 1
ATOM 3243 C CA . LYS B 1 153 ? 10.684 10.906 2.129 1.00 47.41 1135 LYS B CA 1
ATOM 3244 C C . LYS B 1 153 ? 12.081 11.408 2.460 1.00 46.55 1135 LYS B C 1
ATOM 3245 O O . LYS B 1 153 ? 12.259 12.400 3.167 1.00 46.12 1135 LYS B O 1
ATOM 3251 N N . SER B 1 154 ? 13.070 10.692 1.938 1.00 47.00 1136 SER B N 1
ATOM 3252 C CA . SER B 1 154 ? 14.481 11.008 2.143 1.00 47.02 1136 SER B CA 1
ATOM 3253 C C . SER B 1 154 ? 15.283 10.390 0.999 1.00 45.91 1136 SER B C 1
ATOM 3254 O O . SER B 1 154 ? 14.761 9.581 0.239 1.00 44.98 1136 SER B O 1
ATOM 3257 N N . ARG B 1 155 ? 16.549 10.772 0.882 1.00 46.56 1137 ARG B N 1
ATOM 3258 C CA . ARG B 1 155 ? 17.413 10.221 -0.158 1.00 45.90 1137 ARG B CA 1
ATOM 3259 C C . ARG B 1 155 ? 17.698 8.770 0.212 1.00 45.32 1137 ARG B C 1
ATOM 3260 O O . ARG B 1 155 ? 17.670 7.874 -0.638 1.00 44.48 1137 ARG B O 1
ATOM 3268 N N . TRP B 1 156 ? 17.968 8.563 1.496 1.00 42.98 1138 TRP B N 1
ATOM 3269 C CA . TRP B 1 156 ? 18.247 7.248 2.062 1.00 43.47 1138 TRP B CA 1
ATOM 3270 C C . TRP B 1 156 ? 17.290 6.187 1.495 1.00 42.99 1138 TRP B C 1
ATOM 3271 O O . TRP B 1 156 ? 17.708 5.078 1.152 1.00 42.05 1138 TRP B O 1
ATOM 3282 N N . TYR B 1 157 ? 16.014 6.551 1.383 1.00 43.08 1139 TYR B N 1
ATOM 3283 C CA . TYR B 1 157 ? 14.966 5.661 0.882 1.00 44.66 1139 TYR B CA 1
ATOM 3284 C C . TYR B 1 157 ? 15.138 5.298 -0.593 1.00 46.64 1139 TYR B C 1
ATOM 3285 O O . TYR B 1 157 ? 14.884 4.163 -0.998 1.00 46.17 1139 TYR B O 1
ATOM 3294 N N . ASN B 1 158 ? 15.560 6.271 -1.394 1.00 47.29 1140 ASN B N 1
ATOM 3295 C CA . ASN B 1 158 ? 15.752 6.052 -2.822 1.00 47.63 1140 ASN B CA 1
ATOM 3296 C C . ASN B 1 158 ? 17.067 5.348 -3.142 1.00 47.15 1140 ASN B C 1
ATOM 3297 O O . ASN B 1 158 ? 17.112 4.502 -4.037 1.00 47.22 1140 ASN B O 1
ATOM 3302 N N . GLN B 1 159 ? 18.133 5.694 -2.418 1.00 46.57 1141 GLN B N 1
ATOM 3303 C CA . GLN B 1 159 ? 19.444 5.083 -2.646 1.00 46.56 1141 GLN B CA 1
ATOM 3304 C C . GLN B 1 159 ? 19.531 3.620 -2.225 1.00 46.23 1141 GLN B C 1
ATOM 3305 O O . GLN B 1 159 ? 20.050 2.792 -2.973 1.00 46.74 1141 GLN B O 1
ATOM 3311 N N . THR B 1 160 ? 19.057 3.312 -1.020 1.00 45.35 1142 THR B N 1
ATOM 3312 C CA . THR B 1 160 ? 19.064 1.939 -0.514 1.00 43.62 1142 THR B CA 1
ATOM 3313 C C . THR B 1 160 ? 17.646 1.584 -0.085 1.00 43.67 1142 THR B C 1
ATOM 3314 O O . THR B 1 160 ? 17.348 1.498 1.104 1.00 44.94 1142 THR B O 1
ATOM 3318 N N . PRO B 1 161 ? 16.751 1.377 -1.060 1.00 43.13 1143 PRO B N 1
ATOM 3319 C CA . PRO B 1 161 ? 15.334 1.035 -0.875 1.00 42.09 1143 PRO B CA 1
ATOM 3320 C C . PRO B 1 161 ? 15.031 -0.193 -0.017 1.00 41.98 1143 PRO B C 1
ATOM 3321 O O . PRO B 1 161 ? 14.106 -0.171 0.798 1.00 41.91 1143 PRO B O 1
ATOM 3325 N N . ASN B 1 162 ? 15.776 -1.274 -0.222 1.00 39.31 1144 ASN B N 1
ATOM 3326 C CA . ASN B 1 162 ? 15.535 -2.495 0.538 1.00 38.61 1144 ASN B CA 1
ATOM 3327 C C . ASN B 1 162 ? 15.785 -2.312 2.030 1.00 37.18 1144 ASN B C 1
ATOM 3328 O O . ASN B 1 162 ? 14.900 -2.566 2.851 1.00 33.81 1144 ASN B O 1
ATOM 3333 N N . ARG B 1 163 ? 16.995 -1.878 2.369 1.00 35.73 1145 ARG B N 1
ATOM 3334 C CA . ARG B 1 163 ? 17.368 -1.678 3.760 1.00 37.94 1145 ARG B CA 1
ATOM 3335 C C . ARG B 1 163 ? 16.449 -0.668 4.428 1.00 38.02 1145 ARG B C 1
ATOM 3336 O O . ARG B 1 163 ? 15.914 -0.924 5.509 1.00 37.37 1145 ARG B O 1
ATOM 3344 N N . ALA B 1 164 ? 16.257 0.472 3.772 1.00 38.16 1146 ALA B N 1
ATOM 3345 C CA . ALA B 1 164 ? 15.398 1.517 4.309 1.00 38.48 1146 ALA B CA 1
ATOM 3346 C C . ALA B 1 164 ? 14.021 0.968 4.653 1.00 37.68 1146 ALA B C 1
ATOM 3347 O O . ALA B 1 164 ? 13.500 1.235 5.728 1.00 36.07 1146 ALA B O 1
ATOM 3349 N N . LYS B 1 165 ? 13.437 0.199 3.739 1.00 38.99 1147 LYS B N 1
ATOM 3350 C CA . LYS B 1 165 ? 12.115 -0.385 3.962 1.00 40.82 1147 LYS B CA 1
ATOM 3351 C C . LYS B 1 165 ? 12.090 -1.337 5.160 1.00 41.03 1147 LYS B C 1
ATOM 3352 O O . LYS B 1 165 ? 11.112 -1.372 5.909 1.00 40.41 1147 LYS B O 1
ATOM 3358 N N . ARG B 1 166 ? 13.160 -2.108 5.341 1.00 39.97 1148 ARG B N 1
ATOM 3359 C CA . ARG B 1 166 ? 13.221 -3.041 6.458 1.00 39.38 1148 ARG B CA 1
ATOM 3360 C C . ARG B 1 166 ? 13.278 -2.271 7.772 1.00 38.80 1148 ARG B C 1
ATOM 3361 O O . ARG B 1 166 ? 12.597 -2.625 8.736 1.00 39.51 1148 ARG B O 1
ATOM 3369 N N . VAL B 1 167 ? 14.085 -1.215 7.802 1.00 37.65 1149 VAL B N 1
ATOM 3370 C CA . VAL B 1 167 ? 14.216 -0.375 8.987 1.00 37.21 1149 VAL B CA 1
ATOM 3371 C C . VAL B 1 167 ? 12.888 0.346 9.245 1.00 38.22 1149 VAL B C 1
ATOM 3372 O O . VAL B 1 167 ? 12.430 0.435 10.390 1.00 38.81 1149 VAL B O 1
ATOM 3376 N N . ILE B 1 168 ? 12.275 0.850 8.176 1.00 38.88 1150 ILE B N 1
ATOM 3377 C CA . ILE B 1 168 ? 10.992 1.548 8.263 1.00 40.40 1150 ILE B CA 1
ATOM 3378 C C . ILE B 1 168 ? 9.977 0.614 8.909 1.00 40.24 1150 ILE B C 1
ATOM 3379 O O . ILE B 1 168 ? 9.275 0.984 9.847 1.00 41.10 1150 ILE B O 1
ATOM 3384 N N . THR B 1 169 ? 9.906 -0.598 8.379 1.00 40.46 1151 THR B N 1
ATOM 3385 C CA . THR B 1 169 ? 9.008 -1.622 8.881 1.00 41.99 1151 THR B CA 1
ATOM 3386 C C . THR B 1 169 ? 9.288 -1.923 10.355 1.00 41.78 1151 THR B C 1
ATOM 3387 O O . THR B 1 169 ? 8.380 -2.303 11.093 1.00 42.62 1151 THR B O 1
ATOM 3391 N N . THR B 1 170 ? 10.540 -1.750 10.778 1.00 39.68 1152 THR B N 1
ATOM 3392 C CA . THR B 1 170 ? 10.925 -2.013 12.165 1.00 39.45 1152 THR B CA 1
ATOM 3393 C C . THR B 1 170 ? 10.478 -0.879 13.082 1.00 40.00 1152 THR B C 1
ATOM 3394 O O . THR B 1 170 ? 10.073 -1.108 14.220 1.00 39.85 1152 THR B O 1
ATOM 3398 N N . PHE B 1 171 ? 10.568 0.347 12.585 1.00 39.84 1153 PHE B N 1
ATOM 3399 C CA . PHE B 1 171 ? 10.158 1.515 13.347 1.00 39.58 1153 PHE B CA 1
ATOM 3400 C C . PHE B 1 171 ? 8.636 1.582 13.425 1.00 42.12 1153 PHE B C 1
ATOM 3401 O O . PHE B 1 171 ? 8.068 2.062 14.407 1.00 42.26 1153 PHE B O 1
ATOM 3409 N N . ARG B 1 172 ? 7.980 1.101 12.376 1.00 42.99 1154 ARG B N 1
ATOM 3410 C CA . ARG B 1 172 ? 6.528 1.154 12.293 1.00 43.73 1154 ARG B CA 1
ATOM 3411 C C . ARG B 1 172 ? 5.823 0.110 13.148 1.00 43.72 1154 ARG B C 1
ATOM 3412 O O . ARG B 1 172 ? 4.935 0.439 13.934 1.00 43.59 1154 ARG B O 1
ATOM 3420 N N . THR B 1 173 ? 6.228 -1.145 12.996 1.00 43.64 1155 THR B N 1
ATOM 3421 C CA . THR B 1 173 ? 5.616 -2.244 13.735 1.00 43.39 1155 THR B CA 1
ATOM 3422 C C . THR B 1 173 ? 6.270 -2.580 15.071 1.00 42.56 1155 THR B C 1
ATOM 3423 O O . THR B 1 173 ? 5.603 -3.055 15.983 1.00 43.14 1155 THR B O 1
ATOM 3427 N N . GLY B 1 174 ? 7.573 -2.355 15.186 1.00 42.50 1156 GLY B N 1
ATOM 3428 C CA . GLY B 1 174 ? 8.250 -2.692 16.424 1.00 41.77 1156 GLY B CA 1
ATOM 3429 C C . GLY B 1 174 ? 8.556 -4.182 16.483 1.00 42.42 1156 GLY B C 1
ATOM 3430 O O . GLY B 1 174 ? 8.848 -4.712 17.552 1.00 43.81 1156 GLY B O 1
ATOM 3431 N N . THR B 1 175 ? 8.476 -4.863 15.340 1.00 42.10 1157 THR B N 1
ATOM 3432 C CA . THR B 1 175 ? 8.769 -6.296 15.255 1.00 43.52 1157 THR B CA 1
ATOM 3433 C C . THR B 1 175 ? 9.998 -6.513 14.372 1.00 44.04 1157 THR B C 1
ATOM 3434 O O . THR B 1 175 ? 10.561 -5.561 13.833 1.00 44.10 1157 THR B O 1
ATOM 3438 N N . TRP B 1 176 ? 10.405 -7.771 14.229 1.00 43.32 1158 TRP B N 1
ATOM 3439 C CA . TRP B 1 176 ? 11.548 -8.119 13.395 1.00 43.00 1158 TRP B CA 1
ATOM 3440 C C . TRP B 1 176 ? 11.029 -8.701 12.077 1.00 43.61 1158 TRP B C 1
ATOM 3441 O O . TRP B 1 176 ? 11.797 -9.227 11.268 1.00 43.36 1158 TRP B O 1
ATOM 3452 N N . ASP B 1 177 ? 9.719 -8.602 11.877 1.00 45.28 1159 ASP B N 1
ATOM 3453 C CA . ASP B 1 177 ? 9.054 -9.115 10.681 1.00 46.75 1159 ASP B CA 1
ATOM 3454 C C . ASP B 1 177 ? 9.783 -8.817 9.364 1.00 46.54 1159 ASP B C 1
ATOM 3455 O O . ASP B 1 177 ? 10.013 -9.720 8.556 1.00 46.99 1159 ASP B O 1
ATOM 3460 N N . ALA B 1 178 ? 10.150 -7.559 9.150 1.00 44.35 1160 ALA B N 1
ATOM 3461 C CA . ALA B 1 178 ? 10.839 -7.175 7.925 1.00 43.85 1160 ALA B CA 1
ATOM 3462 C C . ALA B 1 178 ? 12.013 -8.094 7.560 1.00 43.97 1160 ALA B C 1
ATOM 3463 O O . ALA B 1 178 ? 12.444 -8.120 6.403 1.00 42.74 1160 ALA B O 1
ATOM 3465 N N . TYR B 1 179 ? 12.514 -8.856 8.533 1.00 42.27 1161 TYR B N 1
ATOM 3466 C CA . TYR B 1 179 ? 13.662 -9.736 8.305 1.00 41.08 1161 TYR B CA 1
ATOM 3467 C C . TYR B 1 179 ? 13.354 -11.228 8.222 1.00 42.59 1161 TYR B C 1
ATOM 3468 O O . TYR B 1 179 ? 14.269 -12.044 8.099 1.00 43.23 1161 TYR B O 1
ATOM 3477 N N . VAL B 1 180 ? 12.075 -11.589 8.272 1.00 43.89 1162 VAL B N 1
ATOM 3478 C CA . VAL B 1 180 ? 11.674 -12.992 8.208 1.00 45.61 1162 VAL B CA 1
ATOM 3479 C C . VAL B 1 180 ? 12.107 -13.705 6.927 1.00 47.72 1162 VAL B C 1
ATOM 3480 O O . VAL B 1 180 ? 12.326 -14.921 6.940 1.00 49.34 1162 VAL B O 1
ATOM 3484 N N . ASP B 1 181 ? 12.228 -12.959 5.828 1.00 48.05 1163 ASP B N 1
ATOM 3485 C CA . ASP B 1 181 ? 12.631 -13.541 4.545 1.00 47.66 1163 ASP B CA 1
ATOM 3486 C C . ASP B 1 181 ? 14.084 -13.247 4.164 1.00 47.91 1163 ASP B C 1
ATOM 3487 O O . ASP B 1 181 ? 14.490 -13.497 3.030 1.00 48.94 1163 ASP B O 1
ATOM 3492 N N . GLN B 1 182 ? 14.866 -12.728 5.108 1.00 47.41 1237 GLN B N 1
ATOM 3493 C CA . GLN B 1 182 ? 16.265 -12.391 4.848 1.00 46.79 1237 GLN B CA 1
ATOM 3494 C C . GLN B 1 182 ? 17.237 -13.415 5.426 1.00 46.16 1237 GLN B C 1
ATOM 3495 O O . GLN B 1 182 ? 16.870 -14.216 6.286 1.00 46.85 1237 GLN B O 1
ATOM 3501 N N . GLY B 1 183 ? 18.478 -13.380 4.946 1.00 44.79 1238 GLY B N 1
ATOM 3502 C CA . GLY B 1 183 ? 19.505 -14.282 5.441 1.00 45.19 1238 GLY B CA 1
ATOM 3503 C C . GLY B 1 183 ? 19.540 -15.688 4.867 1.00 46.46 1238 GLY B C 1
ATOM 3504 O O . GLY B 1 183 ? 20.446 -16.462 5.179 1.00 46.18 1238 GLY B O 1
ATOM 3505 N N . PHE B 1 184 ? 18.560 -16.033 4.038 1.00 46.32 1239 PHE B N 1
ATOM 3506 C CA . PHE B 1 184 ? 18.527 -17.363 3.450 1.00 47.48 1239 PHE B CA 1
ATOM 3507 C C . PHE B 1 184 ? 19.697 -17.569 2.501 1.00 48.06 1239 PHE B C 1
ATOM 3508 O O . PHE B 1 184 ? 20.195 -16.620 1.901 1.00 49.82 1239 PHE B O 1
ATOM 3516 N N . LYS B 1 185 ? 20.129 -18.819 2.379 1.00 49.33 1240 LYS B N 1
ATOM 3517 C CA . LYS B 1 185 ? 21.223 -19.202 1.492 1.00 49.70 1240 LYS B CA 1
ATOM 3518 C C . LYS B 1 185 ? 21.135 -20.696 1.216 1.00 49.79 1240 LYS B C 1
ATOM 3519 O O . LYS B 1 185 ? 21.025 -21.503 2.142 1.00 48.27 1240 LYS B O 1
ATOM 3525 N N . LYS B 1 186 ? 21.180 -21.057 -0.063 1.00 49.77 1241 LYS B N 1
ATOM 3526 C CA . LYS B 1 186 ? 21.088 -22.450 -0.478 1.00 48.41 1241 LYS B CA 1
ATOM 3527 C C . LYS B 1 186 ? 22.274 -23.277 0.011 1.00 46.50 1241 LYS B C 1
ATOM 3528 O O . LYS B 1 186 ? 23.436 -22.897 -0.170 1.00 45.22 1241 LYS B O 1
ATOM 3534 N N . ARG B 1 187 ? 21.967 -24.415 0.628 1.00 44.61 1242 ARG B N 1
ATOM 3535 C CA . ARG B 1 187 ? 22.986 -25.320 1.155 1.00 43.72 1242 ARG B CA 1
ATOM 3536 C C . ARG B 1 187 ? 22.579 -26.777 0.925 1.00 41.90 1242 ARG B C 1
ATOM 3537 O O . ARG B 1 187 ? 21.407 -27.073 0.706 1.00 41.75 1242 ARG B O 1
ATOM 3545 N N . PHE B 1 188 ? 23.547 -27.686 0.977 1.00 41.98 1243 PHE B N 1
ATOM 3546 C CA . PHE B 1 188 ? 23.258 -29.100 0.763 1.00 41.66 1243 PHE B CA 1
ATOM 3547 C C . PHE B 1 188 ? 23.206 -29.886 2.080 1.00 40.97 1243 PHE B C 1
ATOM 3548 O O . PHE B 1 188 ? 24.198 -29.978 2.805 1.00 38.08 1243 PHE B O 1
ATOM 3556 N N . PHE B 1 189 ? 22.045 -30.475 2.359 1.00 42.32 1244 PHE B N 1
ATOM 3557 C CA . PHE B 1 189 ? 21.829 -31.232 3.589 1.00 41.64 1244 PHE B CA 1
ATOM 3558 C C . PHE B 1 189 ? 21.858 -32.745 3.449 1.00 42.74 1244 PHE B C 1
ATOM 3559 O O . PHE B 1 189 ? 21.458 -33.302 2.422 1.00 43.76 1244 PHE B O 1
ATOM 3567 N N . THR B 1 190 ? 22.317 -33.396 4.514 1.00 43.19 1245 THR B N 1
ATOM 3568 C CA . THR B 1 190 ? 22.433 -34.844 4.578 1.00 43.48 1245 THR B CA 1
ATOM 3569 C C . THR B 1 190 ? 21.914 -35.409 5.908 1.00 43.42 1245 THR B C 1
ATOM 3570 O O . THR B 1 190 ? 22.572 -35.285 6.947 1.00 42.31 1245 THR B O 1
ATOM 3574 N N . LEU B 1 191 ? 20.738 -36.029 5.876 1.00 42.60 1246 LEU B N 1
ATOM 3575 C CA . LEU B 1 191 ? 20.169 -36.626 7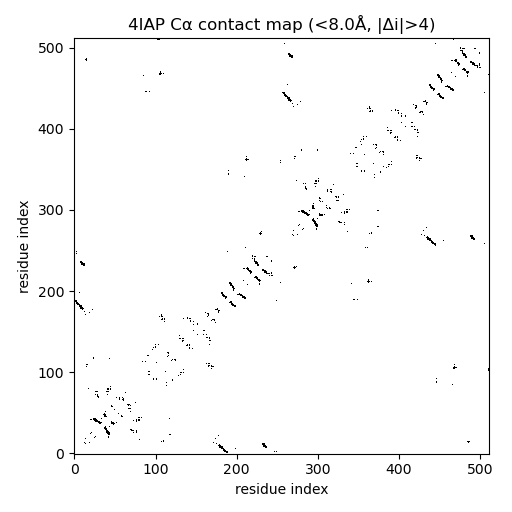.082 1.00 40.36 1246 LEU B CA 1
ATOM 3576 C C . LEU B 1 191 ? 20.501 -38.110 7.128 1.00 40.88 1246 LEU B C 1
ATOM 3577 O O . LEU B 1 191 ? 20.073 -38.877 6.266 1.00 42.16 1246 LEU B O 1
ATOM 3582 N N . ASP B 1 192 ? 21.275 -38.503 8.134 1.00 39.77 1247 ASP B N 1
ATOM 3583 C CA . ASP B 1 192 ? 21.673 -39.893 8.323 1.00 40.85 1247 ASP B CA 1
ATOM 3584 C C . ASP B 1 192 ? 20.637 -40.583 9.218 1.00 41.52 1247 ASP B C 1
ATOM 3585 O O . ASP B 1 192 ? 20.644 -40.405 10.431 1.00 43.06 1247 ASP B O 1
ATOM 3590 N N . PHE B 1 193 ? 19.745 -41.362 8.607 1.00 40.72 1248 PHE B N 1
ATOM 3591 C CA . PHE B 1 193 ? 18.690 -42.072 9.329 1.00 41.58 1248 PHE B CA 1
ATOM 3592 C C . PHE B 1 193 ? 19.195 -43.048 10.383 1.00 41.81 1248 PHE B C 1
ATOM 3593 O O . PHE B 1 193 ? 18.461 -43.410 11.300 1.00 43.13 1248 PHE B O 1
ATOM 3601 N N . ARG B 1 194 ? 20.436 -43.490 10.249 1.00 41.38 1249 ARG B N 1
ATOM 3602 C CA . ARG B 1 194 ? 20.992 -44.431 11.205 1.00 42.15 1249 ARG B CA 1
ATOM 3603 C C . ARG B 1 194 ? 21.244 -43.784 12.573 1.00 42.13 1249 ARG B C 1
ATOM 3604 O O . ARG B 1 194 ? 20.709 -44.241 13.588 1.00 41.95 1249 ARG B O 1
ATOM 3612 N N . TYR B 1 195 ? 22.046 -42.722 12.607 1.00 40.78 1250 TYR B N 1
ATOM 3613 C CA . TYR B 1 195 ? 22.355 -42.063 13.872 1.00 41.05 1250 TYR B CA 1
ATOM 3614 C C . TYR B 1 195 ? 21.638 -40.730 14.095 1.00 41.00 1250 TYR B C 1
ATOM 3615 O O . TYR B 1 195 ? 21.980 -39.969 15.001 1.00 41.87 1250 TYR B O 1
ATOM 3624 N N . GLY B 1 196 ? 20.639 -40.466 13.257 1.00 40.05 1251 GLY B N 1
ATOM 3625 C CA . GLY B 1 196 ? 19.830 -39.265 13.375 1.00 40.64 1251 GLY B CA 1
ATOM 3626 C C . GLY B 1 196 ? 20.514 -37.915 13.310 1.00 40.91 1251 GLY B C 1
ATOM 3627 O O . GLY B 1 196 ? 20.017 -36.942 13.868 1.00 41.97 1251 GLY B O 1
ATOM 3628 N N . THR B 1 197 ? 21.638 -37.841 12.615 1.00 40.51 1252 THR B N 1
ATOM 3629 C CA . THR B 1 197 ? 22.362 -36.586 12.500 1.00 41.00 1252 THR B CA 1
ATOM 3630 C C . THR B 1 197 ? 22.093 -35.858 11.183 1.00 39.87 1252 THR B C 1
ATOM 3631 O O . THR B 1 197 ? 22.079 -36.466 10.111 1.00 41.34 1252 THR B O 1
ATOM 3635 N N . LEU B 1 198 ? 21.869 -34.552 11.273 1.00 37.46 1253 LEU B N 1
ATOM 3636 C CA . LEU B 1 198 ? 21.612 -33.728 10.099 1.00 36.02 1253 LEU B CA 1
ATOM 3637 C C . LEU B 1 198 ? 22.819 -32.825 9.856 1.00 37.27 1253 LEU B C 1
ATOM 3638 O O . LEU B 1 198 ? 23.132 -31.953 10.677 1.00 38.00 1253 LEU B O 1
ATOM 3643 N N . SER B 1 199 ? 23.490 -33.038 8.728 1.00 35.61 1254 SER B N 1
ATOM 3644 C CA . SER B 1 199 ? 24.667 -32.256 8.369 1.00 36.61 1254 SER B CA 1
ATOM 3645 C C . SER B 1 199 ? 24.391 -31.387 7.143 1.00 35.45 1254 SER B C 1
ATOM 3646 O O . SER B 1 199 ? 23.400 -31.592 6.449 1.00 34.83 1254 SER B O 1
ATOM 3649 N N . TYR B 1 200 ? 25.259 -30.410 6.883 1.00 35.29 1255 TYR B N 1
ATOM 3650 C CA . TYR B 1 200 ? 25.085 -29.555 5.706 1.00 36.45 1255 TYR B CA 1
ATOM 3651 C C . TYR B 1 200 ? 26.423 -29.111 5.127 1.00 36.94 1255 TYR B C 1
ATOM 3652 O O . TYR B 1 200 ? 27.419 -28.985 5.842 1.00 38.44 1255 TYR B O 1
ATOM 3661 N N . TYR B 1 201 ? 26.436 -28.889 3.821 1.00 36.96 1256 TYR B N 1
ATOM 3662 C CA . TYR B 1 201 ? 27.645 -28.497 3.117 1.00 38.00 1256 TYR B CA 1
ATOM 3663 C C . TYR B 1 201 ? 27.372 -27.298 2.219 1.00 39.69 1256 TYR B C 1
ATOM 3664 O O . TYR B 1 201 ? 26.213 -26.964 1.936 1.00 41.01 1256 TYR B O 1
ATOM 3673 N N . LEU B 1 202 ? 28.446 -26.653 1.775 1.00 40.69 1257 LEU B N 1
ATOM 3674 C CA . LEU B 1 202 ? 28.326 -25.497 0.893 1.00 43.15 1257 LEU B CA 1
ATOM 3675 C C . LEU B 1 202 ? 27.436 -25.857 -0.299 1.00 44.25 1257 LEU B C 1
ATOM 3676 O O . LEU B 1 202 ? 26.582 -25.068 -0.714 1.00 44.43 1257 LEU B O 1
ATOM 3681 N N . ASN B 1 203 ? 27.642 -27.054 -0.847 1.00 43.85 1258 ASN B N 1
ATOM 3682 C CA . ASN B 1 203 ? 26.862 -27.507 -1.992 1.00 45.34 1258 ASN B CA 1
ATOM 3683 C C . ASN B 1 203 ? 26.889 -29.018 -2.207 1.00 45.75 1258 ASN B C 1
ATOM 3684 O O . ASN B 1 203 ? 27.301 -29.787 -1.337 1.00 46.27 1258 ASN B O 1
ATOM 3689 N N . ASP B 1 204 ? 26.448 -29.414 -3.394 1.00 46.14 1259 ASP B N 1
ATOM 3690 C CA . ASP B 1 204 ? 26.365 -30.806 -3.831 1.00 46.67 1259 ASP B CA 1
ATOM 3691 C C . ASP B 1 204 ? 27.689 -31.576 -3.746 1.00 44.86 1259 ASP B C 1
ATOM 3692 O O . ASP B 1 204 ? 27.702 -32.786 -3.506 1.00 43.17 1259 ASP B O 1
ATOM 3697 N N . HIS B 1 205 ? 28.797 -30.869 -3.931 1.00 43.83 1260 HIS B N 1
ATOM 3698 C CA . HIS B 1 205 ? 30.113 -31.498 -3.973 1.00 44.05 1260 HIS B CA 1
ATOM 3699 C C . HIS B 1 205 ? 31.103 -31.293 -2.827 1.00 43.96 1260 HIS B C 1
ATOM 3700 O O . HIS B 1 205 ? 31.780 -32.249 -2.416 1.00 41.16 1260 HIS B O 1
ATOM 3707 N N . ASN B 1 206 ? 31.209 -30.059 -2.334 1.00 44.06 1261 ASN B N 1
ATOM 3708 C CA . ASN B 1 206 ? 32.151 -29.731 -1.257 1.00 45.14 1261 ASN B CA 1
ATOM 3709 C C . ASN B 1 206 ? 32.133 -30.759 -0.126 1.00 43.44 1261 ASN B C 1
ATOM 3710 O O . ASN B 1 206 ? 31.071 -31.184 0.322 1.00 43.26 1261 ASN B O 1
ATOM 3715 N N . GLN B 1 207 ? 33.318 -31.149 0.333 1.00 43.07 1262 GLN B N 1
ATOM 3716 C CA . GLN B 1 207 ? 33.448 -32.148 1.391 1.00 44.30 1262 GLN B CA 1
ATOM 3717 C C . GLN B 1 207 ? 33.460 -31.629 2.832 1.00 43.83 1262 GLN B C 1
ATOM 3718 O O . GLN B 1 207 ? 33.293 -32.408 3.769 1.00 45.11 1262 GLN B O 1
ATOM 3724 N N . THR B 1 208 ? 33.659 -30.331 3.016 1.00 43.06 1263 THR B N 1
ATOM 3725 C CA . THR B 1 208 ? 33.735 -29.775 4.364 1.00 42.50 1263 THR B CA 1
ATOM 3726 C C . THR B 1 208 ? 32.394 -29.654 5.098 1.00 42.58 1263 THR B C 1
ATOM 3727 O O . THR B 1 208 ? 31.558 -28.815 4.748 1.00 41.73 1263 THR B O 1
ATOM 3731 N N . CYS B 1 209 ? 32.188 -30.499 6.109 1.00 40.96 1264 CYS B N 1
ATOM 3732 C CA . CYS B 1 209 ? 30.957 -30.427 6.890 1.00 42.72 1264 CYS B CA 1
ATOM 3733 C C . CYS B 1 209 ? 30.973 -29.045 7.518 1.00 42.41 1264 CYS B C 1
ATOM 3734 O O . CYS B 1 209 ? 31.903 -28.690 8.241 1.00 39.65 1264 CYS B O 1
ATOM 3737 N N . ARG B 1 210 ? 29.942 -28.269 7.220 1.00 44.07 1265 ARG B N 1
ATOM 3738 C CA . ARG B 1 210 ? 29.844 -26.905 7.703 1.00 46.57 1265 ARG B CA 1
ATOM 3739 C C . ARG B 1 210 ? 29.093 -26.807 9.027 1.00 45.91 1265 ARG B C 1
ATOM 3740 O O . ARG B 1 210 ? 29.112 -25.775 9.687 1.00 45.54 1265 ARG B O 1
ATOM 3748 N N . GLY B 1 211 ? 28.443 -27.895 9.413 1.00 45.43 1266 GLY B N 1
ATOM 3749 C CA . GLY B 1 211 ? 27.704 -27.902 10.657 1.00 45.56 1266 GLY B CA 1
ATOM 3750 C C . GLY B 1 211 ? 26.769 -29.086 10.712 1.00 45.00 1266 GLY B C 1
ATOM 3751 O O . GLY B 1 211 ? 26.329 -29.583 9.676 1.00 44.33 1266 GLY B O 1
ATOM 3752 N N . GLU B 1 212 ? 26.477 -29.551 11.920 1.00 43.89 1267 GLU B N 1
ATOM 3753 C CA . GLU B 1 212 ? 25.581 -30.682 12.081 1.00 42.57 1267 GLU B CA 1
ATOM 3754 C C . GLU B 1 212 ? 24.820 -30.582 13.400 1.00 41.19 1267 GLU B C 1
ATOM 3755 O O . GLU B 1 212 ? 25.280 -29.943 14.351 1.00 41.15 1267 GLU B O 1
ATOM 3761 N N . ILE B 1 213 ? 23.650 -31.214 13.439 1.00 39.33 1268 ILE B N 1
ATOM 3762 C CA . ILE B 1 213 ? 22.792 -31.233 14.619 1.00 37.55 1268 ILE B CA 1
ATOM 3763 C C . ILE B 1 213 ? 22.226 -32.631 14.856 1.00 37.91 1268 ILE B C 1
ATOM 3764 O O . ILE B 1 213 ? 21.790 -33.295 13.915 1.00 37.84 1268 ILE B O 1
ATOM 3769 N N . VAL B 1 214 ? 22.223 -33.074 16.109 1.00 36.26 1269 VAL B N 1
ATOM 3770 C CA . VAL B 1 214 ? 21.679 -34.387 16.434 1.00 34.56 1269 VAL B CA 1
ATOM 3771 C C . VAL B 1 214 ? 20.188 -34.173 16.619 1.00 34.43 1269 VAL B C 1
ATOM 3772 O O . VAL B 1 214 ? 19.742 -33.755 17.687 1.00 33.14 1269 VAL B O 1
ATOM 3776 N N . ILE B 1 215 ? 19.432 -34.452 15.560 1.00 33.00 1270 ILE B N 1
ATOM 3777 C CA . ILE B 1 215 ? 17.986 -34.262 15.544 1.00 34.39 1270 ILE B CA 1
ATOM 3778 C C . ILE B 1 215 ? 17.247 -34.861 16.736 1.00 34.32 1270 ILE B C 1
ATOM 3779 O O . ILE B 1 215 ? 16.358 -34.221 17.302 1.00 34.33 1270 ILE B O 1
ATOM 3784 N N . SER B 1 216 ? 17.612 -36.081 17.115 1.00 33.85 1271 SER B N 1
ATOM 3785 C CA . SER B 1 216 ? 16.958 -36.750 18.233 1.00 33.47 1271 SER B CA 1
ATOM 3786 C C . SER B 1 216 ? 17.049 -35.965 19.545 1.00 33.30 1271 SER B C 1
ATOM 3787 O O . SER B 1 216 ? 16.231 -36.167 20.436 1.00 31.97 1271 SER B O 1
ATOM 3790 N N . LEU B 1 217 ? 18.041 -35.080 19.664 1.00 33.25 1272 LEU B N 1
ATOM 3791 C CA . LEU B 1 217 ? 18.215 -34.267 20.873 1.00 32.85 1272 LEU B CA 1
ATOM 3792 C C . LEU B 1 217 ? 17.765 -32.829 20.667 1.00 35.29 1272 LEU B C 1
ATOM 3793 O O . LEU B 1 217 ? 18.054 -31.945 21.486 1.00 35.63 1272 LEU B O 1
ATOM 3798 N N . SER B 1 218 ? 17.051 -32.584 19.578 1.00 35.83 1273 SER B N 1
ATOM 3799 C CA . SER B 1 218 ? 16.597 -31.235 19.301 1.00 38.82 1273 SER B CA 1
ATOM 3800 C C . SER B 1 218 ? 15.086 -31.156 19.217 1.00 39.43 1273 SER B C 1
ATOM 3801 O O . SER B 1 218 ? 14.388 -32.164 19.259 1.00 39.40 1273 SER B O 1
ATOM 3804 N N . SER B 1 219 ? 14.590 -29.935 19.103 1.00 41.73 1274 SER B N 1
ATOM 3805 C CA . SER B 1 219 ? 13.164 -29.688 18.979 1.00 44.83 1274 SER B CA 1
ATOM 3806 C C . SER B 1 219 ? 12.914 -29.365 17.508 1.00 46.15 1274 SER B C 1
ATOM 3807 O O . SER B 1 219 ? 13.680 -28.617 16.896 1.00 46.59 1274 SER B O 1
ATOM 3810 N N . VAL B 1 220 ? 11.863 -29.934 16.931 1.00 47.85 1275 VAL B N 1
ATOM 3811 C CA . VAL B 1 220 ? 11.549 -29.666 15.532 1.00 50.30 1275 VAL B CA 1
ATOM 3812 C C . VAL B 1 220 ? 10.183 -29.004 15.390 1.00 52.39 1275 VAL B C 1
ATOM 3813 O O . VAL B 1 220 ? 9.150 -29.577 15.753 1.00 51.44 1275 VAL B O 1
ATOM 3817 N N . SER B 1 221 ? 10.200 -27.785 14.865 1.00 54.48 1276 SER B N 1
ATOM 3818 C CA . SER B 1 221 ? 8.996 -26.998 14.653 1.00 57.69 1276 SER B CA 1
ATOM 3819 C C . SER B 1 221 ? 8.775 -26.859 13.149 1.00 59.11 1276 SER B C 1
ATOM 3820 O O . SER B 1 221 ? 9.679 -26.456 12.418 1.00 58.85 1276 SER B O 1
ATOM 3823 N N . ALA B 1 222 ? 7.574 -27.192 12.687 1.00 61.97 1277 ALA B N 1
ATOM 3824 C CA . ALA B 1 222 ? 7.269 -27.114 11.260 1.00 64.01 1277 ALA B CA 1
ATOM 3825 C C . ALA B 1 222 ? 6.217 -26.066 10.906 1.00 64.97 1277 ALA B C 1
ATOM 3826 O O . ALA B 1 222 ? 5.568 -25.494 11.782 1.00 65.77 1277 ALA B O 1
ATOM 3828 N N . ASN B 1 223 ? 6.062 -25.826 9.606 1.00 66.43 1278 ASN B N 1
ATOM 3829 C CA . ASN B 1 223 ? 5.099 -24.857 9.086 1.00 67.98 1278 ASN B CA 1
ATOM 3830 C C . ASN B 1 223 ? 5.025 -25.027 7.564 1.00 68.69 1278 ASN B C 1
ATOM 3831 O O . ASN B 1 223 ? 5.908 -24.562 6.841 1.00 68.24 1278 ASN B O 1
ATOM 3836 N N . LYS B 1 224 ? 3.984 -25.703 7.080 1.00 70.06 1279 LYS B N 1
ATOM 3837 C CA . LYS B 1 224 ? 3.828 -25.924 5.640 1.00 71.31 1279 LYS B CA 1
ATOM 3838 C C . LYS B 1 224 ? 3.338 -24.666 4.936 1.00 70.78 1279 LYS B C 1
ATOM 3839 O O . LYS B 1 224 ? 3.629 -24.447 3.759 1.00 70.95 1279 LYS B O 1
ATOM 3845 N N . LYS B 1 225 ? 2.585 -23.849 5.664 1.00 70.56 1280 LYS B N 1
ATOM 3846 C CA . LYS B 1 225 ? 2.055 -22.605 5.125 1.00 70.65 1280 LYS B CA 1
ATOM 3847 C C . LYS B 1 225 ? 3.204 -21.808 4.496 1.00 70.65 1280 LYS B C 1
ATOM 3848 O O . LYS B 1 225 ? 3.074 -21.298 3.381 1.00 71.48 1280 LYS B O 1
ATOM 3854 N N . ASP B 1 226 ? 4.330 -21.719 5.202 1.00 69.23 1281 ASP B N 1
ATOM 3855 C CA . ASP B 1 226 ? 5.496 -20.989 4.700 1.00 68.06 1281 ASP B CA 1
ATOM 3856 C C . ASP B 1 226 ? 6.589 -21.939 4.222 1.00 66.66 1281 ASP B C 1
ATOM 3857 O O . ASP B 1 226 ? 7.645 -21.498 3.771 1.00 66.78 1281 ASP B O 1
ATOM 3862 N N . LYS B 1 227 ? 6.334 -23.241 4.326 1.00 65.20 1282 LYS B N 1
ATOM 3863 C CA . LYS B 1 227 ? 7.303 -24.259 3.919 1.00 63.07 1282 LYS B CA 1
ATOM 3864 C C . LYS B 1 227 ? 8.571 -24.148 4.769 1.00 60.46 1282 LYS B C 1
ATOM 3865 O O . LYS B 1 227 ? 9.669 -24.448 4.301 1.00 60.12 1282 LYS B O 1
ATOM 3871 N N . ILE B 1 228 ? 8.403 -23.719 6.020 1.00 57.04 1283 ILE B N 1
ATOM 3872 C CA . ILE B 1 228 ? 9.515 -23.549 6.957 1.00 53.37 1283 ILE B CA 1
ATOM 3873 C C . ILE B 1 228 ? 9.720 -24.744 7.892 1.00 50.67 1283 ILE B C 1
ATOM 3874 O O . ILE B 1 228 ? 8.770 -25.425 8.275 1.00 50.03 1283 ILE B O 1
ATOM 3879 N N . ILE B 1 229 ? 10.976 -24.988 8.250 1.00 48.21 1284 ILE B N 1
ATOM 3880 C CA . ILE B 1 229 ? 11.335 -26.073 9.155 1.00 45.18 1284 ILE B CA 1
ATOM 3881 C C . ILE B 1 229 ? 12.355 -25.540 10.155 1.00 44.08 1284 ILE B C 1
ATOM 3882 O O . ILE B 1 229 ? 13.490 -25.227 9.787 1.00 44.28 1284 ILE B O 1
ATOM 3887 N N . ILE B 1 230 ? 11.945 -25.436 11.417 1.00 42.31 1285 ILE B N 1
ATOM 3888 C CA . ILE B 1 230 ? 12.807 -24.911 12.472 1.00 40.52 1285 ILE B CA 1
ATOM 3889 C C . ILE B 1 230 ? 13.395 -25.990 13.376 1.00 39.60 1285 ILE B C 1
ATOM 3890 O O . ILE B 1 230 ? 12.670 -26.712 14.063 1.00 38.94 1285 ILE B O 1
ATOM 3895 N N . ILE B 1 231 ? 14.717 -26.097 13.364 1.00 37.06 1286 ILE B N 1
ATOM 3896 C CA . ILE B 1 231 ? 15.400 -27.078 14.188 1.00 36.08 1286 ILE B CA 1
ATOM 3897 C C . ILE B 1 231 ? 16.193 -26.352 15.261 1.00 38.03 1286 ILE B C 1
ATOM 3898 O O . ILE B 1 231 ? 17.018 -25.483 14.965 1.00 37.93 1286 ILE B O 1
ATOM 3903 N N . ASP B 1 232 ? 15.918 -26.702 16.513 1.00 39.16 1287 ASP B N 1
ATOM 3904 C CA . ASP B 1 232 ? 16.579 -26.087 17.656 1.00 40.17 1287 ASP B CA 1
ATOM 3905 C C . ASP B 1 232 ? 17.334 -27.156 18.434 1.00 39.84 1287 ASP B C 1
ATOM 3906 O O . ASP B 1 232 ? 16.732 -27.941 19.160 1.00 40.09 1287 ASP B O 1
ATOM 3911 N N . SER B 1 233 ? 18.650 -27.190 18.276 1.00 40.32 1288 SER B N 1
ATOM 3912 C CA . SER B 1 233 ? 19.476 -28.166 18.981 1.00 41.17 1288 SER B CA 1
ATOM 3913 C C . SER B 1 233 ? 19.640 -27.747 20.439 1.00 43.45 1288 SER B C 1
ATOM 3914 O O . SER B 1 233 ? 20.368 -28.383 21.197 1.00 42.56 1288 SER B O 1
ATOM 3917 N N . GLY B 1 234 ? 18.957 -26.671 20.820 1.00 44.29 1289 GLY B N 1
ATOM 3918 C CA . GLY B 1 234 ? 19.056 -26.172 22.177 1.00 46.84 1289 GLY B CA 1
ATOM 3919 C C . GLY B 1 234 ? 20.149 -25.123 22.250 1.00 48.46 1289 GLY B C 1
ATOM 3920 O O . GLY B 1 234 ? 19.971 -24.057 22.840 1.00 50.66 1289 GLY B O 1
ATOM 3921 N N . MET B 1 235 ? 21.286 -25.421 21.636 1.00 49.45 1290 MET B N 1
ATOM 3922 C CA . MET B 1 235 ? 22.405 -24.494 21.635 1.00 50.24 1290 MET B CA 1
ATOM 3923 C C . MET B 1 235 ? 22.644 -23.891 20.254 1.00 49.58 1290 MET B C 1
ATOM 3924 O O . MET B 1 235 ? 23.631 -23.195 20.035 1.00 48.83 1290 MET B O 1
ATOM 3929 N N . GLU B 1 236 ? 21.719 -24.144 19.332 1.00 49.13 1291 GLU B N 1
ATOM 3930 C CA . GLU B 1 236 ? 21.832 -23.631 17.970 1.00 48.27 1291 GLU B CA 1
ATOM 3931 C C . GLU B 1 236 ? 20.482 -23.765 17.253 1.00 46.05 1291 GLU B C 1
ATOM 3932 O O . GLU B 1 236 ? 19.805 -24.786 17.379 1.00 44.25 1291 GLU B O 1
ATOM 3938 N N . VAL B 1 237 ? 20.091 -22.735 16.509 1.00 43.62 1292 VAL B N 1
ATOM 3939 C CA . VAL B 1 237 ? 18.818 -22.755 15.792 1.00 41.61 1292 VAL B CA 1
ATOM 3940 C C . VAL B 1 237 ? 18.994 -22.616 14.289 1.00 41.54 1292 VAL B C 1
ATOM 3941 O O . VAL B 1 237 ? 19.649 -21.690 13.814 1.00 41.82 1292 VAL B O 1
ATOM 3945 N N . TRP B 1 238 ? 18.398 -23.540 13.545 1.00 40.83 1293 TRP B N 1
ATOM 3946 C CA . TRP B 1 238 ? 18.473 -23.521 12.093 1.00 39.78 1293 TRP B CA 1
ATOM 3947 C C . TRP B 1 238 ? 17.093 -23.259 11.518 1.00 41.29 1293 TRP B C 1
ATO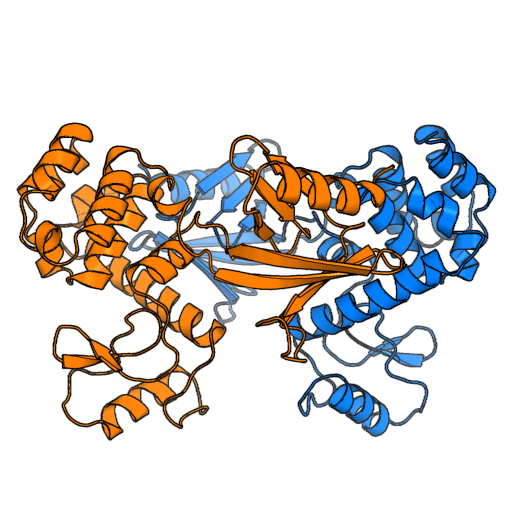M 3948 O O . TRP B 1 238 ? 16.129 -23.934 11.881 1.00 40.07 1293 TRP B O 1
ATOM 3959 N N . VAL B 1 239 ? 16.993 -22.272 10.633 1.00 41.37 1294 VAL B N 1
ATOM 3960 C CA . VAL B 1 239 ? 15.725 -21.986 9.989 1.00 42.61 1294 VAL B CA 1
ATOM 3961 C C . VAL B 1 239 ? 15.910 -22.459 8.556 1.00 44.68 1294 VAL B C 1
ATOM 3962 O O . VAL B 1 239 ? 16.756 -21.941 7.828 1.00 44.45 1294 VAL B O 1
ATOM 3966 N N . LEU B 1 240 ? 15.125 -23.459 8.169 1.00 46.36 1295 LEU B N 1
ATOM 3967 C CA . LEU B 1 240 ? 15.211 -24.041 6.839 1.00 47.58 1295 LEU B CA 1
ATOM 3968 C C . LEU B 1 240 ? 13.940 -23.859 6.016 1.00 50.59 1295 LEU B C 1
ATOM 3969 O O . LEU B 1 240 ? 12.825 -23.999 6.530 1.00 50.21 1295 LEU B O 1
ATOM 3974 N N . LYS B 1 241 ? 14.111 -23.547 4.734 1.00 53.01 1296 LYS B N 1
ATOM 3975 C CA . LYS B 1 241 ? 12.962 -23.370 3.857 1.00 56.81 1296 LYS B CA 1
ATOM 3976 C C . LYS B 1 241 ? 13.073 -24.276 2.635 1.00 58.20 1296 LYS B C 1
ATOM 3977 O O . LYS B 1 241 ? 14.141 -24.399 2.027 1.00 56.59 1296 LYS B O 1
ATOM 3983 N N . ALA B 1 242 ? 11.958 -24.918 2.297 1.00 60.93 1297 ALA B N 1
ATOM 3984 C CA . ALA B 1 242 ? 11.896 -25.829 1.160 1.00 64.20 1297 ALA B CA 1
ATOM 3985 C C . ALA B 1 242 ? 11.233 -25.159 -0.039 1.00 65.87 1297 ALA B C 1
ATOM 3986 O O . ALA B 1 242 ? 10.490 -24.182 0.113 1.00 66.30 1297 ALA B O 1
ATOM 3988 N N . THR B 1 243 ? 11.507 -25.690 -1.229 1.00 67.74 1298 THR B N 1
ATOM 3989 C CA . THR B 1 243 ? 10.938 -25.153 -2.465 1.00 68.88 1298 THR B CA 1
ATOM 3990 C C . THR B 1 243 ? 9.415 -25.246 -2.470 1.00 70.17 1298 THR B C 1
ATOM 3991 O O . THR B 1 243 ? 8.724 -24.235 -2.331 1.00 70.79 1298 THR B O 1
ATOM 3995 N N . THR B 1 244 ? 8.895 -26.461 -2.622 1.00 71.35 1299 THR B N 1
ATOM 3996 C CA . THR B 1 244 ? 7.452 -26.666 -2.664 1.00 72.84 1299 THR B CA 1
ATOM 3997 C C . THR B 1 244 ? 6.901 -27.349 -1.419 1.00 73.40 1299 THR B C 1
ATOM 3998 O O . THR B 1 244 ? 7.646 -27.921 -0.619 1.00 74.07 1299 THR B O 1
ATOM 4002 N N . LYS B 1 245 ? 5.583 -27.285 -1.272 1.00 72.75 1300 LYS B N 1
ATOM 4003 C CA . LYS B 1 245 ? 4.896 -27.879 -0.139 1.00 72.18 1300 LYS B CA 1
ATOM 4004 C C . LYS B 1 245 ? 5.122 -29.388 -0.008 1.00 72.22 1300 LYS B C 1
ATOM 4005 O O . LYS B 1 245 ? 4.812 -29.973 1.030 1.00 72.23 1300 LYS B O 1
ATOM 4011 N N . GLU B 1 246 ? 5.663 -30.019 -1.050 1.00 72.13 1301 GLU B N 1
ATOM 4012 C CA . GLU B 1 246 ? 5.943 -31.457 -1.003 1.00 71.82 1301 GLU B CA 1
ATOM 4013 C C . GLU B 1 246 ? 7.349 -31.692 -0.462 1.00 70.74 1301 GLU B C 1
ATOM 4014 O O . GLU B 1 246 ? 7.552 -32.510 0.438 1.00 71.18 1301 GLU B O 1
ATOM 4020 N N . ASN B 1 247 ? 8.316 -30.974 -1.029 1.00 69.01 1302 ASN B N 1
ATOM 4021 C CA . ASN B 1 247 ? 9.710 -31.065 -0.606 1.00 66.32 1302 ASN B CA 1
ATOM 4022 C C . ASN B 1 247 ? 9.742 -30.799 0.902 1.00 64.74 1302 ASN B C 1
ATOM 4023 O O . ASN B 1 247 ? 10.598 -31.312 1.623 1.00 64.24 1302 ASN B O 1
ATOM 4028 N N . TRP B 1 248 ? 8.791 -29.989 1.361 1.00 61.62 1303 TRP B N 1
ATOM 4029 C CA . TRP B 1 248 ? 8.658 -29.646 2.770 1.00 58.90 1303 TRP B CA 1
ATOM 4030 C C . TRP B 1 248 ? 8.186 -30.882 3.520 1.00 57.51 1303 TRP B C 1
ATOM 4031 O O . TRP B 1 248 ? 8.861 -31.381 4.423 1.00 56.93 1303 TRP B O 1
ATOM 4042 N N . GLN B 1 249 ? 7.015 -31.369 3.127 1.00 55.00 1304 GLN B N 1
ATOM 4043 C CA . GLN B 1 249 ? 6.411 -32.543 3.740 1.00 52.89 1304 GLN B CA 1
ATOM 4044 C C . GLN B 1 249 ? 7.390 -33.709 3.781 1.00 51.49 1304 GLN B C 1
ATOM 4045 O O . GLN B 1 249 ? 7.396 -34.491 4.731 1.00 51.02 1304 GLN B O 1
ATOM 4051 N N . SER B 1 250 ? 8.225 -33.820 2.753 1.00 50.24 1305 SER B N 1
ATOM 4052 C CA . SER B 1 250 ? 9.199 -34.906 2.683 1.00 48.60 1305 SER B CA 1
ATOM 4053 C C . SER B 1 250 ? 10.238 -34.860 3.807 1.00 49.23 1305 SER B C 1
ATOM 4054 O O . SER B 1 250 ? 10.471 -35.856 4.496 1.00 48.32 1305 SER B O 1
ATOM 4057 N N . TRP B 1 251 ? 10.878 -33.707 3.973 1.00 48.25 1306 TRP B N 1
ATOM 4058 C CA . TRP B 1 251 ? 11.884 -33.554 5.013 1.00 48.63 1306 TRP B CA 1
ATOM 4059 C C . TRP B 1 251 ? 11.251 -33.677 6.387 1.00 49.21 1306 TRP B C 1
ATOM 4060 O O . TRP B 1 251 ? 11.778 -34.362 7.262 1.00 48.73 1306 TRP B O 1
ATOM 4071 N N . VAL B 1 252 ? 10.119 -33.007 6.567 1.00 50.59 1307 VAL B N 1
ATOM 4072 C CA . VAL B 1 252 ? 9.408 -33.036 7.834 1.00 51.96 1307 VAL B CA 1
ATOM 4073 C C . VAL B 1 252 ? 9.195 -34.475 8.303 1.00 54.09 1307 VAL B C 1
ATOM 4074 O O . VAL B 1 252 ? 9.483 -34.803 9.456 1.00 55.99 1307 VAL B O 1
ATOM 4078 N N . ASP B 1 253 ? 8.703 -35.331 7.409 1.00 54.78 1308 ASP B N 1
ATOM 4079 C CA . ASP B 1 253 ? 8.452 -36.735 7.745 1.00 55.07 1308 ASP B CA 1
ATOM 4080 C C . ASP B 1 253 ? 9.717 -37.482 8.144 1.00 54.24 1308 ASP B C 1
ATOM 4081 O O . ASP B 1 253 ? 9.687 -38.338 9.032 1.00 55.18 1308 ASP B O 1
ATOM 4086 N N . ALA B 1 254 ? 10.820 -37.177 7.471 1.00 52.06 1309 ALA B N 1
ATOM 4087 C CA . ALA B 1 254 ? 12.088 -37.835 7.766 1.00 51.41 1309 ALA B CA 1
ATOM 4088 C C . ALA B 1 254 ? 12.589 -37.466 9.164 1.00 50.79 1309 ALA B C 1
ATOM 4089 O O . ALA B 1 254 ? 13.016 -38.335 9.928 1.00 50.76 1309 ALA B O 1
ATOM 4091 N N . LEU B 1 255 ? 12.539 -36.179 9.494 1.00 49.36 1310 LEU B N 1
ATOM 4092 C CA . LEU B 1 255 ? 12.990 -35.718 10.802 1.00 50.07 1310 LEU B CA 1
ATOM 4093 C C . LEU B 1 255 ? 12.058 -36.248 11.882 1.00 51.15 1310 LEU B C 1
ATOM 4094 O O . LEU B 1 255 ? 12.474 -36.469 13.023 1.00 50.52 1310 LEU B O 1
ATOM 4099 N N . GLN B 1 256 ? 10.796 -36.452 11.506 1.00 51.92 1311 GLN B N 1
ATOM 4100 C CA . GLN B 1 256 ? 9.782 -36.958 12.422 1.00 52.92 1311 GLN B CA 1
ATOM 4101 C C . GLN B 1 256 ? 9.987 -38.417 12.808 1.00 52.86 1311 GLN B C 1
ATOM 4102 O O . GLN B 1 256 ? 9.385 -38.885 13.772 1.00 53.61 1311 GLN B O 1
ATOM 4108 N N . THR B 1 257 ? 10.822 -39.140 12.062 1.00 52.32 1312 THR B N 1
ATOM 4109 C CA . THR B 1 257 ? 11.088 -40.542 12.387 1.00 52.97 1312 THR B CA 1
ATOM 4110 C C . THR B 1 257 ? 11.884 -40.609 13.692 1.00 54.55 1312 THR B C 1
ATOM 4111 O O . THR B 1 257 ? 11.887 -41.635 14.377 1.00 54.16 1312 THR B O 1
ATOM 4115 N N . CYS B 1 258 ? 12.558 -39.511 14.029 1.00 55.09 1313 CYS B N 1
ATOM 4116 C CA . CYS B 1 258 ? 13.341 -39.441 15.257 1.00 56.40 1313 CYS B CA 1
ATOM 4117 C C . CYS B 1 258 ? 12.438 -39.170 16.456 1.00 56.54 1313 CYS B C 1
ATOM 4118 O O . CYS B 1 258 ? 12.914 -39.031 17.579 1.00 56.42 1313 CYS B O 1
ATOM 4121 N N . PHE B 1 259 ? 11.132 -39.102 16.213 1.00 58.39 1314 PHE B N 1
ATOM 4122 C CA . PHE B 1 259 ? 10.169 -38.850 17.281 1.00 60.44 1314 PHE B CA 1
ATOM 4123 C C . PHE B 1 259 ? 8.889 -39.668 17.130 1.00 62.32 1314 PHE B C 1
ATOM 4124 O O . PHE B 1 259 ? 7.799 -39.110 16.993 1.00 62.97 1314 PHE B O 1
ATOM 4132 N N . ASP B 1 260 ? 9.012 -40.990 17.151 1.00 65.20 1315 ASP B N 1
ATOM 4133 C CA . ASP B 1 260 ? 7.828 -41.832 17.032 1.00 68.34 1315 ASP B CA 1
ATOM 4134 C C . ASP B 1 260 ? 7.152 -41.982 18.395 1.00 68.89 1315 ASP B C 1
ATOM 4135 O O . ASP B 1 260 ? 6.009 -41.489 18.532 1.00 68.87 1315 ASP B O 1
#

Foldseek 3Di:
DFKDKDKWWWFADPAALLSLLCQVQNAAFAFDQPPVGATAGGRLRGQDRDPDPVSSQVSVCVLDVHRCVRGDDNVSSVVSVVVVLVVLVVVQCVDPQRNLLLVQDDRQLNSLLSSVCSVPNDVRSSVLSVLSVCLSVVVLVVSLVSLCPDVCCVVVVLSSVQSSVCSNPVGNVSPPVTGIDMWMWMAGLVQGKIWIGRDPDDDDTPDIARLLQWDWDADLVQQWIWTGNPVGIMIIHDPDSVRSVVVVVSSCVSVD/DQKDKDKWKKFADDFALVSLLCFQQNAAFAWDAAPVGAIAHGSLHGQDRDPDPVSSQVSVCVQQPNPGPRGDDNVSSVVSVVVLLVVLVVVLCVDPLRNLLLVQDDNQLNSLLSSVCSRQNDVRSSVLSVLSVCLSVPVQVVSLVSQCPDVCCVVPVLSSNQSSVCSRPVGNVSCPPTGIDMWMWMARLPQGKIWIGRYPDDDDTPDMARLLQWDWDADLVQQWIWTGNVVGIMIIHDDHSVSSVVVVVSSCVSPD

Solvent-accessible surface area: 25437 Å² total; per-residue (Å²): 126,81,107,38,107,17,71,6,57,30,13,123,107,10,63,14,10,6,10,0,0,75,34,18,65,24,35,136,67,147,32,42,116,35,142,120,37,66,18,2,0,0,2,37,29,86,22,37,114,42,125,49,99,106,29,0,39,55,92,0,31,174,40,21,89,109,129,8,96,7,55,6,60,69,108,24,0,45,120,5,1,63,86,33,5,26,65,14,2,55,17,0,24,159,34,97,69,0,86,55,0,4,40,20,4,49,24,30,23,4,2,0,0,0,0,3,16,45,51,46,34,49,119,24,0,21,60,26,65,81,4,3,95,15,2,71,96,109,93,54,100,75,0,10,82,38,1,26,152,27,153,6,61,111,120,50,54,100,23,0,99,38,0,15,33,0,0,104,53,17,50,50,82,21,0,103,98,46,26,44,125,118,44,22,0,22,1,4,92,138,19,6,16,0,7,27,47,56,47,102,165,49,163,74,67,119,18,83,4,20,0,9,23,4,72,47,66,48,71,96,186,70,50,25,1,42,0,52,11,40,83,65,41,3,12,2,65,4,115,52,90,138,39,16,63,51,5,26,82,9,1,87,70,23,61,143,114,91,109,52,106,20,74,8,66,26,11,95,99,11,66,12,8,10,16,0,0,46,35,19,42,25,36,126,60,121,31,59,128,38,131,110,38,84,32,0,0,0,2,24,26,91,17,26,151,30,128,49,63,114,30,0,63,61,84,0,26,182,56,37,54,189,64,45,122,4,56,8,74,72,102,36,0,51,141,4,2,59,98,28,7,30,59,10,3,103,10,0,27,166,35,95,81,0,86,61,3,2,54,35,6,55,24,31,21,4,2,0,0,0,0,2,15,35,41,47,34,58,122,25,0,18,57,31,59,85,1,2,118,31,1,73,104,117,115,58,102,71,0,12,87,39,1,27,159,28,161,13,60,112,112,49,54,103,22,0,104,29,0,18,32,0,1,105,50,18,48,48,77,19,0,99,88,43,28,43,131,125,42,24,0,22,0,6,80,135,21,5,9,2,11,23,48,73,50,99,165,42,164,82,62,105,20,86,4,20,0,7,28,3,71,42,56,49,65,103,176,65,38,24,2,40,0,50,14,38,74,75,50,3,12,3,68,5,115,52,92,118,40,20,79,57,9,15,75,8,2,91,79,21,52,134

Nearest PDB structures (foldseek):
  4iap-assembly1_A  TM=1.004E+00  e=2.167E-48  Saccharomyces cerevisiae S288C
  5d5a-assembly1_A  TM=9.958E-01  e=3.239E-24  Homo sapiens
  3vw7-assembly1_A  TM=9.629E-01  e=3.805E-24  Homo sapiens
  1pqk-assembly3_C  TM=9.639E-01  e=2.910E-24  Tequatrovirus T4
  1l62-assembly1_A  TM=8.573E-01  e=2.758E-24  Tequatrovirus T4

Sequence (512 aa):
GRYLQGYLLKKRRVDNIFEMLRIDEGLRLKIYKNTEGYYTIGIGHLLTKSPSLNAAKSELDKAIGRNTNGVITKDEAEKLFNQDVDAAVRGILRNAKLKPVYDSLDAVRRAALINMVFQMGETGVAGFTNSLRMLQQKRWDEAAVNLAKSRWYNQTPNRAKRVITTFRTGTWDAYVDQGFKKRFFTLDFRYGTLSYYLNDHNQTCRGEIVISLSSVSANKKDKIIIIDSGMEVWVLKATTKENWQSWVDALQTCFDGRYLQGYLLKKRRVDNIFEMLRIDEGLRLKIYKNTEGYYTIGIGHLLTKSPSLNAAKSELDKAIGRNTNGVITKDEAEKLFNQDVDAAVRGILRNAKLKPVYDSLDAVRRAALINMVFQMGETGVAGFTNSLRMLQQKRWDEAAVNLAKSRWYNQTPNRAKRVITTFRTGTWDAYVDQGFKKRFFTLDFRYGTLSYYLNDHNQTCRGEIVISLSSVSANKKDKIIIIDSGMEVWVLKATTKENWQSWVDALQTCFD

CATH classification: 2.30.29.30 (+1 more: 1.10.530.40)

Organism: Saccharomyces cerevisiae (strain ATCC 204508 / S288c) (NCBI:txid559292)

B-factor: mean 43.61, std 15.92, range [13.42, 118.24]

GO terms:
  GO:0032541 cortical endoplasmic reticulum (C, IDA)
  GO:0005737 cytoplasm (C, IDA)
  GO:0005886 plasma membrane (C, IDA)
  GO:0008289 lipid binding (F, IDA)
  GO:0015918 sterol transport (P, IDA)
  GO:0120015 sterol transfer activity (F, IDA)
  GO:0000742 karyogamy involved in conjugation with cellular fusion (P, IGI)
  GO:0001403 invasive growth in response to glucose limitation (P, IGI)
  GO:0034727 piecemeal microautophagy of the nucleus (P, IGI)
  GO:0030011 maintenance of cell polarity (P, IGI)
  GO:0061709 reticulophagy (P, IGI)
  GO:0006887 exocytosis (P, IGI)
  GO:0006897 endocytosis (P, IGI)
  GO:0035621 ER to Golgi ceramide transport (P, IMP)
  GO:0005829 cytosol (C, HDA)
  GO:0015918 sterol transport (P, IMP)
  GO:0007124 pseudohyphal growth (P, IMP)
  GO:0005737 cytoplasm (C, EXP)
  GO:0005789 endoplasmic reticulum membrane (C, EXP)
  GO:0005515 protein binding (F, IPI)

Radius of gyration: 25.6 Å; Cα contacts (8 Å, |Δi|>4): 890; chains: 2; bounding box: 51×70×54 Å

InterPro domains:
  IPR000648 Oxysterol-binding protein [PF01237] (642-985)
  IPR000648 Oxysterol-binding protein [PTHR10972] (223-983)
  IPR001849 Pleckstrin homology domain [PS50003] (221-315)
  IPR001849 Pleckstrin homology domain [SM00233] (222-317)
  IPR011993 PH-like domain superfamily [G3DSA:2.30.29.30] (237-315)
  IPR018494 Oxysterol-binding protein, conserved site [PS01013] (741-751)
  IPR036598 GOLD domain superfamily [SSF101576] (7-189)
  IPR037239 Oxysterol-binding protein superfamily [SSF144000] (638-996)
  IPR041680 Pleckstrin homology domain 8 [PF15409] (224-312)

Secondary structure (DSSP, 8-state):
--EEEEEEEEE----SHHHHHHHHT--EEEEEE-TTS-EEEETTEE--S-S-HHHHHHHHHHHTTS---SB--HHHHHHHHHHHHHHHHHHHHT-TTTHHHHHHS-HHHHHHHHHHHHHH-HHHHTT-HHHHHHHHTT-HHHHHHHHTSSHHHHHSHHHHHHHHHHHHHSSSGGGTT-S-EEEEEEEETTTTEEEEESSSS-----EEEEGGGSEEEEETTTTEEEEE-SS-EEEEE-SSHHHHHHHHHHHHGGG-/--EEEEEEEEE----SHHHHHHHHT--EEEEEE-TTS-EEEETTEEEESSS-HHHHHHHHHHHH-S--TTB--HHHHHHHHHHHHHHHHHHHHT-TTTHHHHHHS-HHHHHHHHHHHHHH-HHHHTT-HHHHHHHHTT-HHHHHHHHTSSHHHHHSHHHHHHHHHHHHHSSSGGGTT-S-EEEEEEEETTTTEEEEESSSS-----EEEEGGGSEEEEETTTTEEEEE-SS-EEEEE-SSHHHHHHHHHHHGGGG-